Protein AF-A0A672NM74-F1 (afdb_monomer)

Mean predicted aligned error: 24.51 Å

InterPro domains:
  IPR019139 Leucine-rich repeat flightless-interacting protein 1/2 [PF09738] (68-362)
  IPR019139 Leucine-rich repeat flightless-interacting protein 1/2 [PTHR19212] (1-431)

Sequence (437 aa):
MRELERQQKEEDSERYTRISRRHAPVSDDEERMSVGSRSNIQLDLDAAGAYGGLPQASSYQSHKKSKKKKKHSSKTVDDRLERDYLEKGSSLASTISGATLTSLGGTSSRRGSGDTSISADTEASIREIKEIHELKDQIQDVEAKHMQNLKELKDSLLEMEEKYRKAMVSNAQLDNEKTNMMYEVDTLKDSLMELEEMLFETRRELEEKCKDLEREKHAHSILQFQFNELKETLKQSEELLTKHGIVLGPDLATNGETGEEVGKADQNSQTASAEIRDGSSILEIRLRKLVDERENLIEQVKRLKGQLEQKKQKNGIEDVSSPEGDVLENGADSNIMDIQRDANRQVNDLRFKLVKSEQEVTAHEQNVTRLEGQVTRYKAASENAEKVEDELKAEKRKLQRELRSALDKIEELESSNSHLSKRLEKMKSGRATATTP

Solvent-accessible surface area (backbone atoms only — not comparable to full-atom values): 27322 Å² total; per-residue (Å²): 108,73,68,56,56,49,53,52,54,51,53,53,52,52,53,53,53,56,53,54,69,73,64,66,78,79,82,88,83,83,85,87,74,87,82,89,80,90,82,91,80,90,79,90,79,88,80,87,79,84,86,87,82,87,82,91,81,90,78,93,76,91,76,88,76,87,79,76,88,78,82,79,82,77,78,82,89,62,90,80,73,78,82,81,80,84,82,82,88,85,84,82,76,82,80,77,85,76,77,85,84,76,88,75,92,75,90,80,82,92,77,92,75,91,73,92,62,66,64,56,55,54,52,50,51,55,49,51,54,50,50,52,51,53,52,50,51,53,48,52,54,49,50,52,50,51,53,48,53,54,48,54,52,50,54,51,48,53,53,50,52,51,50,50,53,52,50,52,54,50,49,56,49,49,54,51,50,51,54,52,51,50,54,52,52,53,54,49,50,54,52,49,51,54,50,51,51,53,50,52,50,53,51,54,53,49,55,51,51,51,54,51,50,54,52,50,52,51,53,50,52,53,52,52,52,53,50,52,51,53,51,50,54,50,50,53,51,53,54,50,36,44,75,70,70,52,69,90,58,98,77,79,78,88,84,80,87,78,88,77,91,86,87,90,82,90,82,90,82,93,85,62,91,75,65,51,65,61,52,46,53,55,49,49,53,54,50,49,52,52,49,52,50,48,53,52,50,52,50,50,51,53,51,51,50,50,51,49,51,51,51,51,50,65,69,55,69,83,76,75,89,80,86,87,85,80,92,76,86,83,83,72,56,70,68,60,55,50,53,52,50,52,51,51,49,53,52,49,53,51,49,52,51,46,55,51,50,53,54,52,47,55,55,49,52,53,49,50,56,53,48,54,54,50,52,54,50,52,51,53,50,50,58,51,50,53,53,53,51,53,51,50,54,52,49,51,57,48,52,54,50,51,51,50,54,51,50,55,51,46,54,54,50,51,52,51,49,53,54,50,51,54,51,51,51,52,52,54,55,56,50,69,74,66,71,78,139

pLDDT: mean 72.97, std 25.44, range [28.23, 98.5]

Radius of gyration: 64.86 Å; Cα contacts (8 Å, |Δi|>4): 4; chains: 1; bounding box: 156×54×207 Å

Foldseek 3Di:
DVVVVVVVVVVVVVVVVVVVVVPDDDDDDPPPDDDDDDDDDDDDDDDDDDDDDDDDDDDDDDDDDDDDDDDDPDDDPPPPPPPPPPDDDDPPPPPPPDDDDDDDDDDDDDDDDDDPPPVVVVVVVVVVVVVVVVVVVVVVVVVVVVVVVVVVVVVVVVVVVVVVVVVVVVVVVVVVVVVVVVVVVVVVVVVVVVVVVVVVVVVVVVVVVVVVVVVVVVVVVVVVVVVVVVVVVVVVVQVVCVVVVNDPDPDDDPDDDDDDDDDDDDDDDDDDPPVVVVVVVVVVVVVVVVVVVVVVVVVVVVVVVVVVVVVVVVVVPVDDDDDDDDDDDDDDPPVVVVVVVVVVVVVVVVVVVVVVVVVVVVVVVVVVVVVVVVVVVVVVVVVVVVVVVVVVVVVVVVVVVVVVVVVVVVVVVVVVVVVVVVVVVVVVVVVVVPDDD

Secondary structure (DSSP, 8-state):
-HHHHHHHHHHHHHHHHHHHHH-PPP----------------------------------------------------TTSSSSSSSSS--------------------------TTHHHHHHHHHHHHHHHHHHHHHHHHHHHHHHHHHHHHHHHHHHHHHHHHHHHHHHHHHHHHHHHHHHHHHHHHHHHHHHHHHHHHHHHHHHHHHHHHHHHHHHHHHHHHHHHHHHHHHHHHHHHHHHTT----S--PPP-----------------TTTHHHHHHHHHHHHHHHHHHHHHHHHHHHHHHHHHHHHHHHHHSSS-S-------S----HHHHHHHHHHHHHHHHHHHHHHHHHHHHHHHHHHHHHHHHHHHHHHHHHHHHHHHHHHHHHHHHHHHHHHHHHHHHHHHHHHHHHHHHHHHHHHHHHHHT----

Organism: Sinocyclocheilus grahami (NCBI:txid75366)

Structure (mmCIF, N/CA/C/O backbone):
data_AF-A0A672NM74-F1
#
_entry.id   AF-A0A672NM74-F1
#
loop_
_atom_site.group_PDB
_atom_site.id
_atom_site.type_symbol
_atom_site.label_atom_id
_atom_site.label_alt_id
_atom_site.label_comp_id
_atom_site.label_asym_id
_atom_site.label_entity_id
_atom_site.label_seq_id
_atom_site.pdbx_PDB_ins_code
_atom_site.Cartn_x
_atom_site.Cartn_y
_atom_site.Cartn_z
_atom_site.occupancy
_atom_site.B_iso_or_equiv
_atom_site.auth_seq_id
_atom_site.auth_comp_id
_atom_site.auth_asym_id
_atom_site.auth_atom_id
_atom_site.pdbx_PDB_model_num
ATOM 1 N N . MET A 1 1 ? -30.321 21.516 17.675 1.00 63.16 1 MET A N 1
ATOM 2 C CA . MET A 1 1 ? -30.513 20.055 17.534 1.00 63.16 1 MET A CA 1
ATOM 3 C C . MET A 1 1 ? -30.928 19.681 16.116 1.00 63.16 1 MET A C 1
ATOM 5 O O . MET A 1 1 ? -30.080 19.158 15.417 1.00 63.16 1 MET A O 1
ATOM 9 N N . ARG A 1 2 ? -32.132 20.028 15.628 1.00 70.06 2 ARG A N 1
ATOM 10 C CA . ARG A 1 2 ? -32.558 19.665 14.254 1.00 70.06 2 ARG A CA 1
ATOM 11 C C . ARG A 1 2 ? -31.685 20.243 13.125 1.00 70.06 2 ARG A C 1
ATOM 13 O O . ARG A 1 2 ? -31.439 19.549 12.151 1.00 70.06 2 ARG A O 1
ATOM 20 N N . GLU A 1 3 ? -31.174 21.467 13.270 1.00 67.75 3 GLU A N 1
ATOM 21 C CA . GLU A 1 3 ? -30.278 22.073 12.262 1.00 67.75 3 GLU A CA 1
ATOM 22 C C . GLU A 1 3 ? -28.893 21.401 12.226 1.00 67.75 3 GLU A C 1
ATOM 24 O O . GLU A 1 3 ? -28.315 21.224 11.160 1.00 67.75 3 GLU A O 1
ATOM 29 N N . LEU A 1 4 ? -28.395 20.956 13.385 1.00 73.81 4 LEU A N 1
ATOM 30 C CA . LEU A 1 4 ? -27.120 20.235 13.491 1.00 73.81 4 LEU A CA 1
ATOM 31 C C . LEU A 1 4 ? -27.236 18.824 12.902 1.00 73.81 4 LEU A C 1
ATOM 33 O O . LEU A 1 4 ? -26.337 18.367 12.211 1.00 73.81 4 LEU A O 1
ATOM 37 N N . GLU A 1 5 ? -28.378 18.164 13.096 1.00 79.44 5 GLU A N 1
ATOM 38 C CA . GLU A 1 5 ? -28.662 16.860 12.489 1.00 79.44 5 GLU A CA 1
ATOM 39 C C . GLU A 1 5 ? -28.834 16.955 10.960 1.00 79.44 5 GLU A C 1
ATOM 41 O O . GLU A 1 5 ? -28.476 16.029 10.230 1.00 79.44 5 GLU A O 1
ATOM 46 N N . ARG A 1 6 ? -29.334 18.097 10.459 1.00 83.88 6 ARG A N 1
ATOM 47 C CA . ARG A 1 6 ? -29.408 18.391 9.019 1.00 83.88 6 ARG A CA 1
ATOM 48 C C . ARG A 1 6 ? -28.014 18.582 8.417 1.00 83.88 6 ARG A C 1
ATOM 50 O O . ARG A 1 6 ? -27.736 17.990 7.382 1.00 83.88 6 ARG A O 1
ATOM 57 N N . GLN A 1 7 ? -27.145 19.346 9.084 1.00 74.44 7 GLN A N 1
ATOM 58 C CA . GLN A 1 7 ? -25.766 19.579 8.636 1.00 74.44 7 GLN A CA 1
ATOM 59 C C . GLN A 1 7 ? -24.923 18.297 8.653 1.00 74.44 7 GLN A C 1
ATOM 61 O O . GLN A 1 7 ? -24.206 18.036 7.692 1.00 74.44 7 GLN A O 1
ATOM 66 N N . GLN A 1 8 ? -25.089 17.443 9.669 1.00 76.56 8 GLN A N 1
ATOM 67 C CA . GLN A 1 8 ? -24.399 16.150 9.742 1.00 76.56 8 GLN A CA 1
ATOM 68 C C . GLN A 1 8 ? -24.798 15.219 8.580 1.00 76.56 8 GLN A C 1
ATOM 70 O O . GLN A 1 8 ? -23.947 14.603 7.946 1.00 76.56 8 GLN A O 1
ATOM 75 N N . LYS A 1 9 ? -26.096 15.164 8.242 1.00 79.56 9 LYS A N 1
ATOM 76 C CA . LYS A 1 9 ? -26.591 14.366 7.104 1.00 79.56 9 LYS A CA 1
ATOM 77 C C . LYS A 1 9 ? -26.124 14.900 5.749 1.00 79.56 9 LYS A C 1
ATOM 79 O O . LYS A 1 9 ? -25.939 14.114 4.822 1.00 79.56 9 LYS A O 1
ATOM 84 N N . GLU A 1 10 ? -25.953 16.214 5.625 1.00 75.81 10 GLU A N 1
ATOM 85 C CA . GLU A 1 10 ? -25.460 16.856 4.403 1.00 75.81 10 GLU A CA 1
ATOM 86 C C . GLU A 1 10 ? -23.961 16.553 4.194 1.00 75.81 10 GLU A C 1
ATOM 88 O O . GLU A 1 10 ? -23.574 16.129 3.104 1.00 75.81 10 GLU A O 1
ATOM 93 N N . GLU A 1 11 ? -23.142 16.603 5.254 1.00 73.69 11 GLU A N 1
ATOM 94 C CA . GLU A 1 11 ? -21.718 16.220 5.204 1.00 73.69 11 GLU A CA 1
ATOM 95 C C . GLU A 1 11 ? -21.493 14.726 4.905 1.00 73.69 11 GLU A C 1
ATOM 97 O O . GLU A 1 11 ? -20.611 14.372 4.111 1.00 73.69 11 GLU A O 1
ATOM 102 N N . ASP A 1 12 ? -22.302 13.837 5.487 1.00 75.81 12 ASP A N 1
ATOM 103 C CA . ASP A 1 12 ? -22.189 12.391 5.257 1.00 75.81 12 ASP A CA 1
ATOM 104 C C . ASP A 1 12 ? -22.611 12.004 3.826 1.00 75.81 12 ASP A C 1
ATOM 106 O O . ASP A 1 12 ? -21.963 11.176 3.172 1.00 75.81 12 ASP A O 1
ATOM 110 N N . SER A 1 13 ? -23.640 12.671 3.290 1.00 75.69 13 SER A N 1
ATOM 111 C CA . SER A 1 13 ? -24.072 12.553 1.889 1.00 75.69 13 SER A CA 1
ATOM 112 C C . SER A 1 13 ? -22.973 12.994 0.912 1.00 75.69 13 SER A C 1
ATOM 114 O O . SER A 1 13 ? -22.689 12.317 -0.086 1.00 75.69 13 SER A O 1
ATOM 116 N N . GLU A 1 14 ? -22.285 14.100 1.207 1.00 72.12 14 GLU A N 1
ATOM 117 C CA . GLU A 1 14 ? -21.180 14.583 0.379 1.00 72.12 14 GLU A CA 1
ATOM 118 C C . GLU A 1 14 ? -19.959 13.654 0.409 1.00 72.12 14 GLU A C 1
ATOM 120 O O . GLU A 1 14 ? -19.319 13.442 -0.631 1.00 72.12 14 GLU A O 1
ATOM 125 N N . ARG A 1 15 ? -19.644 13.055 1.566 1.00 70.00 15 ARG A N 1
ATOM 126 C CA . ARG A 1 15 ? -18.574 12.049 1.688 1.00 70.00 15 ARG A CA 1
ATOM 127 C C . ARG A 1 15 ? -18.870 10.807 0.855 1.00 70.00 15 ARG A C 1
ATOM 129 O O . ARG A 1 15 ? -17.992 10.361 0.115 1.00 70.00 15 ARG A O 1
ATOM 136 N N . TYR A 1 16 ? -20.099 10.298 0.908 1.00 58.25 16 TYR A N 1
ATOM 137 C CA . TYR A 1 16 ? -20.512 9.139 0.116 1.00 58.25 16 TYR A CA 1
ATOM 138 C C . TYR A 1 16 ? -20.460 9.431 -1.394 1.00 58.25 16 TYR A C 1
ATOM 140 O O . TYR A 1 16 ? -19.939 8.637 -2.181 1.00 58.25 16 TYR A O 1
ATOM 148 N N . THR A 1 17 ? -20.883 10.631 -1.803 1.00 63.66 17 THR A N 1
ATOM 149 C CA . THR A 1 17 ? -20.873 11.054 -3.213 1.00 63.66 17 THR A CA 1
ATOM 150 C C . THR A 1 17 ? -19.450 11.234 -3.765 1.00 63.66 17 THR A C 1
ATOM 152 O O . THR A 1 17 ? -19.185 10.901 -4.923 1.00 63.66 17 THR A O 1
ATOM 155 N N . ARG A 1 18 ? -18.495 11.721 -2.954 1.00 54.66 18 ARG A N 1
ATOM 156 C CA . ARG A 1 18 ? -17.076 11.822 -3.360 1.00 54.66 18 ARG A CA 1
ATOM 157 C C . ARG A 1 18 ? -16.396 10.461 -3.486 1.00 54.66 18 ARG A C 1
ATOM 159 O O . ARG A 1 18 ? -15.552 10.309 -4.365 1.00 54.66 18 ARG A O 1
ATOM 166 N N . ILE A 1 19 ? -16.755 9.491 -2.647 1.00 57.12 19 ILE A N 1
ATOM 167 C CA . ILE A 1 19 ? -16.245 8.114 -2.737 1.00 57.12 19 ILE A CA 1
ATOM 168 C C . ILE A 1 19 ? -16.811 7.431 -3.990 1.00 57.12 19 ILE A C 1
ATOM 170 O O . ILE A 1 19 ? -16.058 6.843 -4.760 1.00 57.12 19 ILE A O 1
ATOM 174 N N . SER A 1 20 ? -18.102 7.616 -4.275 1.00 43.31 20 SER A N 1
ATOM 175 C CA . SER A 1 20 ? -18.758 7.050 -5.459 1.00 43.31 20 SER A CA 1
ATOM 176 C C . SER A 1 20 ? -18.169 7.569 -6.787 1.00 43.31 20 SER A C 1
ATOM 178 O O . SER A 1 20 ? -17.985 6.795 -7.722 1.00 43.31 20 SER A O 1
ATOM 180 N N . ARG A 1 21 ? -17.732 8.841 -6.859 1.00 50.25 21 ARG A N 1
ATOM 181 C CA . ARG A 1 21 ? -17.011 9.370 -8.042 1.00 50.25 21 ARG A CA 1
ATOM 182 C C . ARG A 1 21 ? -15.592 8.824 -8.225 1.00 50.25 21 ARG A C 1
ATOM 184 O O . ARG A 1 21 ? -15.077 8.902 -9.334 1.00 50.25 21 ARG A O 1
ATOM 191 N N . ARG A 1 22 ? -14.950 8.290 -7.177 1.00 51.09 22 ARG A N 1
ATOM 192 C CA . ARG A 1 22 ? -13.621 7.655 -7.285 1.00 51.09 22 ARG A CA 1
ATOM 193 C C . ARG A 1 22 ? -13.681 6.201 -7.759 1.00 51.09 22 ARG A C 1
ATOM 195 O O . ARG A 1 22 ? -12.648 5.667 -8.139 1.00 51.09 22 ARG A O 1
ATOM 202 N N . HIS A 1 23 ? -14.863 5.585 -7.757 1.00 39.06 23 HIS A N 1
ATOM 203 C CA . HIS A 1 23 ? -15.057 4.173 -8.099 1.00 39.06 23 HIS A CA 1
ATOM 204 C C . HIS A 1 23 ? -15.908 3.952 -9.358 1.00 39.06 23 HIS A C 1
ATOM 206 O O . HIS A 1 23 ? -16.463 2.872 -9.534 1.00 39.06 23 HIS A O 1
ATOM 212 N N . ALA A 1 24 ? -16.001 4.937 -10.258 1.00 36.12 24 ALA A N 1
ATOM 213 C CA . ALA A 1 24 ? -16.542 4.684 -11.591 1.00 36.12 24 ALA A CA 1
ATOM 214 C C . ALA A 1 24 ? -15.570 3.757 -12.356 1.00 36.12 24 ALA A C 1
ATOM 216 O O . ALA A 1 24 ? -14.423 4.158 -12.571 1.00 36.12 24 ALA A O 1
ATOM 217 N N . PRO A 1 25 ? -15.969 2.530 -12.742 1.00 40.56 25 PRO A N 1
ATOM 218 C CA . PRO A 1 25 ? -15.099 1.654 -13.508 1.00 40.56 25 PRO A CA 1
ATOM 219 C C . PRO A 1 25 ? -14.929 2.238 -14.913 1.00 40.56 25 PRO A C 1
ATOM 221 O O . PRO A 1 25 ? -15.904 2.504 -15.618 1.00 40.56 25 PRO A O 1
ATOM 224 N N . VAL A 1 26 ? -13.676 2.465 -15.299 1.00 36.00 26 VAL A N 1
ATOM 225 C CA . VAL A 1 26 ? -13.289 2.749 -16.680 1.00 36.00 26 VAL A CA 1
ATOM 226 C C . VAL A 1 26 ? -13.618 1.498 -17.494 1.00 36.00 26 VAL A C 1
ATOM 228 O O . VAL A 1 26 ? -13.101 0.421 -17.216 1.00 36.00 26 VAL A O 1
ATOM 231 N N . SER A 1 27 ? -14.547 1.650 -18.436 1.00 37.31 27 SER A N 1
ATOM 232 C CA . SER A 1 27 ? -14.935 0.631 -19.409 1.00 37.31 27 SER A CA 1
ATOM 233 C C . SER A 1 27 ? -13.724 0.281 -20.275 1.00 37.31 27 SER A C 1
ATOM 235 O O . SER A 1 27 ? -13.213 1.139 -20.990 1.00 37.31 27 SER A O 1
ATOM 237 N N . ASP A 1 28 ? -13.266 -0.960 -20.164 1.00 43.53 28 ASP A N 1
ATOM 238 C CA . ASP A 1 28 ? -12.158 -1.544 -20.917 1.00 43.53 28 ASP A CA 1
ATOM 239 C C . ASP A 1 28 ? -12.690 -2.067 -22.259 1.00 43.53 28 ASP A C 1
ATOM 241 O O . ASP A 1 28 ? -13.311 -3.128 -22.303 1.00 43.53 28 ASP A O 1
ATOM 245 N N . ASP A 1 29 ? -12.545 -1.286 -23.335 1.00 45.00 29 ASP A N 1
ATOM 246 C CA . ASP A 1 29 ? -13.073 -1.653 -24.662 1.00 45.00 29 ASP A CA 1
ATOM 247 C C . ASP A 1 29 ? -12.070 -1.448 -25.820 1.00 45.00 29 ASP A C 1
ATOM 249 O O . ASP A 1 29 ? -12.458 -1.415 -26.986 1.00 45.00 29 ASP A O 1
ATOM 253 N N . GLU A 1 30 ? -10.760 -1.353 -25.548 1.00 43.41 30 GLU A N 1
ATOM 254 C CA . GLU A 1 30 ? -9.765 -0.958 -26.571 1.00 43.41 30 GLU A CA 1
ATOM 255 C C . GLU A 1 30 ? -8.517 -1.856 -26.719 1.00 43.41 30 GLU A C 1
ATOM 257 O O . GLU A 1 30 ? -7.502 -1.416 -27.254 1.00 43.41 30 GLU A O 1
ATOM 262 N N . GLU A 1 31 ? -8.595 -3.155 -26.394 1.00 40.94 31 GLU A N 1
ATOM 263 C CA . GLU A 1 31 ? -7.523 -4.129 -26.716 1.00 40.94 31 GLU A CA 1
ATOM 264 C C . GLU A 1 31 ? -7.945 -5.276 -27.655 1.00 40.94 31 GLU A C 1
ATOM 266 O O . GLU A 1 31 ? -7.490 -6.417 -27.563 1.00 40.94 31 GLU A O 1
ATOM 271 N N . ARG A 1 32 ? -8.770 -4.980 -28.665 1.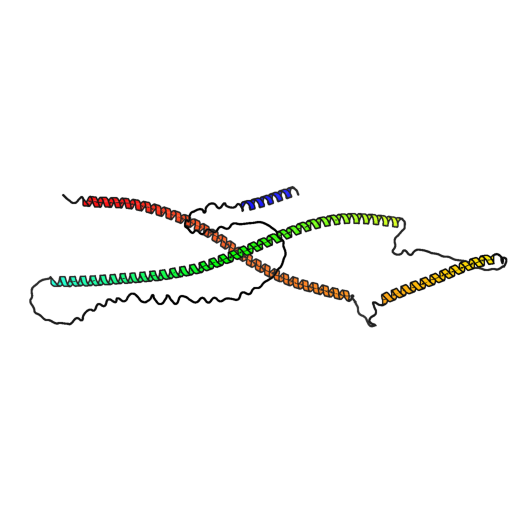00 46.94 32 ARG A N 1
ATOM 272 C CA . ARG A 1 32 ? -8.921 -5.868 -29.831 1.00 46.94 32 ARG A CA 1
ATOM 273 C C . ARG A 1 32 ? -8.066 -5.388 -30.996 1.00 46.94 32 ARG A C 1
ATOM 275 O O . ARG A 1 32 ? -8.586 -4.824 -31.948 1.00 46.94 32 ARG A O 1
ATOM 282 N N . MET A 1 33 ? -6.771 -5.705 -30.971 1.00 36.59 33 MET A N 1
ATOM 283 C CA . MET A 1 33 ? -5.948 -5.728 -32.186 1.00 36.59 33 MET A CA 1
ATOM 284 C C . MET A 1 33 ? -5.116 -7.014 -32.272 1.00 36.59 33 MET A C 1
ATOM 286 O O . MET A 1 33 ? -4.002 -7.115 -31.781 1.00 36.59 33 MET A O 1
ATOM 290 N N . SER A 1 34 ? -5.716 -7.996 -32.950 1.00 46.66 34 SER A N 1
ATOM 291 C CA . SER A 1 34 ? -5.091 -8.907 -33.916 1.00 46.66 34 SER A CA 1
ATOM 292 C C . SER A 1 34 ? -3.686 -9.454 -33.612 1.00 46.66 34 SER A C 1
ATOM 294 O O . SER A 1 34 ? -2.686 -8.933 -34.103 1.00 46.66 34 SER A O 1
ATOM 296 N N . VAL A 1 35 ? -3.639 -10.658 -33.034 1.00 38.84 35 VAL A N 1
ATOM 297 C CA . VAL A 1 35 ? -2.626 -11.664 -33.390 1.00 38.84 35 VAL A CA 1
ATOM 298 C C . VAL A 1 35 ? -3.315 -12.981 -33.738 1.00 38.84 35 VAL A C 1
ATOM 300 O O . VAL A 1 35 ? -3.686 -13.786 -32.889 1.00 38.84 35 VAL A O 1
ATOM 303 N N . GLY A 1 36 ? -3.528 -13.192 -35.034 1.00 32.56 36 GLY A N 1
ATOM 304 C CA . GLY A 1 36 ? -3.857 -14.507 -35.557 1.00 32.56 36 GLY A CA 1
ATOM 305 C C . GLY A 1 36 ? -2.615 -15.392 -35.560 1.00 32.56 36 GLY A C 1
ATOM 306 O O . GLY A 1 36 ? -1.608 -15.017 -36.152 1.00 32.56 36 GLY A O 1
ATOM 307 N N . SER A 1 37 ? -2.700 -16.576 -34.950 1.00 33.97 37 SER A N 1
ATOM 308 C CA . SER A 1 37 ? -2.323 -17.861 -35.566 1.00 33.97 37 SER A CA 1
ATOM 309 C C . SER A 1 37 ? -2.322 -19.004 -34.544 1.00 33.97 37 SER A C 1
ATOM 311 O O . SER A 1 37 ? -1.388 -19.168 -33.774 1.00 33.97 37 SER A O 1
ATOM 313 N N . ARG A 1 38 ? -3.360 -19.842 -34.657 1.00 36.25 38 ARG A N 1
ATOM 314 C CA . ARG A 1 38 ? -3.315 -21.316 -34.655 1.00 36.25 38 ARG A CA 1
ATOM 315 C C . ARG A 1 38 ? -2.650 -22.046 -33.473 1.00 36.25 38 ARG A C 1
ATOM 317 O O . ARG A 1 38 ? -1.468 -22.359 -33.532 1.00 36.25 38 ARG A O 1
ATOM 324 N N . SER A 1 39 ? -3.496 -22.610 -32.611 1.00 34.19 39 SER A N 1
ATOM 325 C CA . SER A 1 39 ? -3.519 -24.065 -32.377 1.00 34.19 39 SER A CA 1
ATOM 326 C C . SER A 1 39 ? -4.829 -24.501 -31.705 1.00 34.19 39 SER A C 1
ATOM 328 O O . SER A 1 39 ? -5.147 -24.127 -30.583 1.00 34.19 39 SER A O 1
ATOM 330 N N . ASN A 1 40 ? -5.601 -25.297 -32.447 1.00 35.00 40 ASN A N 1
ATOM 331 C CA . ASN A 1 40 ? -6.739 -26.079 -31.969 1.00 35.00 40 ASN A CA 1
ATOM 332 C C . ASN A 1 40 ? -6.271 -27.093 -30.922 1.00 35.00 40 ASN A C 1
ATOM 334 O O . ASN A 1 40 ? -5.475 -27.951 -31.297 1.00 35.00 40 ASN A O 1
ATOM 338 N N . ILE A 1 41 ? -6.864 -27.098 -29.723 1.00 38.94 41 ILE A N 1
ATOM 339 C CA . ILE A 1 41 ? -7.353 -28.329 -29.080 1.00 38.94 41 ILE A CA 1
ATOM 340 C C . ILE A 1 41 ? -8.646 -27.985 -28.329 1.00 38.94 41 ILE A C 1
ATOM 342 O O . ILE A 1 41 ? -8.636 -27.336 -27.289 1.00 38.94 41 ILE A O 1
ATOM 346 N N . GLN A 1 42 ? -9.750 -28.429 -28.919 1.00 29.20 42 GLN A N 1
ATOM 347 C CA . GLN A 1 42 ? -11.076 -28.558 -28.330 1.00 29.20 42 GLN A CA 1
ATOM 348 C C . GLN A 1 42 ? -11.029 -29.622 -27.223 1.00 29.20 42 GLN A C 1
ATOM 350 O O . GLN A 1 42 ? -10.692 -30.767 -27.520 1.00 29.20 42 GLN A O 1
ATOM 355 N N . LEU A 1 43 ? -11.416 -29.281 -25.994 1.00 35.06 43 LEU A N 1
ATOM 356 C CA . LEU A 1 43 ? -12.070 -30.220 -25.081 1.00 35.06 43 LEU A CA 1
ATOM 357 C C . LEU A 1 43 ? -13.161 -29.466 -24.320 1.00 35.06 43 LEU A C 1
ATOM 359 O O . LEU A 1 43 ? -12.886 -28.699 -23.401 1.00 35.06 43 LEU A O 1
ATOM 363 N N . ASP A 1 44 ? -14.391 -29.703 -24.764 1.00 30.45 44 ASP A N 1
ATOM 364 C CA . ASP A 1 44 ? -15.619 -29.425 -24.034 1.00 30.45 44 ASP A CA 1
ATOM 365 C C . ASP A 1 44 ? -15.700 -30.314 -22.791 1.00 30.45 44 ASP A C 1
ATOM 367 O O . ASP A 1 44 ? -15.409 -31.509 -22.872 1.00 30.45 44 ASP A O 1
ATOM 371 N N . LEU A 1 45 ? -16.172 -29.748 -21.680 1.00 33.84 45 LEU A N 1
ATOM 372 C CA . LEU A 1 45 ? -17.067 -30.422 -20.736 1.00 33.84 45 LEU A CA 1
ATOM 373 C C . LEU A 1 45 ? -17.673 -29.382 -19.783 1.00 33.84 45 LEU A C 1
ATOM 375 O O . LEU A 1 45 ? -17.135 -29.079 -18.721 1.00 33.84 45 LEU A O 1
ATOM 379 N N . ASP A 1 46 ? -18.826 -28.859 -20.194 1.00 30.48 46 ASP A N 1
ATOM 380 C CA . ASP A 1 46 ? -19.878 -28.414 -19.285 1.00 30.48 46 ASP A CA 1
ATOM 381 C C . ASP A 1 46 ? -20.443 -29.624 -18.524 1.00 30.48 46 ASP A C 1
ATOM 383 O O . ASP A 1 46 ? -20.647 -30.676 -19.133 1.00 30.48 46 ASP A O 1
ATOM 387 N N . ALA A 1 47 ? -20.767 -29.461 -17.234 1.00 31.97 47 ALA A N 1
ATOM 388 C CA . ALA A 1 47 ? -22.025 -29.940 -16.637 1.00 31.97 47 ALA A CA 1
ATOM 389 C C . ALA A 1 47 ? -22.081 -29.730 -15.108 1.00 31.97 47 ALA A C 1
ATOM 391 O O . ALA A 1 47 ? -21.296 -30.327 -14.382 1.00 31.97 47 ALA A O 1
ATOM 392 N N . ALA A 1 48 ? -23.116 -28.984 -14.681 1.00 32.72 48 ALA A N 1
ATOM 393 C CA . ALA A 1 48 ? -23.927 -29.121 -13.452 1.00 32.72 48 ALA A CA 1
ATOM 394 C C . ALA A 1 48 ? -23.214 -29.080 -12.075 1.00 32.72 48 ALA A C 1
ATOM 396 O O . ALA A 1 48 ? -22.233 -29.756 -11.834 1.00 32.72 48 ALA A O 1
ATOM 397 N N . GLY A 1 49 ? -23.675 -28.386 -11.035 1.00 29.39 49 GLY A N 1
ATOM 398 C CA . GLY A 1 49 ? -24.970 -27.786 -10.740 1.00 29.39 49 GLY A CA 1
ATOM 399 C C . GLY A 1 49 ? -25.194 -27.806 -9.218 1.00 29.39 49 GLY A C 1
ATOM 400 O O . GLY A 1 49 ? -25.174 -28.873 -8.628 1.00 29.39 49 GLY A O 1
ATOM 401 N N . ALA A 1 50 ? -25.437 -26.624 -8.642 1.00 34.03 50 ALA A N 1
ATOM 402 C CA . ALA A 1 50 ? -26.405 -26.320 -7.576 1.00 34.03 50 ALA A CA 1
ATOM 403 C C . ALA A 1 50 ? -26.375 -26.998 -6.172 1.00 34.03 50 ALA A C 1
ATOM 405 O O . ALA A 1 50 ? -26.222 -28.202 -6.024 1.00 34.03 50 ALA A O 1
ATOM 406 N N . TYR A 1 51 ? -26.744 -26.164 -5.177 1.00 32.22 51 TYR A N 1
ATOM 407 C CA . TYR A 1 51 ? -26.931 -26.381 -3.722 1.00 32.22 51 TYR A CA 1
ATOM 408 C C . TYR A 1 51 ? -25.624 -26.544 -2.922 1.00 32.22 51 TYR A C 1
ATOM 410 O O . TYR A 1 51 ? -24.785 -27.360 -3.256 1.00 32.22 51 TYR A O 1
ATOM 418 N N . GLY A 1 52 ? -25.327 -25.796 -1.857 1.00 29.58 52 GLY A N 1
ATOM 419 C CA . GLY A 1 52 ? -26.163 -25.081 -0.894 1.00 29.58 52 GLY A CA 1
ATOM 420 C C . GLY A 1 52 ? -25.824 -25.616 0.505 1.00 29.58 52 GLY A C 1
ATOM 421 O O . GLY A 1 52 ? -25.963 -26.812 0.728 1.00 29.58 52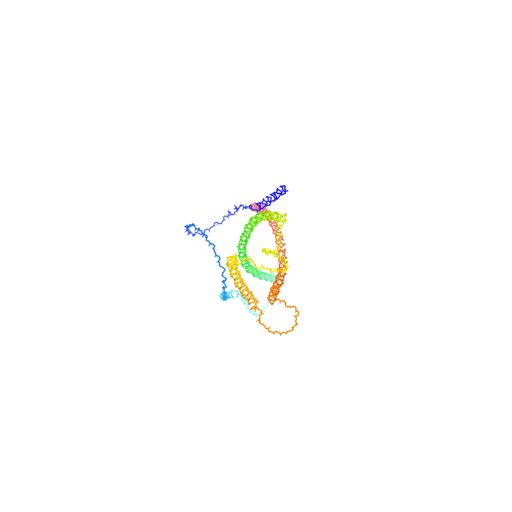 GLY A O 1
ATOM 422 N N . GLY A 1 53 ? -25.401 -24.749 1.433 1.00 30.33 53 GLY A N 1
ATOM 423 C CA . GLY A 1 53 ? -25.361 -25.063 2.870 1.00 30.33 53 GLY A CA 1
ATOM 424 C C . GLY A 1 53 ? -23.986 -25.002 3.541 1.00 30.33 53 GLY A C 1
ATOM 425 O O . GLY A 1 53 ? -23.222 -25.961 3.515 1.00 30.33 53 GLY A O 1
ATOM 426 N N . LEU A 1 54 ? -23.737 -23.883 4.227 1.00 30.72 54 LEU A N 1
ATOM 427 C CA . LEU A 1 54 ? -22.889 -23.803 5.424 1.00 30.72 54 LEU A CA 1
ATOM 428 C C . LEU A 1 54 ? -23.497 -24.680 6.551 1.00 30.72 54 LEU A C 1
ATOM 430 O O . LEU A 1 54 ? -24.720 -24.851 6.567 1.00 30.72 54 LEU A O 1
ATOM 434 N N . PRO A 1 55 ? -22.701 -25.193 7.515 1.00 45.19 55 PRO A N 1
ATOM 435 C CA . PRO A 1 55 ? -22.368 -24.357 8.669 1.00 45.19 55 PRO A CA 1
ATOM 436 C C . PRO A 1 55 ? -20.949 -24.498 9.253 1.00 45.19 55 PRO A C 1
ATOM 438 O O . PRO A 1 55 ? -20.263 -25.511 9.161 1.00 45.19 55 PRO A O 1
ATOM 441 N N . GLN A 1 56 ? -20.600 -23.396 9.907 1.00 30.95 56 GLN A N 1
ATOM 442 C CA . GLN A 1 56 ? -19.543 -23.076 10.863 1.00 30.95 56 GLN A CA 1
ATOM 443 C C . GLN A 1 56 ? -19.195 -24.182 11.884 1.00 30.95 56 GLN A C 1
ATOM 445 O O . GLN A 1 56 ? -20.090 -24.701 12.544 1.00 30.95 56 GLN A O 1
ATOM 450 N N . ALA A 1 57 ? -17.893 -24.443 12.092 1.00 30.53 57 ALA A N 1
ATOM 451 C CA . ALA A 1 57 ? -17.281 -24.641 13.419 1.00 30.53 57 ALA A CA 1
ATOM 452 C C . ALA A 1 57 ? -15.741 -24.787 13.356 1.00 30.53 57 ALA A C 1
ATOM 454 O O . ALA A 1 57 ? -15.199 -25.695 12.735 1.00 30.53 57 ALA A O 1
ATOM 455 N N . SER A 1 58 ? -15.083 -23.875 14.076 1.00 28.23 58 SER A N 1
ATOM 456 C CA . SER A 1 58 ? -13.775 -23.928 14.750 1.00 28.23 58 SER A CA 1
ATOM 457 C C . SER A 1 58 ? -13.004 -25.262 14.783 1.00 28.23 58 SER A C 1
ATOM 459 O O . SER A 1 58 ? -13.475 -26.244 15.353 1.00 28.23 58 SER A O 1
ATOM 461 N N . SER A 1 59 ? -11.736 -25.232 14.350 1.00 30.14 59 SER A N 1
ATOM 462 C CA . SER A 1 59 ? -10.633 -25.812 15.134 1.00 30.14 59 SER A CA 1
ATOM 463 C C . SER A 1 59 ? -9.269 -25.329 14.633 1.00 30.14 59 SER A C 1
ATOM 465 O O . SER A 1 59 ? -8.848 -25.609 13.511 1.00 30.14 59 SER A O 1
ATOM 467 N N . TYR A 1 60 ? -8.558 -24.627 15.513 1.00 29.81 60 TYR A N 1
ATOM 468 C CA . TYR A 1 60 ? -7.125 -24.389 15.426 1.00 29.81 60 TYR A CA 1
ATOM 469 C C . TYR A 1 60 ? -6.371 -25.722 15.478 1.00 29.81 60 TYR A C 1
ATOM 471 O O . TYR A 1 60 ? -6.392 -26.403 16.505 1.00 29.81 60 TYR A O 1
ATOM 479 N N . GLN A 1 61 ? -5.614 -26.062 14.430 1.00 30.23 61 GLN A N 1
ATOM 480 C CA . GLN A 1 61 ? -4.578 -27.086 14.558 1.00 30.23 61 GLN A CA 1
ATOM 481 C C . GLN A 1 61 ? -3.320 -26.769 13.746 1.00 30.23 61 GLN A C 1
ATOM 483 O O . GLN A 1 61 ? -3.207 -26.972 12.538 1.00 30.23 61 GLN A O 1
ATOM 488 N N . SER A 1 62 ? -2.335 -26.271 14.487 1.00 28.64 62 SER A N 1
ATOM 489 C CA . SER A 1 62 ? -0.963 -26.005 14.085 1.00 28.64 62 SER A CA 1
ATOM 490 C C . SER A 1 62 ? -0.246 -27.290 13.659 1.00 28.64 62 SER A C 1
ATOM 492 O O . SER A 1 62 ? 0.254 -28.043 14.495 1.00 28.64 62 SER A O 1
ATOM 494 N N . HIS A 1 63 ? -0.098 -27.512 12.354 1.00 29.91 63 HIS A N 1
ATOM 495 C CA . HIS A 1 63 ? 0.820 -28.521 11.826 1.00 29.91 63 HIS A CA 1
ATOM 496 C C . HIS A 1 63 ? 2.112 -27.878 11.315 1.00 29.91 63 HIS A C 1
ATOM 498 O O . HIS A 1 63 ? 2.262 -27.537 10.144 1.00 29.91 63 HIS A O 1
ATOM 504 N N . LYS A 1 64 ? 3.102 -27.795 12.213 1.00 34.03 64 LYS A N 1
ATOM 505 C CA . LYS A 1 64 ? 4.516 -27.626 11.856 1.00 34.03 64 LYS A CA 1
ATOM 506 C C . LYS A 1 64 ? 4.967 -28.837 11.029 1.00 34.03 64 LYS A C 1
ATOM 508 O O . LYS A 1 64 ? 5.293 -29.882 11.586 1.00 34.03 64 LYS A O 1
ATOM 513 N N . LYS A 1 65 ? 5.016 -28.706 9.701 1.00 30.55 65 LYS A N 1
ATOM 514 C CA . LYS A 1 65 ? 5.723 -29.654 8.827 1.00 30.55 65 LYS A CA 1
ATOM 515 C C . LYS A 1 65 ? 7.106 -29.099 8.505 1.00 30.55 65 LYS A C 1
ATOM 517 O O . LYS A 1 65 ? 7.259 -28.192 7.693 1.00 30.55 65 LYS A O 1
ATOM 522 N N . SER A 1 66 ? 8.123 -29.675 9.143 1.00 34.69 66 SER A N 1
ATOM 523 C CA . SER A 1 66 ? 9.520 -29.478 8.774 1.00 34.69 66 SER A CA 1
ATOM 524 C C . SER A 1 66 ? 9.757 -30.052 7.372 1.00 34.69 66 SER A C 1
ATOM 526 O O . SER A 1 66 ? 9.686 -31.259 7.142 1.00 34.69 66 SER A O 1
ATOM 528 N N . LYS A 1 67 ? 10.038 -29.186 6.394 1.00 33.31 67 LYS A N 1
ATOM 529 C CA . LYS A 1 67 ? 10.560 -29.618 5.093 1.00 33.31 67 LYS A CA 1
ATOM 530 C C . LYS A 1 67 ? 12.068 -29.409 5.057 1.00 33.31 67 LYS A C 1
ATOM 532 O O . LYS A 1 67 ? 12.602 -28.326 4.854 1.00 33.31 67 LYS A O 1
ATOM 537 N N . LYS A 1 68 ? 12.724 -30.536 5.315 1.00 32.94 68 LYS A N 1
ATOM 538 C CA . LYS A 1 68 ? 14.118 -30.896 5.069 1.00 32.94 68 LYS A CA 1
ATOM 539 C C . LYS A 1 68 ? 14.656 -30.255 3.779 1.00 32.94 68 LYS A C 1
ATOM 541 O O . LYS A 1 68 ? 14.127 -30.502 2.698 1.00 32.94 68 LYS A O 1
ATOM 546 N N . LYS A 1 69 ? 15.748 -29.488 3.911 1.00 34.03 69 LYS A N 1
ATOM 547 C CA . LYS A 1 69 ? 16.607 -29.014 2.813 1.00 34.03 69 LYS A CA 1
ATOM 548 C C . LYS A 1 69 ? 16.934 -30.180 1.874 1.00 34.03 69 LYS A C 1
ATOM 550 O O . LYS A 1 69 ? 17.685 -31.081 2.249 1.00 34.03 69 LYS A O 1
ATOM 555 N N . LYS A 1 70 ? 16.404 -30.148 0.652 1.00 30.05 70 LYS A N 1
ATOM 556 C CA . LYS A 1 70 ? 16.828 -31.030 -0.438 1.00 30.05 70 LYS A CA 1
ATOM 557 C C . LYS A 1 70 ? 17.837 -30.249 -1.278 1.00 30.05 70 LYS A C 1
ATOM 559 O O . LYS A 1 70 ? 17.467 -29.384 -2.061 1.00 30.05 70 LYS A O 1
ATOM 564 N N . LYS A 1 71 ? 19.127 -30.512 -1.041 1.00 32.31 71 LYS A N 1
ATOM 565 C CA . LYS A 1 71 ? 20.218 -30.064 -1.914 1.00 32.31 71 LYS A CA 1
ATOM 566 C C . LYS A 1 71 ? 20.018 -30.728 -3.276 1.00 32.31 71 LYS A C 1
ATOM 568 O O . LYS A 1 71 ? 20.234 -31.931 -3.397 1.00 32.31 71 LYS A O 1
ATOM 573 N N . HIS A 1 72 ? 19.613 -29.962 -4.281 1.00 30.59 72 HIS A N 1
ATOM 574 C CA . HIS A 1 72 ? 19.791 -30.373 -5.665 1.00 30.59 72 HIS A CA 1
ATOM 575 C C . HIS A 1 72 ? 21.216 -30.000 -6.079 1.00 30.59 72 HIS A C 1
ATOM 577 O O . HIS A 1 72 ? 21.543 -28.840 -6.299 1.00 30.59 72 HIS A O 1
ATOM 583 N N . SER A 1 73 ? 22.079 -31.015 -6.104 1.00 30.00 73 SER A N 1
ATOM 584 C CA . SER A 1 73 ? 23.303 -31.016 -6.897 1.00 30.00 73 SER A CA 1
ATOM 585 C C . SER A 1 73 ? 22.869 -31.059 -8.361 1.00 30.00 73 SER A C 1
ATOM 587 O O . SER A 1 73 ? 22.383 -32.088 -8.829 1.00 30.00 73 SER A O 1
ATOM 589 N N . SER A 1 74 ? 22.975 -29.929 -9.059 1.00 29.11 74 SER A N 1
ATOM 590 C CA . SER A 1 74 ? 22.937 -29.916 -10.518 1.00 29.11 74 SER A CA 1
ATOM 591 C C . SER A 1 74 ? 24.350 -30.206 -11.002 1.00 29.11 74 SER A C 1
ATOM 593 O O . SER A 1 74 ? 25.261 -29.408 -10.791 1.00 29.11 74 SER A O 1
ATOM 595 N N . LYS A 1 75 ? 24.532 -31.397 -11.572 1.00 33.66 75 LYS A N 1
ATOM 596 C CA . LYS A 1 75 ? 25.702 -31.754 -12.373 1.00 33.66 75 LYS A CA 1
ATOM 597 C C . LYS A 1 75 ? 25.783 -30.781 -13.545 1.00 33.66 75 LYS A C 1
ATOM 599 O O . LYS A 1 75 ? 24.809 -30.619 -14.273 1.00 33.66 75 LYS A O 1
ATOM 604 N N . THR A 1 76 ? 26.945 -30.168 -13.700 1.00 30.94 76 THR A N 1
ATOM 605 C CA . THR A 1 76 ? 27.365 -29.451 -14.897 1.00 30.94 76 THR A CA 1
ATOM 606 C C . THR A 1 76 ? 27.229 -30.375 -16.107 1.00 30.94 76 THR A C 1
ATOM 608 O O . THR A 1 76 ? 27.810 -31.459 -16.154 1.00 30.94 76 THR A O 1
ATOM 611 N N . VAL A 1 77 ? 26.422 -29.959 -17.078 1.00 40.53 77 VAL A N 1
ATOM 612 C CA . VAL A 1 77 ? 26.424 -30.507 -18.438 1.00 40.53 77 VAL A CA 1
ATOM 613 C C . VAL A 1 77 ? 26.980 -29.411 -19.342 1.00 40.53 77 VAL A C 1
ATOM 615 O O . VAL A 1 77 ? 26.312 -28.974 -20.261 1.00 40.53 77 VAL A O 1
ATOM 618 N N . ASP A 1 78 ? 28.186 -28.937 -19.027 1.00 34.12 78 ASP A N 1
ATOM 619 C CA . ASP A 1 78 ? 28.913 -27.949 -19.841 1.00 34.12 78 ASP A CA 1
ATOM 620 C C . ASP A 1 78 ? 30.339 -28.410 -20.204 1.00 34.12 78 ASP A C 1
ATOM 622 O O . ASP A 1 78 ? 30.961 -27.850 -21.096 1.00 34.12 78 ASP A O 1
ATOM 626 N N . ASP A 1 79 ? 30.826 -29.536 -19.663 1.00 35.00 79 ASP A N 1
ATOM 627 C CA . ASP A 1 79 ? 32.174 -30.064 -19.964 1.00 35.00 79 ASP A CA 1
ATOM 628 C C . ASP A 1 79 ? 32.282 -30.812 -21.312 1.00 35.00 79 ASP A C 1
ATOM 630 O O . ASP A 1 79 ? 33.273 -31.499 -21.581 1.00 35.00 79 ASP A O 1
ATOM 634 N N . ARG A 1 80 ? 31.259 -30.740 -22.175 1.00 35.84 80 ARG A N 1
ATOM 635 C CA . ARG A 1 80 ? 31.214 -31.509 -23.435 1.00 35.84 80 ARG A CA 1
ATOM 636 C C . ARG A 1 80 ? 31.142 -30.687 -24.718 1.00 35.84 80 ARG A C 1
ATOM 638 O O . ARG A 1 80 ? 31.097 -31.296 -25.780 1.00 35.84 80 ARG A O 1
ATOM 645 N N . LEU A 1 81 ? 31.180 -29.357 -24.641 1.00 44.06 81 LEU A N 1
ATOM 646 C CA . LEU A 1 81 ? 31.160 -28.487 -25.828 1.00 44.06 81 LEU A CA 1
ATOM 647 C C . LEU A 1 81 ? 32.394 -27.583 -25.971 1.00 44.06 81 LEU A C 1
ATOM 649 O O . LEU A 1 81 ? 32.516 -26.883 -26.969 1.00 44.06 81 LEU A O 1
ATOM 653 N N . GLU A 1 82 ? 33.349 -27.650 -25.040 1.00 35.97 82 GLU A N 1
ATOM 654 C CA . GLU A 1 82 ? 34.542 -26.788 -25.059 1.00 35.97 82 GLU A CA 1
ATOM 655 C C . GLU A 1 82 ? 35.773 -27.443 -25.722 1.00 35.97 82 GLU A C 1
ATOM 657 O O . GLU A 1 82 ? 36.810 -26.807 -25.884 1.00 35.97 82 GLU A O 1
ATOM 662 N N . ARG A 1 83 ? 35.682 -28.714 -26.149 1.00 40.75 83 ARG A N 1
ATOM 663 C CA . ARG A 1 83 ? 36.841 -29.465 -26.674 1.00 40.75 83 ARG A CA 1
ATOM 664 C C . ARG A 1 83 ? 36.964 -29.523 -28.205 1.00 40.75 83 ARG A C 1
ATOM 666 O O . ARG A 1 83 ? 38.028 -29.888 -28.685 1.00 40.75 83 ARG A O 1
ATOM 673 N N . ASP A 1 84 ? 35.955 -29.091 -28.964 1.00 33.97 84 ASP A N 1
ATOM 674 C CA . ASP A 1 84 ? 35.930 -29.287 -30.429 1.00 33.97 84 ASP A CA 1
ATOM 675 C C . ASP A 1 84 ? 36.023 -27.996 -31.271 1.00 33.97 84 ASP A C 1
ATOM 677 O O . ASP A 1 84 ? 35.872 -28.049 -32.489 1.00 33.97 84 ASP A O 1
ATOM 681 N N . TYR A 1 85 ? 36.323 -26.835 -30.674 1.00 37.66 85 TYR A N 1
ATOM 682 C CA . TYR A 1 85 ? 36.336 -25.547 -31.397 1.00 37.66 85 TYR A CA 1
ATOM 683 C C . TYR A 1 85 ? 37.671 -24.784 -31.402 1.00 37.66 85 TYR A C 1
ATOM 685 O O . TYR A 1 85 ? 37.690 -23.599 -31.727 1.00 37.66 85 TYR A O 1
ATOM 693 N N . LEU A 1 86 ? 38.800 -25.447 -31.119 1.00 42.25 86 LEU A N 1
ATOM 694 C CA . LEU A 1 86 ? 40.134 -24.823 -31.215 1.00 42.25 86 LEU A CA 1
ATOM 695 C C . LEU A 1 86 ? 41.076 -25.421 -32.271 1.00 42.25 86 LEU A C 1
ATOM 697 O O . LEU A 1 86 ? 42.241 -25.038 -32.335 1.00 42.25 86 LEU A O 1
ATOM 701 N N . GLU A 1 87 ? 40.597 -26.311 -33.140 1.00 39.16 87 GLU A N 1
ATOM 702 C CA . GLU A 1 87 ? 41.452 -26.960 -34.137 1.00 39.16 87 GLU A CA 1
ATOM 703 C C . GLU A 1 87 ? 40.809 -26.943 -35.527 1.00 39.16 87 GLU A C 1
ATOM 705 O O . GLU A 1 87 ? 40.314 -27.960 -36.007 1.00 39.16 87 GLU A O 1
ATOM 710 N N . LYS A 1 88 ? 40.783 -25.762 -36.168 1.00 47.91 88 LYS A N 1
ATOM 711 C CA . LYS A 1 88 ? 40.803 -25.590 -37.638 1.00 47.91 88 LYS A CA 1
ATOM 712 C C . LYS A 1 88 ? 40.838 -24.108 -38.044 1.00 47.91 88 LYS A C 1
ATOM 714 O O . LYS A 1 88 ? 39.876 -23.378 -37.846 1.00 47.91 88 LYS A O 1
ATOM 719 N N . GLY A 1 89 ? 41.935 -23.724 -38.706 1.00 31.78 89 GLY A N 1
ATOM 720 C CA . GLY A 1 89 ? 42.153 -22.433 -39.379 1.00 31.78 89 GLY A CA 1
ATOM 721 C C . GLY A 1 89 ? 42.907 -21.441 -38.485 1.00 31.78 89 GLY A C 1
ATOM 722 O O . GLY A 1 89 ? 42.391 -21.032 -37.463 1.00 31.78 89 GLY A O 1
ATOM 723 N N . SER A 1 90 ? 44.136 -21.005 -38.752 1.00 37.16 90 SER A N 1
ATOM 724 C CA . SER A 1 90 ? 44.812 -20.770 -40.022 1.00 37.16 90 SER A CA 1
ATOM 725 C C . SER A 1 90 ? 46.324 -20.936 -39.822 1.00 37.16 90 SER A C 1
ATOM 727 O O . SER A 1 90 ? 46.941 -20.248 -39.013 1.00 37.16 90 SER A O 1
ATOM 729 N N . SER A 1 91 ? 46.933 -21.868 -40.547 1.00 43.84 91 SER A N 1
ATOM 730 C CA . SER A 1 91 ? 48.387 -21.961 -40.706 1.00 43.84 91 SER A CA 1
ATOM 731 C C . SER A 1 91 ? 48.680 -22.225 -42.175 1.00 43.84 91 SER A C 1
ATOM 733 O O . SER A 1 91 ? 49.133 -23.297 -42.556 1.00 43.84 91 SER A O 1
ATOM 735 N N . LEU A 1 92 ? 48.380 -21.238 -43.017 1.00 37.53 92 LEU A N 1
ATOM 736 C CA . LEU A 1 92 ? 49.044 -21.095 -44.307 1.00 37.53 92 LEU A CA 1
ATOM 737 C C . LEU A 1 92 ? 50.073 -19.979 -44.158 1.00 37.53 92 LEU A C 1
ATOM 739 O O . LEU A 1 92 ? 49.881 -18.845 -44.584 1.00 37.53 92 LEU A O 1
ATOM 743 N N . ALA A 1 93 ? 51.174 -20.332 -43.496 1.00 32.97 93 ALA A N 1
ATOM 744 C CA . ALA A 1 93 ? 52.439 -19.657 -43.698 1.00 32.97 93 ALA A CA 1
ATOM 745 C C . ALA A 1 93 ? 52.816 -19.864 -45.170 1.00 32.97 93 ALA A C 1
ATOM 747 O O . ALA A 1 93 ? 53.124 -20.981 -45.593 1.00 32.97 93 ALA A O 1
ATOM 748 N N . SER A 1 94 ? 52.737 -18.796 -45.961 1.00 32.25 94 SER A N 1
ATOM 749 C CA . SER A 1 94 ? 53.264 -18.787 -47.319 1.00 32.25 94 SER A CA 1
ATOM 750 C C . SER A 1 94 ? 54.786 -18.905 -47.224 1.00 32.25 94 SER A C 1
ATOM 752 O O . SER A 1 94 ? 55.495 -17.951 -46.907 1.00 32.25 94 SER A O 1
ATOM 754 N N . THR A 1 95 ? 55.284 -20.125 -47.404 1.00 36.44 95 THR A N 1
ATOM 755 C CA . THR A 1 95 ? 56.705 -20.447 -47.508 1.00 36.44 95 THR A CA 1
ATOM 756 C C . THR A 1 95 ? 57.174 -20.043 -48.900 1.00 36.44 95 THR A C 1
ATOM 758 O O . THR A 1 95 ? 57.144 -20.827 -49.843 1.00 36.44 95 THR A O 1
ATOM 761 N N . ILE A 1 96 ? 57.616 -18.794 -49.046 1.00 42.41 96 ILE A N 1
ATOM 762 C CA . ILE A 1 96 ? 58.431 -18.413 -50.200 1.00 42.41 96 ILE A CA 1
ATOM 763 C C . ILE A 1 96 ? 59.834 -18.968 -49.945 1.00 42.41 96 ILE A C 1
ATOM 765 O O . ILE A 1 96 ? 60.663 -18.361 -49.270 1.00 42.41 96 ILE A O 1
ATOM 769 N N . SER A 1 97 ? 60.088 -20.163 -50.474 1.00 39.22 97 SER A N 1
ATOM 770 C CA . SER A 1 97 ? 61.438 -20.660 -50.717 1.00 39.22 97 SER A CA 1
ATOM 771 C C . SER A 1 97 ? 62.094 -19.782 -51.788 1.00 39.22 97 SER A C 1
ATOM 773 O O . SER A 1 97 ? 61.893 -19.981 -52.982 1.00 39.22 97 SER A O 1
ATOM 775 N N . GLY A 1 98 ? 62.854 -18.778 -51.352 1.00 40.97 98 GLY A N 1
ATOM 776 C CA . GLY A 1 98 ? 63.731 -17.972 -52.199 1.00 40.97 98 GLY A CA 1
ATOM 777 C C . GLY A 1 98 ? 65.115 -18.608 -52.273 1.00 40.97 98 GLY A C 1
ATOM 778 O O . GLY A 1 98 ? 65.802 -18.734 -51.263 1.00 40.97 98 GLY A O 1
ATOM 779 N N . ALA A 1 99 ? 65.483 -19.046 -53.472 1.00 41.81 99 ALA A N 1
ATOM 780 C CA . ALA A 1 99 ? 66.708 -19.757 -53.791 1.00 41.81 99 ALA A CA 1
ATOM 781 C C . ALA A 1 99 ? 67.997 -19.009 -53.398 1.00 41.81 99 ALA A C 1
ATOM 783 O O . ALA A 1 99 ? 68.120 -17.792 -53.517 1.00 41.81 99 ALA A O 1
ATOM 784 N N . THR A 1 100 ? 68.990 -19.800 -52.999 1.00 39.00 100 THR A N 1
ATOM 785 C CA . THR A 1 100 ? 70.417 -19.471 -52.942 1.00 39.00 100 THR A CA 1
ATOM 786 C C . THR A 1 100 ? 70.894 -18.748 -54.208 1.00 39.00 100 THR A C 1
ATOM 788 O O . THR A 1 100 ? 70.856 -19.317 -55.298 1.00 39.00 100 THR A O 1
ATOM 791 N N . LEU A 1 101 ? 71.410 -17.524 -54.061 1.00 38.75 101 LEU A N 1
ATOM 792 C CA . LEU A 1 101 ? 72.147 -16.821 -55.111 1.00 38.75 101 LEU A CA 1
ATOM 793 C C . LEU A 1 101 ? 73.599 -17.316 -55.138 1.00 38.75 101 LEU A C 1
ATOM 795 O O . LEU A 1 101 ? 74.437 -16.901 -54.338 1.00 38.75 101 LEU A O 1
ATOM 799 N N . THR A 1 102 ? 73.895 -18.220 -56.068 1.00 38.47 102 THR A N 1
ATOM 800 C CA . THR A 1 102 ? 75.262 -18.574 -56.461 1.00 38.47 102 THR A CA 1
ATOM 801 C C . THR A 1 102 ? 75.892 -17.428 -57.246 1.00 38.47 102 THR A C 1
ATOM 803 O O . THR A 1 102 ? 75.416 -17.042 -58.311 1.00 38.47 102 THR A O 1
ATOM 806 N N . SER A 1 103 ? 76.997 -16.917 -56.709 1.00 41.69 103 SER A N 1
ATOM 807 C CA . SER A 1 103 ? 77.943 -16.039 -57.389 1.00 41.69 103 SER A CA 1
ATOM 808 C C . SER A 1 103 ? 78.543 -16.745 -58.608 1.00 41.69 103 SER A C 1
ATOM 810 O O . SER A 1 103 ? 79.209 -17.772 -58.467 1.00 41.69 103 SER A O 1
ATOM 812 N N . LEU A 1 104 ? 78.332 -16.185 -59.799 1.00 44.22 104 LEU A N 1
ATOM 813 C CA . LEU A 1 104 ? 79.126 -16.480 -60.986 1.00 44.22 104 LEU A CA 1
ATOM 814 C C . LEU A 1 104 ? 79.689 -15.167 -61.518 1.00 44.22 104 LEU A C 1
ATOM 816 O O . LEU A 1 104 ? 79.003 -14.370 -62.155 1.00 44.22 104 LEU A O 1
ATOM 820 N N . GLY A 1 105 ? 80.969 -14.954 -61.216 1.00 46.69 105 GLY A N 1
ATOM 821 C CA . GLY A 1 105 ? 81.798 -13.988 -61.909 1.00 46.69 105 GLY A CA 1
ATOM 822 C C . GLY A 1 105 ? 81.999 -14.422 -63.359 1.00 46.69 105 GLY A C 1
ATOM 823 O O . GLY A 1 105 ? 82.441 -15.535 -63.631 1.00 46.69 105 GLY A O 1
ATOM 824 N N . GLY A 1 106 ? 81.690 -13.515 -64.278 1.00 40.84 106 GLY A N 1
ATOM 825 C CA . GLY A 1 106 ? 81.995 -13.627 -65.696 1.00 40.84 106 GLY A CA 1
ATOM 826 C C . GLY A 1 106 ? 82.428 -12.261 -66.203 1.00 40.84 106 GLY A C 1
ATOM 827 O O . GLY A 1 106 ? 81.610 -11.379 -66.440 1.00 40.84 106 GLY A O 1
ATOM 828 N N . THR A 1 107 ? 83.735 -12.069 -66.317 1.00 44.09 107 THR A N 1
ATOM 829 C CA . THR A 1 107 ? 84.339 -10.942 -67.020 1.00 44.09 107 THR A CA 1
ATOM 830 C C . THR A 1 107 ? 84.051 -11.080 -68.517 1.00 44.09 107 THR A C 1
ATOM 832 O O . THR A 1 107 ? 84.299 -12.134 -69.094 1.00 44.09 107 THR A O 1
ATOM 835 N N . SER A 1 108 ? 83.575 -10.026 -69.186 1.00 38.41 108 SER A N 1
ATOM 836 C CA . SER A 1 108 ? 83.783 -9.902 -70.635 1.00 38.41 108 SER A CA 1
ATOM 837 C C . SER A 1 108 ? 83.691 -8.455 -71.123 1.00 38.41 108 SER A C 1
ATOM 839 O O . SER A 1 108 ? 82.623 -7.886 -71.305 1.00 38.41 108 SER A O 1
ATOM 841 N N . SER A 1 109 ? 84.885 -7.891 -71.291 1.00 41.69 109 SER A N 1
ATOM 842 C CA . SER A 1 109 ? 85.361 -7.062 -72.402 1.00 41.69 109 SER A CA 1
ATOM 843 C C . SER A 1 109 ? 84.548 -5.869 -72.938 1.00 41.69 109 SER A C 1
ATOM 845 O O . SER A 1 109 ? 83.514 -5.986 -73.587 1.00 41.69 109 SER A O 1
ATOM 847 N N . ARG A 1 110 ? 85.212 -4.713 -72.800 1.00 51.38 110 ARG A N 1
ATOM 848 C CA . ARG A 1 110 ? 85.209 -3.505 -73.640 1.00 51.38 110 ARG A CA 1
ATOM 849 C C . ARG A 1 110 ? 84.591 -3.640 -75.043 1.00 51.38 110 ARG A C 1
ATOM 851 O O . ARG A 1 110 ? 85.167 -4.278 -75.924 1.00 51.38 110 ARG A O 1
ATOM 858 N N . ARG A 1 111 ? 83.618 -2.768 -75.321 1.00 47.78 111 ARG A N 1
ATOM 859 C CA . ARG A 1 111 ? 83.620 -1.916 -76.522 1.00 47.78 111 ARG A CA 1
ATOM 860 C C . ARG A 1 111 ? 82.773 -0.674 -76.256 1.00 47.78 111 ARG A C 1
ATOM 862 O O . ARG A 1 111 ? 81.632 -0.788 -75.831 1.00 47.78 111 ARG A O 1
ATOM 869 N N . GLY A 1 112 ? 83.371 0.502 -76.434 1.00 47.94 112 GLY A N 1
ATOM 870 C CA . GLY A 1 112 ? 82.669 1.772 -76.304 1.00 47.94 112 GLY A CA 1
ATOM 871 C C . GLY A 1 112 ? 81.683 1.983 -77.447 1.00 47.94 112 GLY A C 1
ATOM 872 O O . GLY A 1 112 ? 81.954 1.577 -78.575 1.00 47.94 112 GLY A O 1
ATOM 873 N N . SER A 1 113 ? 80.569 2.633 -77.137 1.00 43.88 113 SER A N 1
ATOM 874 C CA . SER A 1 113 ? 79.829 3.519 -78.034 1.00 43.88 113 SER A CA 1
ATOM 875 C C . SER A 1 113 ? 78.799 4.265 -77.187 1.00 43.88 113 SER A C 1
ATOM 877 O O . SER A 1 113 ? 78.343 3.723 -76.182 1.00 43.88 113 SER A O 1
ATOM 879 N N . GLY A 1 114 ? 78.524 5.521 -77.531 1.00 49.19 114 GLY A N 1
ATOM 880 C CA . GLY A 1 114 ? 77.676 6.423 -76.755 1.00 49.19 114 GLY A CA 1
ATOM 881 C C . GLY A 1 114 ? 76.280 5.869 -76.473 1.00 49.19 114 GLY A C 1
ATOM 882 O O . GLY A 1 114 ? 75.772 5.040 -77.219 1.00 49.19 114 GLY A O 1
ATOM 883 N N . ASP A 1 115 ? 75.696 6.301 -75.358 1.00 41.00 115 ASP A N 1
ATOM 884 C CA . ASP A 1 115 ? 74.457 7.086 -75.352 1.00 41.00 115 ASP A CA 1
ATOM 885 C C . ASP A 1 115 ? 73.848 7.108 -73.944 1.00 41.00 115 ASP A C 1
ATOM 887 O O . ASP A 1 115 ? 73.934 6.171 -73.153 1.00 41.00 115 ASP A O 1
ATOM 891 N N . THR A 1 116 ? 73.233 8.236 -73.629 1.00 54.47 116 THR A N 1
ATOM 892 C CA . THR A 1 116 ? 72.623 8.665 -72.366 1.00 54.47 116 THR A CA 1
ATOM 893 C C . THR A 1 116 ? 71.399 7.822 -71.927 1.00 54.47 116 THR A C 1
ATOM 895 O O . THR A 1 116 ? 70.538 8.323 -71.212 1.00 54.47 116 THR A O 1
ATOM 898 N N . SER A 1 117 ? 71.263 6.560 -72.362 1.00 52.72 117 SER A N 1
ATOM 899 C CA . SER A 1 117 ? 70.014 5.778 -72.269 1.00 52.72 117 SER A CA 1
ATOM 900 C C . SER A 1 117 ? 69.962 4.709 -71.163 1.00 52.72 117 SER A C 1
ATOM 902 O O . SER A 1 117 ? 68.874 4.381 -70.708 1.00 52.72 117 SER A O 1
ATOM 904 N N . ILE A 1 118 ? 71.094 4.198 -70.660 1.00 55.03 118 ILE A N 1
ATOM 905 C CA . ILE A 1 118 ? 71.107 3.076 -69.686 1.00 55.03 118 ILE A CA 1
ATOM 906 C C . ILE A 1 118 ? 70.945 3.561 -68.224 1.00 55.03 118 ILE A C 1
ATOM 908 O O . ILE A 1 118 ? 70.445 2.842 -67.357 1.00 55.03 118 ILE A O 1
ATOM 912 N N . SER A 1 119 ? 71.324 4.808 -67.922 1.00 56.66 119 SER A N 1
ATOM 913 C CA . SER A 1 119 ? 71.150 5.391 -66.580 1.00 56.66 119 SER A CA 1
ATOM 914 C C . SER A 1 119 ? 69.696 5.761 -66.280 1.00 56.66 119 SER A C 1
ATOM 916 O O . SER A 1 119 ? 69.275 5.676 -65.132 1.00 56.66 119 SER A O 1
ATOM 918 N N . ALA A 1 120 ? 68.919 6.132 -67.301 1.00 64.19 120 ALA A N 1
ATOM 919 C CA . ALA A 1 120 ? 67.512 6.493 -67.142 1.00 64.19 120 ALA A CA 1
ATOM 920 C C . ALA A 1 120 ? 66.641 5.279 -66.768 1.00 64.19 120 ALA A C 1
ATOM 922 O O . ALA A 1 120 ? 65.764 5.403 -65.916 1.00 64.19 120 ALA A O 1
ATOM 923 N N . ASP A 1 121 ? 66.929 4.103 -67.337 1.00 69.06 121 ASP A N 1
ATOM 924 C CA . ASP A 1 121 ? 66.213 2.850 -67.044 1.00 69.06 121 ASP A CA 1
ATOM 925 C C . ASP A 1 121 ? 66.519 2.307 -65.642 1.00 69.06 121 ASP A C 1
ATOM 927 O O . ASP A 1 121 ? 65.625 1.857 -64.924 1.00 69.06 121 ASP A O 1
ATOM 931 N N . THR A 1 122 ? 67.778 2.393 -65.202 1.00 75.56 122 THR A N 1
ATOM 932 C CA . THR A 1 122 ? 68.149 1.991 -63.835 1.00 75.56 122 THR A CA 1
ATOM 933 C C . THR A 1 122 ? 67.581 2.954 -62.791 1.00 75.56 122 THR A C 1
ATOM 935 O O . THR A 1 122 ? 67.115 2.518 -61.740 1.00 75.56 122 THR A O 1
ATOM 938 N N . GLU A 1 123 ? 67.530 4.253 -63.091 1.00 81.00 123 GLU A N 1
ATOM 939 C CA . GLU A 1 123 ? 66.889 5.247 -62.230 1.00 81.00 123 GLU A CA 1
ATOM 940 C C . GLU A 1 123 ? 65.360 5.070 -62.164 1.00 81.00 123 GLU A C 1
ATOM 942 O O . GLU A 1 123 ? 64.782 5.194 -61.083 1.00 81.00 123 GLU A O 1
ATOM 947 N N . ALA A 1 124 ? 64.702 4.723 -63.277 1.00 82.62 124 ALA A N 1
ATOM 948 C CA . ALA A 1 124 ? 63.274 4.401 -63.309 1.00 82.62 124 ALA A CA 1
ATOM 949 C C . ALA A 1 124 ? 62.944 3.144 -62.485 1.00 82.62 124 ALA A C 1
ATOM 951 O O . ALA A 1 124 ? 62.046 3.187 -61.645 1.00 82.62 124 ALA A O 1
ATOM 952 N N . SER A 1 125 ? 63.725 2.069 -62.633 1.00 86.62 125 SER A N 1
ATOM 953 C CA . SER A 1 125 ? 63.551 0.832 -61.859 1.00 86.62 125 SER A CA 1
ATOM 954 C C . SER A 1 125 ? 63.741 1.050 -60.350 1.00 86.62 125 SER A C 1
ATOM 956 O O . SER A 1 125 ? 62.977 0.532 -59.539 1.00 86.62 125 SER A O 1
ATOM 958 N N . ILE A 1 126 ? 64.703 1.886 -59.940 1.00 87.00 126 ILE A N 1
ATOM 959 C CA . ILE A 1 126 ? 64.895 2.240 -58.523 1.00 87.00 126 ILE A CA 1
ATOM 960 C C . ILE A 1 126 ? 63.689 3.013 -57.964 1.00 87.00 126 ILE A C 1
ATOM 962 O O . ILE A 1 126 ? 63.348 2.837 -56.792 1.00 87.00 126 ILE A O 1
ATOM 966 N N . ARG A 1 127 ? 63.039 3.871 -58.764 1.00 88.94 127 ARG A N 1
ATOM 967 C CA . ARG A 1 127 ? 61.815 4.578 -58.342 1.00 88.94 127 ARG A CA 1
ATOM 968 C C . ARG A 1 127 ? 60.640 3.616 -58.182 1.00 88.94 127 ARG A C 1
ATOM 970 O O . ARG A 1 127 ? 59.976 3.675 -57.155 1.00 88.94 127 ARG A O 1
ATOM 977 N N . GLU A 1 128 ? 60.452 2.699 -59.125 1.00 89.62 128 GLU A N 1
ATOM 978 C CA . GLU A 1 128 ? 59.404 1.672 -59.058 1.00 89.62 128 GLU A CA 1
ATOM 979 C C . GLU A 1 128 ? 59.596 0.743 -57.847 1.00 89.62 128 GLU A C 1
ATOM 981 O O . GLU A 1 128 ? 58.660 0.481 -57.100 1.00 89.62 128 GLU A O 1
ATOM 986 N N . ILE A 1 129 ? 60.832 0.324 -57.556 1.00 91.75 129 ILE A N 1
ATOM 987 C CA . ILE A 1 129 ? 61.141 -0.472 -56.358 1.00 91.75 129 ILE A CA 1
ATOM 988 C C . ILE A 1 129 ? 60.807 0.298 -55.072 1.00 91.75 129 ILE A C 1
ATOM 990 O O . ILE A 1 129 ? 60.334 -0.303 -54.107 1.00 91.75 129 ILE A O 1
ATOM 994 N N . LYS A 1 130 ? 61.045 1.614 -55.019 1.00 92.56 130 LYS A N 1
ATOM 995 C CA . LYS A 1 130 ? 60.661 2.440 -53.860 1.00 92.56 130 LYS A CA 1
ATOM 996 C C . LYS A 1 130 ? 59.144 2.551 -53.720 1.00 92.56 130 LYS A C 1
ATOM 998 O O . LYS A 1 130 ? 58.644 2.431 -52.610 1.00 92.56 130 LYS A O 1
ATOM 1003 N N . GLU A 1 131 ? 58.431 2.725 -54.827 1.00 94.56 131 GLU A N 1
ATOM 1004 C CA . GLU A 1 131 ? 56.966 2.758 -54.851 1.00 94.56 131 GLU A CA 1
ATOM 1005 C C . GLU A 1 131 ? 56.357 1.422 -54.400 1.00 94.56 131 GLU A C 1
ATOM 1007 O O . GLU A 1 131 ? 55.432 1.409 -53.596 1.00 94.56 131 GLU A O 1
ATOM 1012 N N . ILE A 1 132 ? 56.927 0.288 -54.819 1.00 93.94 132 ILE A N 1
ATOM 1013 C CA . ILE A 1 132 ? 56.501 -1.046 -54.367 1.00 93.94 132 ILE A CA 1
ATOM 1014 C C . ILE A 1 132 ? 56.696 -1.217 -52.853 1.00 93.94 132 ILE A C 1
ATOM 1016 O O . ILE A 1 132 ? 55.833 -1.795 -52.192 1.00 93.94 132 ILE A O 1
ATOM 1020 N N . HIS A 1 133 ? 57.808 -0.731 -52.289 1.00 94.56 133 HIS A N 1
ATOM 1021 C CA . HIS A 1 133 ? 58.023 -0.776 -50.839 1.00 94.56 133 HIS A CA 1
ATOM 1022 C C . HIS A 1 133 ? 57.030 0.117 -50.086 1.00 94.56 133 HIS A C 1
ATOM 1024 O O . HIS A 1 133 ? 56.445 -0.334 -49.110 1.00 94.56 133 HIS A O 1
ATOM 1030 N N . GLU A 1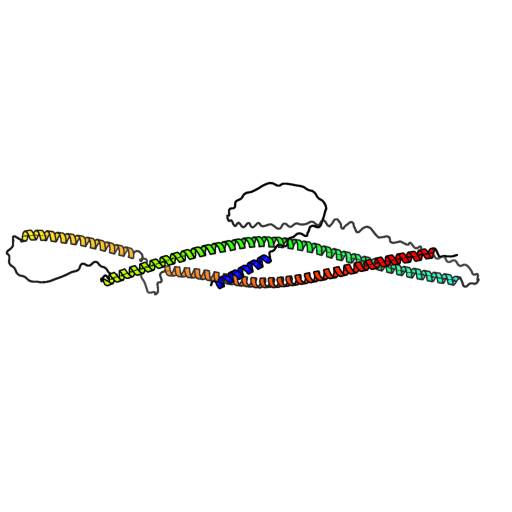 134 ? 56.774 1.327 -50.581 1.00 95.38 134 GLU A N 1
ATOM 1031 C CA . GLU A 1 134 ? 55.788 2.243 -49.998 1.00 95.38 134 GLU A CA 1
ATOM 1032 C C . GLU A 1 134 ? 54.369 1.644 -50.025 1.00 95.38 134 GLU A C 1
ATOM 1034 O O . GLU A 1 134 ? 53.664 1.643 -49.018 1.00 95.38 134 GLU A O 1
ATOM 1039 N N . LEU A 1 135 ? 53.956 1.053 -51.152 1.00 96.19 135 LEU A N 1
ATOM 1040 C CA . LEU A 1 135 ? 52.666 0.364 -51.260 1.00 96.19 135 LEU A CA 1
ATOM 1041 C C . LEU A 1 135 ? 52.579 -0.845 -50.323 1.00 96.19 135 LEU A C 1
ATOM 1043 O O . LEU A 1 135 ? 51.525 -1.106 -49.743 1.00 96.19 135 LEU A O 1
ATOM 1047 N N . LYS A 1 136 ? 53.678 -1.585 -50.155 1.00 95.88 136 LYS A N 1
ATOM 1048 C CA . LYS A 1 136 ? 53.747 -2.708 -49.217 1.00 95.88 136 LYS A CA 1
ATOM 1049 C C . LYS A 1 136 ? 53.556 -2.242 -47.772 1.00 95.88 136 LYS A C 1
ATOM 1051 O O . LYS A 1 136 ? 52.797 -2.882 -47.046 1.00 95.88 136 LYS A O 1
ATOM 1056 N N . ASP A 1 137 ? 54.193 -1.146 -47.375 1.00 96.25 137 ASP A N 1
ATOM 1057 C CA . ASP A 1 137 ? 54.060 -0.585 -46.027 1.00 96.25 137 ASP A CA 1
ATOM 1058 C C . ASP A 1 137 ? 52.623 -0.084 -45.784 1.00 96.25 137 ASP A C 1
ATOM 1060 O O . ASP A 1 137 ? 52.017 -0.397 -44.759 1.00 96.25 137 ASP A O 1
ATOM 1064 N N . GLN A 1 138 ? 52.005 0.567 -46.776 1.00 97.19 138 GLN A N 1
ATOM 1065 C CA . GLN A 1 138 ? 50.596 0.981 -46.705 1.00 97.19 138 GLN A CA 1
ATOM 1066 C C . GLN A 1 138 ? 49.629 -0.204 -46.564 1.00 97.19 138 GLN A C 1
ATOM 1068 O O . GLN A 1 138 ? 48.657 -0.121 -45.810 1.00 97.19 138 GLN A O 1
ATOM 1073 N N . ILE A 1 139 ? 49.882 -1.317 -47.261 1.00 96.19 139 ILE A N 1
ATOM 1074 C CA . ILE A 1 139 ? 49.086 -2.545 -47.116 1.00 96.19 139 ILE A CA 1
ATOM 1075 C C . ILE A 1 139 ? 49.229 -3.105 -45.697 1.00 96.19 139 ILE A C 1
ATOM 1077 O O . ILE A 1 139 ? 48.216 -3.425 -45.076 1.00 96.19 139 ILE A O 1
ATOM 1081 N N . GLN A 1 140 ? 50.449 -3.164 -45.156 1.00 96.25 140 GLN A N 1
ATOM 1082 C CA . GLN A 1 140 ? 50.685 -3.638 -43.788 1.00 96.25 140 GLN A CA 1
ATOM 1083 C C . GLN A 1 140 ? 49.980 -2.766 -42.743 1.00 96.25 140 GLN A C 1
ATOM 1085 O O . GLN A 1 140 ? 49.369 -3.296 -41.815 1.00 96.25 140 GLN A O 1
ATOM 1090 N N . ASP A 1 141 ? 49.987 -1.444 -42.918 1.00 96.62 141 ASP A N 1
ATOM 1091 C CA . ASP A 1 141 ? 49.264 -0.517 -42.045 1.00 96.62 141 ASP A CA 1
ATOM 1092 C C . ASP A 1 141 ? 47.744 -0.727 -42.099 1.00 96.62 141 ASP A C 1
ATOM 1094 O O . ASP A 1 141 ? 47.058 -0.657 -41.072 1.00 96.62 141 ASP A O 1
ATOM 1098 N N . VAL A 1 142 ? 47.191 -0.985 -43.288 1.00 97.38 142 VAL A N 1
ATOM 1099 C CA . VAL A 1 142 ? 45.763 -1.292 -43.462 1.00 97.38 142 VAL A CA 1
ATOM 1100 C C . VAL A 1 142 ? 45.411 -2.634 -42.821 1.00 97.38 142 VAL A C 1
ATOM 1102 O O . VAL A 1 142 ? 44.402 -2.722 -42.118 1.00 97.38 142 VAL A O 1
ATOM 1105 N N . GLU A 1 143 ? 46.238 -3.662 -43.005 1.00 95.19 143 GLU A N 1
ATOM 1106 C CA . GLU A 1 143 ? 46.059 -4.974 -42.377 1.00 95.19 143 GLU A CA 1
ATOM 1107 C C . GLU A 1 143 ? 46.131 -4.881 -40.848 1.00 95.19 143 GLU A C 1
ATOM 1109 O O . GLU A 1 143 ? 45.269 -5.429 -40.156 1.00 95.19 143 GLU A O 1
ATOM 1114 N N . ALA A 1 144 ? 47.093 -4.127 -40.310 1.00 96.38 144 ALA A N 1
ATOM 1115 C CA . ALA A 1 144 ? 47.228 -3.892 -38.876 1.00 96.38 144 ALA A CA 1
ATOM 1116 C C . ALA A 1 144 ? 45.991 -3.184 -38.300 1.00 96.38 144 ALA A C 1
ATOM 1118 O O . ALA A 1 144 ? 45.435 -3.636 -37.296 1.00 96.38 144 ALA A O 1
ATOM 1119 N N . LYS A 1 145 ? 45.500 -2.133 -38.971 1.00 96.88 145 LYS A N 1
ATOM 1120 C CA . LYS A 1 145 ? 44.261 -1.432 -38.586 1.00 96.88 145 LYS A CA 1
ATOM 1121 C C . LYS A 1 145 ? 43.038 -2.340 -38.669 1.00 96.88 145 LYS A C 1
ATOM 1123 O O . LYS A 1 145 ? 42.199 -2.318 -37.773 1.00 96.88 145 LYS A O 1
ATOM 1128 N N . HIS A 1 146 ? 42.927 -3.159 -39.714 1.00 96.44 146 HIS A N 1
ATOM 1129 C CA . HIS A 1 146 ? 41.818 -4.100 -39.848 1.00 96.44 146 HIS A CA 1
ATOM 1130 C C . HIS A 1 146 ? 41.830 -5.148 -38.729 1.00 96.44 146 HIS A C 1
ATOM 1132 O O . HIS A 1 146 ? 40.794 -5.399 -38.115 1.00 96.44 146 HIS A O 1
ATOM 1138 N N . MET A 1 147 ? 42.998 -5.716 -38.413 1.00 96.38 147 MET A N 1
ATOM 1139 C CA . MET A 1 147 ? 43.139 -6.666 -37.309 1.00 96.38 147 MET A CA 1
ATOM 1140 C C . MET A 1 147 ? 42.836 -6.029 -35.950 1.00 96.38 147 MET A C 1
ATOM 1142 O O . MET A 1 147 ? 42.191 -6.666 -35.116 1.00 96.38 147 MET A O 1
ATOM 1146 N N . GLN A 1 148 ? 43.250 -4.778 -35.733 1.00 96.88 148 GLN A N 1
ATOM 1147 C CA . GLN A 1 148 ? 42.914 -4.033 -34.522 1.00 96.88 148 GLN A CA 1
ATOM 1148 C C . GLN A 1 148 ? 41.400 -3.813 -34.401 1.00 96.88 148 GLN A C 1
ATOM 1150 O O . GLN A 1 148 ? 40.817 -4.193 -33.387 1.00 96.88 148 GLN A O 1
ATOM 1155 N N . ASN A 1 149 ? 40.747 -3.301 -35.448 1.00 96.44 149 ASN A N 1
ATOM 1156 C CA . ASN A 1 149 ? 39.296 -3.089 -35.458 1.00 96.44 149 ASN A CA 1
ATOM 1157 C C . ASN A 1 149 ? 38.529 -4.401 -35.233 1.00 96.44 149 ASN A C 1
ATOM 1159 O O . ASN A 1 149 ? 37.530 -4.433 -34.518 1.00 96.44 149 ASN A O 1
ATOM 1163 N N . LEU A 1 150 ? 39.001 -5.505 -35.819 1.00 96.69 150 LEU A N 1
ATOM 1164 C CA . LEU A 1 150 ? 38.404 -6.823 -35.617 1.00 96.69 150 LEU A CA 1
ATOM 1165 C C . LEU A 1 150 ? 38.519 -7.284 -34.158 1.00 96.69 150 LEU A C 1
ATOM 1167 O O . LEU A 1 150 ? 37.596 -7.916 -33.644 1.00 96.69 150 LEU A O 1
ATOM 1171 N N . LYS A 1 151 ? 39.638 -6.987 -33.492 1.00 97.44 151 LYS A N 1
ATOM 1172 C CA . LYS A 1 151 ? 39.825 -7.285 -32.070 1.00 97.44 151 LYS A CA 1
ATOM 1173 C C . LYS A 1 151 ? 38.879 -6.452 -31.203 1.00 97.44 151 LYS A C 1
ATOM 1175 O O . LYS A 1 151 ? 38.170 -7.023 -30.385 1.00 97.44 151 LYS A O 1
ATOM 1180 N N . GLU A 1 152 ? 38.797 -5.147 -31.446 1.00 96.94 152 GLU A N 1
ATOM 1181 C CA . GLU A 1 152 ? 37.900 -4.241 -30.714 1.00 96.94 152 GLU A CA 1
ATOM 1182 C C . GLU A 1 152 ? 36.422 -4.638 -30.869 1.00 96.94 152 GLU A C 1
ATOM 1184 O O . GLU A 1 152 ? 35.677 -4.654 -29.890 1.00 96.94 152 GLU A O 1
ATOM 1189 N N . LEU A 1 153 ? 35.999 -5.045 -32.073 1.00 97.00 153 LEU A N 1
ATOM 1190 C CA . LEU A 1 153 ? 34.645 -5.556 -32.313 1.00 97.00 153 LEU A CA 1
ATOM 1191 C C . LEU A 1 153 ? 34.359 -6.852 -31.544 1.00 97.00 153 LEU A C 1
ATOM 1193 O O . LEU A 1 153 ? 33.257 -7.019 -31.025 1.00 97.00 153 LEU A O 1
ATOM 1197 N N . LYS A 1 154 ? 35.333 -7.767 -31.455 1.00 97.25 154 LYS A N 1
ATOM 1198 C CA . LYS A 1 154 ? 35.193 -9.006 -30.673 1.00 97.25 154 LYS A CA 1
ATOM 1199 C C . LYS A 1 154 ? 35.101 -8.721 -29.177 1.00 97.25 154 LYS A C 1
ATOM 1201 O O . LYS A 1 154 ? 34.238 -9.287 -28.514 1.00 97.25 154 LYS A O 1
ATOM 1206 N N . ASP A 1 155 ? 35.943 -7.829 -28.666 1.00 97.69 155 ASP A N 1
ATOM 1207 C CA . ASP A 1 155 ? 35.931 -7.444 -27.254 1.00 97.69 155 ASP A CA 1
ATOM 1208 C C . ASP A 1 155 ? 34.606 -6.744 -26.895 1.00 97.69 155 ASP A C 1
ATOM 1210 O O . ASP A 1 155 ? 33.979 -7.072 -25.887 1.00 97.69 155 ASP A O 1
ATOM 1214 N N . SER A 1 156 ? 34.112 -5.859 -27.770 1.00 96.56 156 SER A N 1
ATOM 1215 C CA . SER A 1 156 ? 32.808 -5.204 -27.611 1.00 96.56 156 SER A CA 1
ATOM 1216 C C . SER A 1 156 ? 31.641 -6.196 -27.648 1.00 96.56 156 SER A C 1
ATOM 1218 O O . SER A 1 156 ? 30.713 -6.087 -26.843 1.00 96.56 156 SER A O 1
ATOM 1220 N N . LEU A 1 157 ? 31.692 -7.192 -28.540 1.00 96.56 157 LEU A N 1
ATOM 1221 C CA . LEU A 1 157 ? 30.691 -8.256 -28.597 1.00 96.56 157 LEU A CA 1
ATOM 1222 C C . LEU A 1 157 ? 30.652 -9.047 -27.283 1.00 96.56 157 LEU A C 1
ATOM 1224 O O . LEU A 1 157 ? 29.576 -9.205 -26.708 1.00 96.56 157 LEU A O 1
ATOM 1228 N N . LEU A 1 158 ? 31.812 -9.476 -26.777 1.00 97.19 158 LEU A N 1
ATOM 1229 C CA . LEU A 1 158 ? 31.911 -10.207 -25.509 1.00 97.19 158 LEU A CA 1
ATOM 1230 C C . LEU A 1 158 ? 31.382 -9.383 -24.327 1.00 97.19 158 LEU A C 1
ATOM 1232 O O . LEU A 1 158 ? 30.655 -9.905 -23.477 1.00 97.19 158 LEU A O 1
ATOM 1236 N N . GLU A 1 159 ? 31.694 -8.086 -24.281 1.00 97.50 159 GLU A N 1
ATOM 1237 C CA . GLU A 1 159 ? 31.189 -7.188 -23.239 1.00 97.50 159 GLU A CA 1
ATOM 1238 C C . GLU A 1 159 ? 29.654 -7.076 -23.283 1.00 97.50 159 GLU A C 1
ATOM 1240 O O . GLU A 1 159 ? 28.982 -7.120 -22.245 1.00 97.50 159 GLU A O 1
ATOM 1245 N N . MET A 1 160 ? 29.078 -6.964 -24.482 1.00 95.25 160 MET A N 1
ATOM 1246 C CA . MET A 1 160 ? 27.628 -6.904 -24.669 1.00 95.25 160 MET A CA 1
ATOM 1247 C C . MET A 1 160 ? 26.940 -8.227 -24.315 1.00 95.25 160 MET A C 1
ATOM 1249 O O . MET A 1 160 ? 25.892 -8.211 -23.664 1.00 95.25 160 MET A O 1
ATOM 1253 N N . GLU A 1 161 ? 27.537 -9.368 -24.660 1.00 95.44 161 GLU A N 1
ATOM 1254 C CA . GLU A 1 161 ? 27.048 -10.692 -24.258 1.00 95.44 161 GLU A CA 1
ATOM 1255 C C . GLU A 1 161 ? 27.055 -10.864 -22.733 1.00 95.44 161 GLU A C 1
ATOM 1257 O O . GLU A 1 161 ? 26.108 -11.406 -22.152 1.00 95.44 161 GLU A O 1
ATOM 1262 N N . GLU A 1 162 ? 28.085 -10.362 -22.045 1.00 97.38 162 GLU A N 1
ATOM 1263 C CA . GLU A 1 162 ? 28.131 -10.397 -20.585 1.00 97.38 162 GLU A CA 1
ATOM 1264 C C . GLU A 1 162 ? 27.067 -9.503 -19.941 1.00 97.38 162 GLU A C 1
ATOM 1266 O O . GLU A 1 162 ? 26.404 -9.928 -18.986 1.00 97.38 162 GLU A O 1
ATOM 1271 N N . LYS A 1 163 ? 26.854 -8.296 -20.475 1.00 95.94 163 LYS A N 1
ATOM 1272 C CA . LYS A 1 163 ? 25.774 -7.404 -20.026 1.00 95.94 163 LYS A CA 1
ATOM 1273 C C . LYS A 1 163 ? 24.404 -8.050 -20.218 1.00 95.94 163 LYS A C 1
ATOM 1275 O O . LYS A 1 163 ? 23.594 -8.024 -19.292 1.00 95.94 163 LYS A O 1
ATOM 1280 N N . TYR A 1 164 ? 24.166 -8.685 -21.366 1.00 96.44 164 TYR A N 1
ATOM 1281 C CA . TYR A 1 164 ? 22.918 -9.398 -21.636 1.00 96.44 164 TYR A CA 1
ATOM 1282 C C . TYR A 1 164 ? 22.680 -10.531 -20.630 1.00 96.44 164 TYR A C 1
ATOM 1284 O O . TYR A 1 164 ? 21.602 -10.630 -20.045 1.00 96.44 164 TYR A O 1
ATOM 1292 N N . ARG A 1 165 ? 23.707 -11.340 -20.346 1.00 97.94 165 ARG A N 1
ATOM 1293 C CA . ARG A 1 165 ? 23.612 -12.428 -19.362 1.00 97.94 165 ARG A CA 1
ATOM 1294 C C . ARG A 1 165 ? 23.270 -11.909 -17.964 1.00 97.94 165 ARG A C 1
ATOM 1296 O O . ARG A 1 165 ? 22.402 -12.471 -17.300 1.00 97.94 165 ARG A O 1
ATOM 1303 N N . LYS A 1 166 ? 23.913 -10.819 -17.525 1.00 97.81 166 LYS A N 1
ATOM 1304 C CA . LYS A 1 166 ? 23.610 -10.167 -16.237 1.00 97.81 166 LYS A CA 1
ATOM 1305 C C . LYS A 1 166 ? 22.172 -9.649 -16.196 1.00 97.81 166 LYS A C 1
ATOM 1307 O O . LYS A 1 166 ? 21.479 -9.883 -15.208 1.00 97.81 166 LYS A O 1
ATOM 1312 N N . ALA A 1 167 ? 21.710 -9.011 -17.271 1.00 95.44 167 ALA A N 1
ATOM 1313 C CA . ALA A 1 167 ? 20.336 -8.534 -17.382 1.00 95.44 167 ALA A CA 1
ATOM 1314 C C . ALA A 1 167 ? 19.322 -9.686 -17.318 1.00 95.44 167 ALA A C 1
ATOM 1316 O O . ALA A 1 167 ? 18.322 -9.573 -16.621 1.00 95.44 167 ALA A O 1
ATOM 1317 N N . MET A 1 168 ? 19.600 -10.819 -17.965 1.00 97.75 168 MET A N 1
ATOM 1318 C CA . MET A 1 168 ? 18.724 -11.993 -17.932 1.00 97.75 168 MET A CA 1
ATOM 1319 C C . MET A 1 168 ? 18.603 -12.590 -16.522 1.00 97.75 168 MET A C 1
ATOM 1321 O O . MET A 1 168 ? 17.500 -12.911 -16.082 1.00 97.75 168 MET A O 1
ATOM 1325 N N . VAL A 1 169 ? 19.718 -12.692 -15.789 1.00 97.50 169 VAL A N 1
ATOM 1326 C CA . VAL A 1 169 ? 19.710 -13.156 -14.390 1.00 97.50 169 VAL A CA 1
ATOM 1327 C C . VAL A 1 169 ? 18.943 -12.182 -13.497 1.00 97.50 169 VAL A C 1
ATOM 1329 O O . VAL A 1 169 ? 18.125 -12.615 -12.690 1.00 97.50 169 VAL A O 1
ATOM 1332 N N . SER A 1 170 ? 19.167 -10.877 -13.665 1.00 94.69 170 SER A N 1
ATOM 1333 C CA . SER A 1 170 ? 18.433 -9.848 -12.924 1.00 94.69 170 SER A CA 1
ATOM 1334 C C . SER A 1 170 ? 16.935 -9.883 -13.236 1.00 94.69 170 SER A C 1
ATOM 1336 O O . SER A 1 170 ? 16.129 -9.792 -12.317 1.00 94.69 170 SER A O 1
ATOM 1338 N N . ASN A 1 171 ? 16.548 -10.095 -14.495 1.00 89.94 171 ASN A N 1
ATOM 1339 C CA . ASN A 1 171 ? 15.145 -10.194 -14.890 1.00 89.94 171 ASN A CA 1
ATOM 1340 C C . ASN A 1 171 ? 14.463 -11.410 -14.240 1.00 89.94 171 ASN A C 1
ATOM 1342 O O . ASN A 1 171 ? 13.393 -11.291 -13.656 1.00 89.94 171 ASN A O 1
ATOM 1346 N N . ALA A 1 172 ? 15.136 -12.565 -14.222 1.00 96.44 172 ALA A N 1
ATOM 1347 C CA . ALA A 1 172 ? 14.632 -13.747 -13.525 1.00 96.44 172 ALA A CA 1
ATOM 1348 C C . ALA A 1 172 ? 14.514 -13.539 -12.001 1.00 96.44 172 ALA A C 1
ATOM 1350 O O . ALA A 1 172 ? 13.616 -14.092 -11.365 1.00 96.44 172 ALA A O 1
ATOM 1351 N N . GLN A 1 173 ? 15.410 -12.759 -11.387 1.00 96.62 173 GLN A N 1
ATOM 1352 C CA . GLN A 1 173 ? 15.292 -12.388 -9.972 1.00 96.62 173 GLN A CA 1
ATOM 1353 C C . GLN A 1 173 ? 14.059 -11.512 -9.731 1.00 96.62 173 GLN A C 1
ATOM 1355 O O . GLN A 1 173 ? 13.267 -11.824 -8.844 1.00 96.62 173 GLN A O 1
ATOM 1360 N N . LEU A 1 174 ? 13.855 -10.491 -10.566 1.00 94.94 174 LEU A N 1
ATOM 1361 C CA . LEU A 1 174 ? 12.698 -9.600 -10.482 1.00 94.94 174 LEU A CA 1
ATOM 1362 C C . LEU A 1 174 ? 11.374 -10.344 -10.684 1.00 94.94 174 LEU A C 1
ATOM 1364 O O . LEU A 1 174 ? 10.421 -10.082 -9.957 1.00 94.94 174 LEU A O 1
ATOM 1368 N N . ASP A 1 175 ? 11.308 -11.313 -11.597 1.00 95.44 175 ASP A N 1
ATOM 1369 C CA . ASP A 1 175 ? 10.105 -12.134 -11.791 1.00 95.44 175 ASP A CA 1
ATOM 1370 C C . ASP A 1 175 ? 9.773 -12.990 -10.558 1.00 95.44 175 ASP A C 1
ATOM 1372 O O . ASP A 1 175 ? 8.602 -13.135 -10.186 1.00 95.44 175 ASP A O 1
ATOM 1376 N N . ASN A 1 176 ? 10.793 -13.523 -9.877 1.00 97.12 176 ASN A N 1
ATOM 1377 C CA . ASN A 1 176 ? 10.599 -14.251 -8.623 1.00 97.12 176 ASN A CA 1
ATOM 1378 C C . ASN A 1 176 ? 10.128 -13.319 -7.500 1.00 97.12 176 ASN A C 1
ATOM 1380 O O . ASN A 1 176 ? 9.202 -13.662 -6.767 1.00 97.12 176 ASN A O 1
ATOM 1384 N N . GLU A 1 177 ? 10.731 -12.136 -7.371 1.00 97.00 177 GLU A N 1
ATOM 1385 C CA . GLU A 1 177 ? 10.314 -11.127 -6.393 1.00 97.00 177 GLU A CA 1
ATOM 1386 C C . GLU A 1 177 ? 8.880 -10.660 -6.652 1.00 97.00 177 GLU A C 1
ATOM 1388 O O . GLU A 1 177 ? 8.068 -10.655 -5.731 1.00 97.00 177 GLU A O 1
ATOM 1393 N N . LYS A 1 178 ? 8.528 -10.374 -7.909 1.00 96.06 178 LYS A N 1
ATOM 1394 C CA . LYS A 1 178 ? 7.165 -10.032 -8.329 1.00 96.06 178 LYS A CA 1
ATOM 1395 C C . LYS A 1 178 ? 6.172 -11.122 -7.938 1.00 96.06 178 LYS A C 1
ATOM 1397 O O . LYS A 1 178 ? 5.124 -10.822 -7.375 1.00 96.06 178 LYS A O 1
ATOM 1402 N N . THR A 1 179 ? 6.506 -12.380 -8.217 1.00 96.12 179 THR A N 1
ATOM 1403 C CA . THR A 1 179 ? 5.654 -13.525 -7.881 1.00 96.12 179 THR A CA 1
ATOM 1404 C C . THR A 1 179 ? 5.481 -13.667 -6.366 1.00 96.12 179 THR A C 1
ATOM 1406 O O . THR A 1 179 ? 4.368 -13.881 -5.896 1.00 96.12 179 THR A O 1
ATOM 1409 N N . ASN A 1 180 ? 6.549 -13.493 -5.583 1.00 97.81 180 ASN A N 1
ATOM 1410 C CA . ASN A 1 180 ? 6.476 -13.531 -4.120 1.00 97.81 180 ASN A CA 1
ATOM 1411 C C . ASN A 1 180 ? 5.599 -12.404 -3.560 1.00 97.81 180 ASN A C 1
ATOM 1413 O O . ASN A 1 180 ? 4.729 -12.663 -2.733 1.00 97.81 180 ASN A O 1
ATOM 1417 N N . MET A 1 181 ? 5.800 -11.176 -4.043 1.00 94.69 181 MET A N 1
ATOM 1418 C CA . MET A 1 181 ? 5.016 -10.010 -3.629 1.00 94.69 181 MET A CA 1
ATOM 1419 C C . MET A 1 181 ? 3.539 -10.170 -3.995 1.00 94.69 181 MET A C 1
ATOM 1421 O O . MET A 1 181 ? 2.671 -9.795 -3.216 1.00 94.69 181 MET A O 1
ATOM 1425 N N . MET A 1 182 ? 3.240 -10.773 -5.147 1.00 96.94 182 MET A N 1
ATOM 1426 C CA . MET A 1 182 ? 1.869 -11.093 -5.550 1.00 96.94 182 MET A CA 1
ATOM 1427 C C . MET A 1 182 ? 1.186 -12.021 -4.533 1.00 96.94 182 MET A C 1
ATOM 1429 O O . MET A 1 182 ? 0.098 -11.702 -4.063 1.00 96.94 182 MET A O 1
ATOM 1433 N N . TYR A 1 183 ? 1.850 -13.106 -4.116 1.00 98.06 183 TYR A N 1
ATOM 1434 C CA . TYR A 1 183 ? 1.310 -14.004 -3.086 1.00 98.06 183 TYR A CA 1
ATOM 1435 C C . TYR A 1 183 ? 1.144 -13.328 -1.718 1.00 98.06 183 TYR A C 1
ATOM 1437 O O . TYR A 1 183 ? 0.185 -13.614 -0.998 1.00 98.06 183 TYR A O 1
ATOM 1445 N N . GLU A 1 184 ? 2.069 -12.443 -1.340 1.00 95.88 184 GLU A N 1
ATOM 1446 C CA . GLU A 1 184 ? 1.976 -11.690 -0.087 1.00 95.88 184 GLU A CA 1
ATOM 1447 C C . GLU A 1 184 ? 0.774 -10.739 -0.100 1.00 95.88 184 GLU A C 1
ATOM 1449 O O . GLU A 1 184 ? 0.001 -10.715 0.856 1.00 95.88 184 GLU A O 1
ATOM 1454 N N . VAL A 1 185 ? 0.559 -10.025 -1.208 1.00 95.69 185 VAL A N 1
ATOM 1455 C CA . VAL A 1 185 ? -0.611 -9.157 -1.396 1.00 95.69 185 VAL A CA 1
ATOM 1456 C C . VAL A 1 185 ? -1.911 -9.948 -1.283 1.00 95.69 185 VAL A C 1
ATOM 1458 O O . VAL A 1 185 ? -2.826 -9.489 -0.603 1.00 95.69 185 VAL A O 1
ATOM 1461 N N . ASP A 1 186 ? -2.005 -11.119 -1.909 1.00 96.19 186 ASP A N 1
ATOM 1462 C CA . ASP A 1 186 ? -3.222 -11.934 -1.848 1.00 96.19 186 ASP A CA 1
ATOM 1463 C C . ASP A 1 186 ? -3.487 -12.447 -0.423 1.00 96.19 186 ASP A C 1
ATOM 1465 O O . ASP A 1 186 ? -4.592 -12.298 0.091 1.00 96.19 186 ASP A O 1
ATOM 1469 N N . THR A 1 187 ? -2.447 -12.902 0.282 1.00 97.00 187 THR A N 1
ATOM 1470 C CA . THR A 1 187 ? -2.562 -13.324 1.692 1.00 97.00 187 THR A CA 1
ATOM 1471 C C . THR A 1 187 ? -3.011 -12.174 2.603 1.00 97.00 187 THR A C 1
ATOM 1473 O O . THR A 1 187 ? -3.810 -12.358 3.526 1.00 97.00 187 THR A O 1
ATOM 1476 N N . LEU A 1 188 ? -2.493 -10.966 2.363 1.00 95.31 188 LEU A N 1
ATOM 1477 C CA . LEU A 1 188 ? -2.868 -9.776 3.125 1.00 95.31 188 LEU A CA 1
ATOM 1478 C C . LEU A 1 188 ? -4.299 -9.326 2.823 1.00 95.31 188 LEU A C 1
ATOM 1480 O O . LEU A 1 188 ? -4.978 -8.867 3.739 1.00 95.31 188 LEU A O 1
ATOM 1484 N N . LYS A 1 189 ? -4.775 -9.472 1.581 1.00 95.44 189 LYS A N 1
ATOM 1485 C CA . LYS A 1 189 ? -6.177 -9.203 1.227 1.00 95.44 189 LYS A CA 1
ATOM 1486 C C . LYS A 1 189 ? -7.128 -10.151 1.949 1.00 95.44 189 LYS A C 1
ATOM 1488 O O . LYS A 1 189 ? -8.117 -9.675 2.499 1.00 95.44 189 LYS A O 1
ATOM 1493 N N . ASP A 1 190 ? -6.807 -11.442 1.999 1.00 96.00 190 ASP A N 1
ATOM 1494 C CA . ASP A 1 190 ? -7.608 -12.424 2.739 1.00 96.00 190 ASP A CA 1
ATOM 1495 C C . ASP A 1 190 ? -7.656 -12.061 4.234 1.00 96.00 190 ASP A C 1
ATOM 1497 O O . ASP A 1 190 ? -8.728 -11.965 4.827 1.00 96.00 190 ASP A O 1
ATOM 1501 N N . SER A 1 191 ? -6.501 -11.723 4.820 1.00 96.00 191 SER A N 1
ATOM 1502 C CA . SER A 1 191 ? -6.410 -11.299 6.228 1.00 96.00 191 SER A CA 1
ATOM 1503 C C . SER A 1 191 ? -7.188 -10.005 6.516 1.00 96.00 191 SER A C 1
ATOM 1505 O O . SER A 1 191 ? -7.765 -9.846 7.591 1.00 96.00 191 SER A O 1
ATOM 1507 N N . LEU A 1 192 ? -7.195 -9.054 5.574 1.00 93.31 192 LEU A N 1
ATOM 1508 C CA . LEU A 1 192 ? -7.967 -7.815 5.680 1.00 93.31 192 LEU A CA 1
ATOM 1509 C C . LEU A 1 192 ? -9.470 -8.113 5.677 1.00 93.31 192 LEU A C 1
ATOM 1511 O O . LEU A 1 192 ? -10.186 -7.578 6.518 1.00 93.31 192 LEU A O 1
ATOM 1515 N N . MET A 1 193 ? -9.926 -8.988 4.779 1.00 92.62 193 MET A N 1
ATOM 1516 C CA . MET A 1 193 ? -11.329 -9.392 4.690 1.00 92.62 193 MET A CA 1
ATOM 1517 C C . MET A 1 193 ? -11.804 -10.044 5.996 1.00 92.62 193 MET A C 1
ATOM 1519 O O . MET A 1 193 ? -12.836 -9.654 6.537 1.00 92.62 193 MET A O 1
ATOM 1523 N N . GLU A 1 194 ? -11.005 -10.947 6.574 1.00 94.38 194 GLU A N 1
ATOM 1524 C CA . GLU A 1 194 ? -11.295 -11.556 7.881 1.00 94.38 194 GLU A CA 1
ATOM 1525 C C . GLU A 1 194 ? -11.383 -10.509 9.010 1.00 94.38 194 GLU A C 1
ATOM 1527 O O . GLU A 1 194 ? -12.264 -10.573 9.872 1.00 94.38 194 GLU A O 1
ATOM 1532 N N . LEU A 1 195 ? -10.486 -9.516 9.017 1.00 91.31 195 LEU A N 1
ATOM 1533 C CA . LEU A 1 195 ? -10.510 -8.424 9.998 1.00 91.31 195 LEU A CA 1
ATOM 1534 C C . LEU A 1 195 ? -11.734 -7.517 9.834 1.00 91.31 195 LEU A C 1
ATOM 1536 O O . LEU A 1 195 ? -12.304 -7.080 10.836 1.00 91.31 195 LEU A O 1
ATOM 1540 N N . GLU A 1 196 ? -12.146 -7.236 8.600 1.00 92.62 196 GLU A N 1
ATOM 1541 C CA . GLU A 1 196 ? -13.353 -6.464 8.301 1.00 92.62 196 GLU A CA 1
ATOM 1542 C C . GLU A 1 196 ? -14.617 -7.189 8.776 1.00 92.62 196 GLU A C 1
ATOM 1544 O O . GLU A 1 196 ? -15.478 -6.560 9.398 1.00 92.62 196 GLU A O 1
ATOM 1549 N N . GLU A 1 197 ? -14.702 -8.506 8.574 1.00 94.19 197 GLU A N 1
ATOM 1550 C CA . GLU A 1 197 ? -15.801 -9.333 9.083 1.00 94.19 197 GLU A CA 1
ATOM 1551 C C . GLU A 1 197 ? -15.855 -9.328 10.616 1.00 94.19 197 GLU A C 1
ATOM 1553 O O . GLU A 1 197 ? -16.912 -9.069 11.198 1.00 94.19 197 GLU A O 1
ATOM 1558 N N . MET A 1 198 ? -14.718 -9.521 11.294 1.00 91.50 198 MET A N 1
ATOM 1559 C CA . MET A 1 198 ? -14.656 -9.450 12.761 1.00 91.50 198 MET A CA 1
ATOM 1560 C C . MET A 1 198 ? -15.035 -8.060 13.293 1.00 91.50 198 MET A C 1
ATOM 1562 O O . MET A 1 198 ? -15.712 -7.931 14.317 1.00 91.50 198 MET A O 1
ATOM 1566 N N . LEU A 1 199 ? -14.624 -6.995 12.604 1.00 89.50 199 LEU A N 1
ATOM 1567 C CA . LEU A 1 199 ? -14.993 -5.629 12.965 1.00 89.50 199 LEU A CA 1
ATOM 1568 C C . LEU A 1 199 ? -16.498 -5.396 12.787 1.00 89.50 199 LEU A C 1
ATOM 1570 O O . LEU A 1 199 ? -17.127 -4.767 13.640 1.00 89.50 199 LEU A O 1
ATOM 1574 N N . PHE A 1 200 ? -17.088 -5.895 11.703 1.00 91.88 200 PHE A N 1
ATOM 1575 C CA . PHE A 1 200 ? -18.528 -5.806 11.488 1.00 91.88 200 PHE A CA 1
ATOM 1576 C C . PHE A 1 200 ? -19.304 -6.549 12.583 1.00 91.88 200 PHE A C 1
ATOM 1578 O O . PHE A 1 200 ? -20.240 -5.990 13.158 1.00 91.88 200 PHE A O 1
ATOM 1585 N N . GLU A 1 201 ? -18.868 -7.758 12.932 1.00 93.56 201 GLU A N 1
ATOM 1586 C CA . GLU A 1 201 ? -19.510 -8.574 13.961 1.00 93.56 201 GLU A CA 1
ATOM 1587 C C . GLU A 1 201 ? -19.433 -7.913 15.345 1.00 93.56 201 GLU A C 1
ATOM 1589 O O . GLU A 1 201 ? -20.448 -7.746 16.017 1.00 93.56 201 GLU A O 1
ATOM 1594 N N . THR A 1 202 ? -18.258 -7.412 15.737 1.00 88.25 202 THR A N 1
ATOM 1595 C CA . THR A 1 202 ? -18.092 -6.703 17.020 1.00 88.25 202 THR A CA 1
ATOM 1596 C C . THR A 1 202 ? -18.918 -5.417 17.100 1.00 88.25 202 THR A C 1
ATOM 1598 O O . THR A 1 202 ? -19.447 -5.084 18.163 1.00 88.25 202 THR A O 1
ATOM 1601 N N . ARG A 1 203 ? -19.089 -4.688 15.987 1.00 89.19 203 ARG A N 1
ATOM 1602 C CA . ARG A 1 203 ? -19.996 -3.529 15.936 1.00 89.19 203 ARG A CA 1
ATOM 1603 C C . ARG A 1 203 ? -21.455 -3.939 16.121 1.00 89.19 203 ARG A C 1
ATOM 1605 O O . ARG A 1 203 ? -22.167 -3.284 16.880 1.00 89.19 203 ARG A O 1
ATOM 1612 N N . ARG A 1 204 ? -21.886 -5.022 15.470 1.00 95.44 204 ARG A N 1
ATOM 1613 C CA . ARG A 1 204 ? -23.238 -5.580 15.619 1.00 95.44 204 ARG A CA 1
ATOM 1614 C C . ARG A 1 204 ? -23.517 -5.980 17.069 1.00 95.44 204 ARG A C 1
ATOM 1616 O O . ARG A 1 204 ? -24.543 -5.589 17.624 1.00 95.44 204 ARG A O 1
ATOM 1623 N N . GLU A 1 205 ? -22.582 -6.686 17.702 1.00 94.81 205 GLU A N 1
ATOM 1624 C CA . GLU A 1 205 ? -22.670 -7.074 19.115 1.00 94.81 205 GLU A CA 1
ATOM 1625 C C . GLU A 1 205 ? -22.746 -5.855 20.045 1.00 94.81 205 GLU A C 1
ATOM 1627 O O . GLU A 1 205 ? -23.549 -5.835 20.982 1.00 94.81 205 GLU A O 1
ATOM 1632 N N . LEU A 1 206 ? -21.955 -4.809 19.779 1.00 92.75 206 LEU A N 1
ATOM 1633 C CA . LEU A 1 206 ? -22.004 -3.564 20.546 1.00 92.75 206 LEU A CA 1
ATOM 1634 C C . LEU A 1 206 ? -23.385 -2.903 20.454 1.00 92.75 206 LEU A C 1
ATOM 1636 O O . LEU A 1 206 ? -23.933 -2.491 21.477 1.00 92.75 206 LEU A O 1
ATOM 1640 N N . GLU A 1 207 ? -23.972 -2.825 19.258 1.00 94.44 207 GLU A N 1
ATOM 1641 C CA . GLU A 1 207 ? -25.318 -2.274 19.073 1.00 94.44 207 GLU A CA 1
ATOM 1642 C C . GLU A 1 207 ? -26.386 -3.072 19.833 1.00 94.44 207 GLU A C 1
ATOM 1644 O O . GLU A 1 207 ? -27.289 -2.482 20.435 1.00 94.44 207 GLU A O 1
ATOM 1649 N N . GLU A 1 208 ? -26.297 -4.404 19.833 1.00 95.50 208 GLU A N 1
ATOM 1650 C CA . GLU A 1 208 ? -27.188 -5.264 20.617 1.00 95.50 208 GLU A CA 1
ATOM 1651 C C . GLU A 1 208 ? -27.029 -5.013 22.121 1.00 95.50 208 GLU A C 1
ATOM 1653 O O . GLU A 1 208 ? -28.023 -4.777 22.813 1.00 95.50 208 GLU A O 1
ATOM 1658 N N . LYS A 1 209 ? -25.790 -4.935 22.622 1.00 96.50 209 LYS A N 1
ATOM 1659 C CA . LYS A 1 209 ? -25.517 -4.616 24.031 1.00 96.50 209 LYS A CA 1
ATOM 1660 C C . LYS A 1 209 ? -25.988 -3.223 24.430 1.00 96.50 209 LYS A C 1
ATOM 1662 O O . LYS A 1 209 ? -26.497 -3.055 25.537 1.00 96.50 209 LYS A O 1
ATOM 1667 N N . CYS A 1 210 ? -25.885 -2.233 23.547 1.00 94.50 210 CYS A N 1
ATOM 1668 C CA . CYS A 1 210 ? -26.458 -0.911 23.784 1.00 94.50 210 CYS A CA 1
ATOM 1669 C C . CYS A 1 210 ? -27.986 -0.974 23.916 1.00 94.50 210 CYS A C 1
ATOM 1671 O O . CYS A 1 210 ? -28.542 -0.354 24.821 1.00 94.50 210 CYS A O 1
ATOM 1673 N N . LYS A 1 211 ? -28.674 -1.752 23.068 1.00 97.88 211 LYS A N 1
ATOM 1674 C CA . LYS A 1 211 ? -30.130 -1.952 23.182 1.00 97.88 211 LYS A CA 1
ATOM 1675 C C . LYS A 1 211 ? -30.498 -2.636 24.500 1.00 97.88 211 LYS A C 1
ATOM 1677 O O . LYS A 1 211 ? -31.464 -2.228 25.140 1.00 97.88 211 LYS A O 1
ATOM 1682 N N . ASP A 1 212 ? -29.746 -3.652 24.917 1.00 97.31 212 ASP A N 1
ATOM 1683 C CA . ASP A 1 212 ? -29.960 -4.344 26.195 1.00 97.31 212 ASP A CA 1
ATOM 1684 C C . ASP A 1 212 ? -29.770 -3.402 27.386 1.00 97.31 212 ASP A C 1
ATOM 1686 O O . ASP A 1 212 ? -30.622 -3.352 28.272 1.00 97.31 212 ASP A O 1
ATOM 1690 N N . LEU A 1 213 ? -28.715 -2.584 27.362 1.00 96.31 213 LEU A N 1
ATOM 1691 C CA . LEU A 1 213 ? -28.455 -1.578 28.388 1.00 96.31 213 LEU A CA 1
ATOM 1692 C C . LEU A 1 213 ? -29.607 -0.574 28.518 1.00 96.31 213 LEU A C 1
ATOM 1694 O O . LEU A 1 213 ? -30.001 -0.241 29.633 1.00 96.31 213 LEU A O 1
ATOM 1698 N N . GLU A 1 214 ? -30.157 -0.085 27.406 1.00 97.94 214 GLU A N 1
ATOM 1699 C CA . GLU A 1 214 ? -31.286 0.853 27.447 1.00 97.94 214 GLU A CA 1
ATOM 1700 C C . GLU A 1 214 ? -32.564 0.204 27.999 1.00 97.94 214 GLU A C 1
ATOM 1702 O O . GLU A 1 214 ? -33.289 0.835 28.773 1.00 97.94 214 GLU A O 1
ATOM 1707 N N . ARG A 1 215 ? -32.819 -1.076 27.690 1.00 97.31 215 ARG A N 1
ATOM 1708 C CA . ARG A 1 215 ? -33.928 -1.822 28.313 1.00 97.31 215 ARG A CA 1
ATOM 1709 C C . ARG A 1 215 ? -33.732 -1.961 29.820 1.00 97.31 215 ARG A C 1
ATOM 1711 O O . ARG A 1 215 ? -34.676 -1.728 30.573 1.00 97.31 215 ARG A O 1
ATOM 1718 N N . GLU A 1 216 ? -32.517 -2.278 30.258 1.00 97.81 216 GLU A N 1
ATOM 1719 C CA . GLU A 1 216 ? -32.202 -2.433 31.679 1.00 97.81 216 GLU A CA 1
ATOM 1720 C C . GLU A 1 216 ? -32.314 -1.103 32.435 1.00 97.81 216 GLU A C 1
ATOM 1722 O O . GLU A 1 216 ? -32.913 -1.043 33.507 1.00 97.81 216 GLU A O 1
ATOM 1727 N N . LYS A 1 217 ? -31.834 0.005 31.850 1.00 97.94 217 LYS A N 1
ATOM 1728 C CA . LYS A 1 217 ? -32.036 1.355 32.405 1.00 97.94 217 LYS A CA 1
ATOM 1729 C C . LYS A 1 217 ? -33.515 1.682 32.576 1.00 97.94 217 LYS A C 1
ATOM 1731 O O . LYS A 1 217 ? -33.905 2.245 33.599 1.00 97.94 217 LYS A O 1
ATOM 1736 N N . HIS A 1 218 ? -34.339 1.339 31.586 1.00 98.38 218 HIS A N 1
ATOM 1737 C CA . HIS A 1 218 ? -35.777 1.561 31.668 1.00 98.38 218 HIS A CA 1
ATOM 1738 C C . HIS A 1 218 ? -36.412 0.738 32.800 1.00 98.38 218 HIS A C 1
ATOM 1740 O O . HIS A 1 218 ? -37.144 1.296 33.618 1.00 98.38 218 HIS A O 1
ATOM 1746 N N . ALA A 1 219 ? -36.076 -0.551 32.907 1.00 98.38 219 ALA A N 1
ATOM 1747 C CA . ALA A 1 219 ? -36.544 -1.417 33.990 1.00 98.38 219 ALA A CA 1
ATOM 1748 C C . ALA A 1 219 ? -36.105 -0.906 35.374 1.00 98.38 219 ALA A C 1
ATOM 1750 O O . ALA A 1 219 ? -36.922 -0.816 36.293 1.00 98.38 219 ALA A O 1
ATOM 1751 N N . HIS A 1 220 ? -34.842 -0.489 35.506 1.00 97.62 220 HIS A N 1
ATOM 1752 C CA . HIS A 1 220 ? -34.311 0.106 36.729 1.00 97.62 220 HIS A CA 1
ATOM 1753 C C . HIS A 1 220 ? -35.079 1.369 37.131 1.00 97.62 220 HIS A C 1
ATOM 1755 O O . HIS A 1 220 ? -35.439 1.523 38.296 1.00 97.62 220 HIS A O 1
ATOM 1761 N N . SER A 1 221 ? -35.382 2.249 36.172 1.00 98.38 221 SER A N 1
ATOM 1762 C CA . SER A 1 221 ? -36.156 3.467 36.426 1.00 98.38 221 SER A CA 1
ATOM 1763 C C . SER A 1 221 ? -37.561 3.162 36.957 1.00 98.38 221 SER A C 1
ATOM 1765 O O . SER A 1 221 ? -38.003 3.810 37.908 1.00 98.38 221 SER A O 1
ATOM 1767 N N . ILE A 1 222 ? -38.239 2.149 36.403 1.00 98.50 222 ILE A N 1
ATOM 1768 C CA . ILE A 1 222 ? -39.553 1.700 36.892 1.00 98.50 222 ILE A CA 1
ATOM 1769 C C . ILE A 1 222 ? -39.442 1.181 38.328 1.00 98.50 222 ILE A C 1
ATOM 1771 O O . ILE A 1 222 ? -40.223 1.579 39.193 1.00 98.50 222 ILE A O 1
ATOM 1775 N N . LEU A 1 223 ? -38.462 0.318 38.603 1.00 98.38 223 LEU A N 1
ATOM 1776 C CA . LEU A 1 223 ? -38.292 -0.268 39.931 1.00 98.38 223 LEU A CA 1
ATOM 1777 C C . LEU A 1 223 ? -37.927 0.793 40.978 1.00 98.38 223 LEU A C 1
ATOM 1779 O O . LEU A 1 223 ? -38.411 0.749 42.106 1.00 98.38 223 LEU A O 1
ATOM 1783 N N . GLN A 1 224 ? -37.117 1.781 40.599 1.00 98.31 224 GLN A N 1
ATOM 1784 C CA . GLN A 1 224 ? -36.767 2.908 41.458 1.00 98.31 224 GLN A CA 1
ATOM 1785 C C . GLN A 1 224 ? -37.994 3.758 41.810 1.00 98.31 224 GLN A C 1
ATOM 1787 O O . GLN A 1 224 ? -38.140 4.170 42.961 1.00 98.31 224 GLN A O 1
ATOM 1792 N N . PHE A 1 225 ? -38.896 3.987 40.849 1.00 98.25 225 PHE A N 1
ATOM 1793 C CA . PHE A 1 225 ? -40.167 4.663 41.108 1.00 98.25 225 PHE A CA 1
ATOM 1794 C C . PHE A 1 225 ? -41.024 3.877 42.113 1.00 98.25 225 PHE A C 1
ATOM 1796 O O . PHE A 1 225 ? -41.425 4.434 43.133 1.00 98.25 225 PHE A O 1
ATOM 1803 N N . GLN A 1 226 ? -41.219 2.573 41.882 1.00 98.00 226 GLN A N 1
ATOM 1804 C CA . GLN A 1 226 ? -41.989 1.699 42.781 1.00 98.00 226 GLN A CA 1
ATOM 1805 C C . GLN A 1 226 ? -41.389 1.636 44.192 1.00 98.00 226 GLN A C 1
ATOM 1807 O O . GLN A 1 226 ? -42.109 1.673 45.187 1.00 98.00 226 GLN A O 1
ATOM 1812 N N . PHE A 1 227 ? -40.061 1.566 44.295 1.00 97.56 227 PHE A N 1
ATOM 1813 C CA . PHE A 1 227 ? -39.364 1.571 45.577 1.00 97.56 227 PHE A CA 1
ATOM 1814 C C . PHE A 1 227 ? -39.597 2.873 46.348 1.00 97.56 227 PHE A C 1
ATOM 1816 O O . PHE A 1 227 ? -39.836 2.834 47.553 1.00 97.56 227 PHE A O 1
ATOM 1823 N N . ASN A 1 228 ? -39.546 4.023 45.671 1.00 98.06 228 ASN A N 1
ATOM 1824 C CA . ASN A 1 228 ? -39.793 5.315 46.307 1.00 98.06 228 ASN A CA 1
ATOM 1825 C C . ASN A 1 228 ? -41.236 5.428 46.818 1.00 98.06 228 ASN A C 1
ATOM 1827 O O . ASN A 1 228 ? -41.440 5.877 47.943 1.00 98.06 228 ASN A O 1
ATOM 1831 N N . GLU A 1 229 ? -42.215 4.958 46.044 1.00 97.88 229 GLU A N 1
ATOM 1832 C CA . GLU A 1 229 ? -43.622 4.914 46.461 1.00 97.88 229 GLU A CA 1
ATOM 1833 C C . GLU A 1 229 ? -43.817 4.014 47.695 1.00 97.88 229 GLU A C 1
ATOM 1835 O O . GLU A 1 229 ? -44.395 4.430 48.703 1.00 97.88 229 GLU A O 1
ATOM 1840 N N . LEU A 1 230 ? -43.250 2.804 47.680 1.00 97.38 230 LEU A N 1
ATOM 1841 C CA . LEU A 1 230 ? -43.281 1.894 48.831 1.00 97.38 230 LEU A CA 1
ATOM 1842 C C . LEU A 1 230 ? -42.585 2.491 50.061 1.00 97.38 230 LEU A C 1
ATOM 1844 O O . LEU A 1 230 ? -43.075 2.365 51.180 1.00 97.38 230 LEU A O 1
ATOM 1848 N N . LYS A 1 231 ? -41.466 3.186 49.868 1.00 98.19 231 LYS A N 1
ATOM 1849 C CA . LYS A 1 231 ? -40.748 3.864 50.948 1.00 98.19 231 LYS A CA 1
ATOM 1850 C C . LYS A 1 231 ? -41.581 4.986 51.573 1.00 98.19 231 LYS A C 1
ATOM 1852 O O . LYS A 1 231 ? -41.571 5.136 52.793 1.00 98.19 231 LYS A O 1
ATOM 1857 N N . GLU A 1 232 ? -42.299 5.767 50.769 1.00 97.56 232 GLU A N 1
ATOM 1858 C CA . GLU A 1 232 ? -43.190 6.816 51.276 1.00 97.56 232 GLU A CA 1
ATOM 1859 C C . GLU A 1 232 ? -44.397 6.241 52.019 1.00 97.56 232 GLU A C 1
ATOM 1861 O O . GLU A 1 232 ? -44.708 6.711 53.114 1.00 97.56 232 GLU A O 1
ATOM 1866 N N . THR A 1 233 ? -45.044 5.203 51.481 1.00 96.81 233 THR A N 1
ATOM 1867 C CA . THR A 1 233 ? -46.173 4.539 52.162 1.00 96.81 233 THR A CA 1
ATOM 1868 C C . THR A 1 233 ? -45.750 3.912 53.492 1.00 96.81 233 THR A C 1
ATOM 1870 O O . THR A 1 233 ? -46.448 4.075 54.496 1.00 96.81 233 THR A O 1
ATOM 1873 N N . LEU A 1 234 ? -44.572 3.279 53.544 1.00 95.88 234 LEU A N 1
ATOM 1874 C CA . LEU A 1 234 ? -43.991 2.770 54.785 1.00 95.88 234 LEU A CA 1
ATOM 1875 C C . LEU A 1 234 ? -43.778 3.905 55.792 1.00 95.88 234 LEU A C 1
ATOM 1877 O O . LEU A 1 234 ? -44.262 3.816 56.920 1.00 95.88 234 LEU A O 1
ATOM 1881 N N . LYS A 1 235 ? -43.148 5.006 55.371 1.00 96.31 235 LYS A N 1
ATOM 1882 C CA . LYS A 1 235 ? -42.912 6.173 56.231 1.00 96.31 235 LYS A CA 1
ATOM 1883 C C . LYS A 1 235 ? -44.216 6.744 56.797 1.00 96.31 235 LYS A C 1
ATOM 1885 O O . LYS A 1 235 ? -44.293 7.039 57.985 1.00 96.31 235 LYS A O 1
ATOM 1890 N N . GLN A 1 236 ? -45.259 6.868 55.976 1.00 96.19 236 GLN A N 1
ATOM 1891 C CA . GLN A 1 236 ? -46.577 7.325 56.433 1.00 96.19 236 GLN A CA 1
ATOM 1892 C C . GLN A 1 236 ? -47.179 6.380 57.485 1.00 96.19 236 GLN A C 1
ATOM 1894 O O . GLN A 1 236 ? -47.780 6.847 58.453 1.00 96.19 236 GLN A O 1
ATOM 1899 N N . SER A 1 237 ? -47.000 5.064 57.326 1.00 92.38 237 SER A N 1
ATOM 1900 C CA . SER A 1 237 ? -47.468 4.077 58.306 1.00 92.38 237 SER A CA 1
ATOM 1901 C C . SER A 1 237 ? -46.709 4.164 59.638 1.00 92.38 237 SER A C 1
ATOM 1903 O O . SER A 1 237 ? -47.337 4.149 60.698 1.00 92.38 237 SER A O 1
ATOM 1905 N N . GLU A 1 238 ? -45.387 4.359 59.600 1.00 91.00 238 GLU A N 1
ATOM 1906 C CA . GLU A 1 238 ? -44.544 4.575 60.785 1.00 91.00 238 GLU A CA 1
ATOM 1907 C C . GLU A 1 238 ? -44.910 5.885 61.506 1.00 91.00 238 GLU A C 1
ATOM 1909 O O . GLU A 1 238 ? -45.042 5.924 62.734 1.00 91.00 238 GLU A O 1
ATOM 1914 N N . GLU A 1 239 ? -45.151 6.965 60.757 1.00 91.44 239 GLU A N 1
ATOM 1915 C CA . GLU A 1 239 ? -45.631 8.243 61.298 1.00 91.44 239 GLU A CA 1
ATOM 1916 C C . GLU A 1 239 ? -47.020 8.118 61.950 1.00 91.44 239 GLU A C 1
ATOM 1918 O O . GLU A 1 239 ? -47.314 8.789 62.941 1.00 91.44 239 GLU A O 1
ATOM 1923 N N . LEU A 1 240 ? -47.902 7.270 61.415 1.00 92.69 240 LEU A N 1
ATOM 1924 C CA . LEU A 1 240 ? -49.228 7.040 61.989 1.00 92.69 240 LEU A CA 1
ATOM 1925 C C . LEU A 1 240 ? -49.150 6.226 63.290 1.00 92.69 240 LEU A C 1
ATOM 1927 O O . LEU A 1 240 ? -49.782 6.597 64.280 1.00 92.69 240 LEU A O 1
ATOM 1931 N N . LEU A 1 241 ? -48.325 5.174 63.310 1.00 88.75 241 LEU A N 1
ATOM 1932 C CA . LEU A 1 241 ? -48.040 4.365 64.502 1.00 88.75 241 LEU A CA 1
ATOM 1933 C C . LEU A 1 241 ? -47.473 5.224 65.640 1.00 88.75 241 LEU A C 1
ATOM 1935 O O . LEU A 1 241 ? -47.988 5.192 66.760 1.00 88.75 241 LEU A O 1
ATOM 1939 N N . THR A 1 242 ? -46.481 6.064 65.335 1.00 85.81 242 THR A N 1
ATOM 1940 C CA . THR A 1 242 ? -45.883 6.987 66.313 1.00 85.81 242 THR A CA 1
ATOM 1941 C C . THR A 1 242 ? -46.884 8.026 66.826 1.00 85.81 242 THR A C 1
ATOM 1943 O O . THR A 1 242 ? -46.946 8.252 68.034 1.00 85.81 242 THR A O 1
ATOM 1946 N N . LYS A 1 243 ? -47.740 8.603 65.964 1.00 88.31 243 LYS A N 1
ATOM 1947 C CA . LYS A 1 243 ? -48.843 9.496 66.391 1.00 88.31 243 LYS A CA 1
ATOM 1948 C C . LYS A 1 243 ? -49.832 8.814 67.335 1.00 88.31 243 LYS A C 1
ATOM 1950 O O . LYS A 1 243 ? -50.441 9.490 68.157 1.00 88.31 243 LYS A O 1
ATOM 1955 N N . HIS A 1 244 ? -50.028 7.504 67.200 1.00 87.06 244 HIS A N 1
ATOM 1956 C CA . HIS A 1 244 ? -50.917 6.714 68.058 1.00 87.06 244 HIS A CA 1
ATOM 1957 C C . HIS A 1 244 ? -50.211 6.188 69.321 1.00 87.06 244 HIS A C 1
ATOM 1959 O O . HIS A 1 244 ? -50.781 5.383 70.053 1.00 87.06 244 HIS A O 1
ATOM 1965 N N . GLY A 1 245 ? -48.986 6.649 69.599 1.00 74.69 245 GLY A N 1
ATOM 1966 C CA . GLY A 1 245 ? -48.220 6.270 70.786 1.00 74.69 245 GLY A CA 1
ATOM 1967 C C . GLY A 1 245 ? -47.598 4.874 70.710 1.00 74.69 245 GLY A C 1
ATOM 1968 O O . GLY A 1 245 ? -47.015 4.418 71.689 1.00 74.69 245 GLY A O 1
ATOM 1969 N N . ILE A 1 246 ? -47.681 4.203 69.556 1.00 73.50 246 ILE A N 1
ATOM 1970 C CA . ILE A 1 246 ? -47.041 2.911 69.310 1.00 73.50 246 ILE A CA 1
ATOM 1971 C C . ILE A 1 246 ? -45.639 3.203 68.779 1.00 73.50 246 ILE A C 1
ATOM 1973 O O . ILE A 1 246 ? -45.397 3.292 67.576 1.00 73.50 246 ILE A O 1
ATOM 1977 N N . VAL A 1 247 ? -44.708 3.417 69.705 1.00 65.62 247 VAL A N 1
ATOM 1978 C CA . VAL A 1 247 ? -43.284 3.521 69.387 1.00 65.62 247 VAL A CA 1
ATOM 1979 C C . VAL A 1 247 ? -42.728 2.103 69.317 1.00 65.62 247 VAL A C 1
ATOM 1981 O O . VAL A 1 247 ? -42.644 1.417 70.333 1.00 65.62 247 VAL A O 1
ATOM 1984 N N . LEU A 1 248 ? -42.359 1.651 68.116 1.00 62.88 248 LEU A N 1
ATOM 1985 C CA . LEU A 1 248 ? -41.630 0.396 67.924 1.00 62.88 248 LEU A CA 1
ATOM 1986 C C . LEU A 1 248 ? -40.184 0.590 68.411 1.00 62.88 248 LEU A C 1
ATOM 1988 O O . LEU A 1 248 ? -39.281 0.893 67.635 1.00 62.88 248 LEU A O 1
ATOM 1992 N N . GLY A 1 249 ? -39.985 0.494 69.727 1.00 56.03 249 GLY A N 1
ATOM 1993 C CA . GLY A 1 249 ? -38.661 0.381 70.337 1.00 56.03 249 GLY A CA 1
ATOM 1994 C C . GLY A 1 249 ? -38.091 -1.038 70.171 1.00 56.03 249 GLY A C 1
ATOM 1995 O O . GLY A 1 249 ? -38.862 -1.974 69.959 1.00 56.03 249 GLY A O 1
ATOM 1996 N N . PRO A 1 250 ? -36.762 -1.236 70.294 1.00 62.62 250 PRO A N 1
ATOM 1997 C CA . PRO A 1 250 ? -36.138 -2.559 70.164 1.00 62.62 250 PRO A CA 1
ATOM 1998 C C . PRO A 1 250 ? -36.599 -3.588 71.213 1.00 62.62 250 PRO A C 1
ATOM 2000 O O . PRO A 1 250 ? -36.421 -4.782 70.995 1.00 62.62 250 PRO A O 1
ATOM 2003 N N . ASP A 1 251 ? -37.192 -3.138 72.323 1.00 50.12 251 ASP A N 1
ATOM 2004 C CA . ASP A 1 251 ? -37.690 -3.979 73.413 1.00 50.12 251 ASP A CA 1
ATOM 2005 C C . ASP A 1 251 ? -39.224 -3.937 73.483 1.00 50.12 251 ASP A C 1
ATOM 2007 O O . ASP A 1 251 ? -39.823 -2.991 73.994 1.00 50.12 251 ASP A O 1
ATOM 2011 N N . LEU A 1 252 ? -39.867 -5.004 73.009 1.00 51.78 252 LEU A N 1
ATOM 2012 C CA . LEU A 1 252 ? -41.249 -5.348 73.345 1.00 51.78 252 LEU A CA 1
ATOM 2013 C C . LEU A 1 252 ? -41.231 -6.679 74.104 1.00 51.78 252 LEU A C 1
ATOM 2015 O O . LEU A 1 252 ? -41.393 -7.750 73.522 1.00 51.78 252 LEU A O 1
ATOM 2019 N N . ALA A 1 253 ? -41.028 -6.608 75.421 1.00 50.22 253 ALA A N 1
ATOM 2020 C CA . ALA A 1 253 ? -41.439 -7.670 76.331 1.00 50.22 253 ALA A CA 1
ATOM 2021 C C . ALA A 1 253 ? -42.938 -7.494 76.631 1.00 50.22 253 ALA A C 1
ATOM 2023 O O . ALA A 1 253 ? -43.390 -6.415 77.006 1.00 50.22 253 ALA A O 1
ATOM 2024 N N . THR A 1 254 ? -43.726 -8.547 76.419 1.00 43.84 254 THR A N 1
ATOM 2025 C CA . THR A 1 254 ? -45.171 -8.573 76.678 1.00 43.84 254 THR A CA 1
ATOM 2026 C C . THR A 1 254 ? -45.448 -8.435 78.179 1.00 43.84 254 THR A C 1
ATOM 2028 O O . THR A 1 254 ? -45.022 -9.284 78.961 1.00 43.84 254 THR A O 1
ATOM 2031 N N . ASN A 1 255 ? -46.143 -7.361 78.562 1.00 46.81 255 ASN A N 1
ATOM 2032 C CA . ASN A 1 255 ? -46.409 -6.953 79.944 1.00 46.81 255 ASN A CA 1
ATOM 2033 C C . ASN A 1 255 ? -47.357 -7.876 80.722 1.00 46.81 255 ASN A C 1
ATOM 2035 O O . ASN A 1 255 ? -48.304 -8.439 80.172 1.00 46.81 255 ASN A O 1
ATOM 2039 N N . GLY A 1 256 ? -47.137 -7.901 82.040 1.00 43.44 256 GLY A N 1
ATOM 2040 C CA . GLY A 1 256 ? -48.035 -8.463 83.047 1.00 43.44 256 GLY A CA 1
ATOM 2041 C C . GLY A 1 256 ? -47.586 -8.194 84.492 1.00 43.44 256 GLY A C 1
ATOM 2042 O O . GLY A 1 256 ? -47.439 -9.137 85.260 1.00 43.44 256 GLY A O 1
ATOM 2043 N N . GLU A 1 257 ? -47.330 -6.920 84.819 1.00 40.69 257 GLU A N 1
ATOM 2044 C CA . GLU A 1 257 ? -47.426 -6.272 86.153 1.00 40.69 257 GLU A CA 1
ATOM 2045 C C . GLU A 1 257 ? -48.721 -6.682 86.905 1.00 40.69 257 GLU A C 1
ATOM 2047 O O . GLU A 1 257 ? -49.684 -7.091 86.262 1.00 40.69 257 GLU A O 1
ATOM 2052 N N . THR A 1 258 ? -48.928 -6.618 88.227 1.00 41.97 258 THR A N 1
ATOM 2053 C CA . THR A 1 258 ? -48.379 -5.872 89.390 1.00 41.97 258 THR A CA 1
ATOM 2054 C C . THR A 1 258 ? -49.116 -6.444 90.624 1.00 41.97 258 THR A C 1
ATOM 2056 O O . THR A 1 258 ? -50.221 -6.962 90.468 1.00 41.97 258 THR A O 1
ATOM 2059 N N . GLY A 1 259 ? -48.527 -6.539 91.825 1.00 43.38 259 GLY A N 1
ATOM 2060 C CA . GLY A 1 259 ? -48.533 -5.467 92.848 1.00 43.38 259 GLY A CA 1
ATOM 2061 C C . GLY A 1 259 ? -49.937 -5.306 93.465 1.00 43.38 259 GLY A C 1
ATOM 2062 O O . GLY A 1 259 ? -50.909 -5.246 92.730 1.00 43.38 259 GLY A O 1
ATOM 2063 N N . GLU A 1 260 ? -50.204 -5.251 94.767 1.00 38.00 260 GLU A N 1
ATOM 2064 C CA . GLU A 1 260 ? -49.466 -4.749 95.934 1.00 38.00 260 GLU A CA 1
ATOM 2065 C C . GLU A 1 260 ? -50.414 -4.978 97.153 1.00 38.00 260 GLU A C 1
ATOM 2067 O O . GLU A 1 260 ? -51.630 -4.989 96.975 1.00 38.00 260 GLU A O 1
ATOM 2072 N N . GLU A 1 261 ? -49.933 -5.460 98.312 1.00 37.22 261 GLU A N 1
ATOM 2073 C CA . GLU A 1 261 ? -49.740 -4.686 99.572 1.00 37.22 261 GLU A CA 1
ATOM 2074 C C . GLU A 1 261 ? -51.054 -4.172 100.235 1.00 37.22 261 GLU A C 1
ATOM 2076 O O . GLU A 1 261 ? -51.934 -3.672 99.559 1.00 37.22 261 GLU A O 1
ATOM 2081 N N . VAL A 1 262 ? -51.369 -4.244 101.541 1.00 35.84 262 VAL A N 1
ATOM 2082 C CA . VAL A 1 262 ? -50.650 -4.185 102.833 1.00 35.84 262 VAL A CA 1
ATOM 2083 C C . VAL A 1 262 ? -51.677 -4.493 103.957 1.00 35.84 262 VAL A C 1
ATOM 2085 O O . VAL A 1 262 ? -52.862 -4.218 103.785 1.00 35.84 262 VAL A O 1
ATOM 2088 N N . GLY A 1 263 ? -51.234 -4.936 105.149 1.00 32.28 263 GLY A N 1
ATOM 2089 C CA . GLY A 1 263 ? -51.879 -4.504 106.412 1.00 32.28 263 GLY A CA 1
ATOM 2090 C C . GLY A 1 263 ? -52.141 -5.557 107.502 1.00 32.28 263 GLY A C 1
ATOM 2091 O O . GLY A 1 263 ? -53.053 -6.364 107.399 1.00 32.28 263 GLY A O 1
ATOM 2092 N N . LYS A 1 264 ? -51.363 -5.485 108.592 1.00 40.25 264 LYS A N 1
ATOM 2093 C CA . LYS A 1 264 ? -51.439 -6.260 109.853 1.00 40.25 264 LYS A CA 1
ATOM 2094 C C . LYS A 1 264 ? -52.670 -5.938 110.728 1.00 40.25 264 LYS A C 1
ATOM 2096 O O . LYS A 1 264 ? -52.998 -4.765 110.860 1.00 40.25 264 LYS A O 1
ATOM 2101 N N . ALA A 1 265 ? -53.164 -6.935 111.480 1.00 36.31 265 ALA A N 1
ATOM 2102 C CA . ALA A 1 265 ? -53.122 -7.048 112.963 1.00 36.31 265 ALA A CA 1
ATOM 2103 C C . ALA A 1 265 ? -54.336 -7.812 113.558 1.00 36.31 265 ALA A C 1
ATOM 2105 O O . ALA A 1 265 ? -55.473 -7.615 113.146 1.00 36.31 265 ALA A O 1
ATOM 2106 N N . ASP A 1 266 ? -54.040 -8.677 114.536 1.00 41.28 266 ASP A N 1
ATOM 2107 C CA . ASP A 1 266 ? -54.904 -9.629 115.262 1.00 41.28 266 ASP A CA 1
ATOM 2108 C C . ASP A 1 266 ? -56.147 -9.044 115.968 1.00 41.28 266 ASP A C 1
ATOM 2110 O O . ASP A 1 266 ? -56.079 -7.962 116.543 1.00 41.28 266 ASP A O 1
A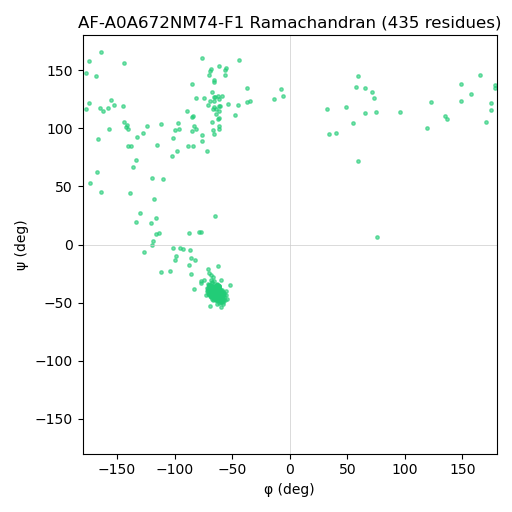TOM 2114 N N . GLN A 1 267 ? -57.224 -9.841 116.089 1.00 40.47 267 GLN A N 1
ATOM 2115 C CA . GLN A 1 267 ? -57.569 -10.594 117.320 1.00 40.47 267 GLN A CA 1
ATOM 2116 C C . GLN A 1 267 ? -58.931 -11.323 117.206 1.00 40.47 267 GLN A C 1
ATOM 2118 O O . GLN A 1 267 ? -59.990 -10.715 117.114 1.00 40.47 267 GLN A O 1
ATOM 2123 N N . ASN A 1 268 ? -58.854 -12.657 117.253 1.00 39.41 268 ASN A N 1
ATOM 2124 C CA . ASN A 1 268 ? -59.691 -13.622 117.984 1.00 39.41 268 ASN A CA 1
ATOM 2125 C C . ASN A 1 268 ? -61.196 -13.328 118.231 1.00 39.41 268 ASN A C 1
ATOM 2127 O O . ASN A 1 268 ? -61.536 -12.504 119.076 1.00 39.41 268 ASN A O 1
ATOM 2131 N N . SER A 1 269 ? -62.092 -14.159 117.677 1.00 38.50 269 SER A N 1
ATOM 2132 C CA . SER A 1 269 ? -62.977 -15.060 118.456 1.00 38.50 269 SER A CA 1
ATOM 2133 C C . SER A 1 269 ? -63.926 -15.857 117.554 1.00 38.50 269 SER A C 1
ATOM 2135 O O . SER A 1 269 ? -64.537 -15.346 116.622 1.00 38.50 269 SER A O 1
ATOM 2137 N N . GLN A 1 270 ? -64.011 -17.148 117.854 1.00 46.38 270 GLN A N 1
ATOM 2138 C CA . GLN A 1 270 ? -64.718 -18.200 117.132 1.00 46.38 270 GLN A CA 1
ATOM 2139 C C . GLN A 1 270 ? -66.235 -17.968 117.070 1.00 46.38 270 GLN A C 1
ATOM 2141 O O . GLN A 1 270 ? -66.878 -17.830 118.107 1.00 46.38 270 GLN A O 1
ATOM 2146 N N . THR A 1 271 ? -66.824 -18.003 115.870 1.00 43.59 271 THR A N 1
ATOM 2147 C CA . THR A 1 271 ? -68.261 -18.294 115.652 1.00 43.59 271 THR A CA 1
ATOM 2148 C C . THR A 1 271 ? -68.548 -18.565 114.165 1.00 43.59 271 THR A C 1
ATOM 2150 O O . THR A 1 271 ? -69.273 -17.815 113.534 1.00 43.59 271 THR A O 1
ATOM 2153 N N . ALA A 1 272 ? -67.971 -19.613 113.554 1.00 40.62 272 ALA A N 1
ATOM 2154 C CA . ALA A 1 272 ? -68.360 -20.004 112.180 1.00 40.62 272 ALA A CA 1
ATOM 2155 C C . ALA A 1 272 ? -67.910 -21.422 111.753 1.00 40.62 272 ALA A C 1
ATOM 2157 O O . ALA A 1 272 ? -67.395 -21.617 110.659 1.00 40.62 272 ALA A O 1
ATOM 2158 N N . SER A 1 273 ? -68.065 -22.459 112.579 1.00 43.00 273 SER A N 1
ATOM 2159 C CA . SER A 1 273 ? -67.549 -23.806 112.239 1.00 43.00 273 SER A CA 1
ATOM 2160 C C . SER A 1 273 ? -68.379 -24.609 111.215 1.00 43.00 273 SER A C 1
ATOM 2162 O O . SER A 1 273 ? -68.101 -25.789 111.023 1.00 43.00 273 SER A O 1
ATOM 2164 N N . ALA A 1 274 ? -69.360 -24.006 110.530 1.00 48.31 274 ALA A N 1
ATOM 2165 C CA . ALA A 1 274 ? -70.163 -24.680 109.496 1.00 48.31 274 ALA A CA 1
ATOM 2166 C C . ALA A 1 274 ? -69.913 -24.168 108.060 1.00 48.31 274 ALA A C 1
ATOM 2168 O O . ALA A 1 274 ? -70.070 -24.942 107.122 1.00 48.31 274 ALA A O 1
ATOM 2169 N N . GLU A 1 275 ? -69.433 -22.933 107.869 1.00 49.66 275 GLU A N 1
ATOM 2170 C CA . GLU A 1 275 ? -69.078 -22.389 106.539 1.00 49.66 275 GLU A CA 1
ATOM 2171 C C . GLU A 1 275 ? -67.629 -22.718 106.124 1.00 49.66 275 GLU A C 1
ATOM 2173 O O . GLU A 1 275 ? -67.277 -22.703 104.945 1.00 49.66 275 GLU A O 1
ATOM 2178 N N . ILE A 1 276 ? -66.780 -23.098 107.085 1.00 50.72 276 ILE A N 1
ATOM 2179 C CA . ILE A 1 276 ? -65.347 -23.361 106.863 1.00 50.72 276 ILE A CA 1
ATOM 2180 C C . ILE A 1 276 ? -65.106 -24.644 106.049 1.00 50.72 276 ILE A C 1
ATOM 2182 O O . ILE A 1 276 ? -64.083 -24.760 105.382 1.00 50.72 276 ILE A O 1
ATOM 2186 N N . ARG A 1 277 ? -66.031 -25.611 106.045 1.00 50.66 277 ARG A N 1
ATOM 2187 C CA . ARG A 1 277 ? -65.792 -26.920 105.408 1.00 50.66 277 ARG A CA 1
ATOM 2188 C C . ARG A 1 277 ? -65.908 -26.883 103.877 1.00 50.66 277 ARG A C 1
ATOM 2190 O O . ARG A 1 277 ? -65.155 -27.583 103.208 1.00 50.66 277 ARG A O 1
ATOM 2197 N N . ASP A 1 278 ? -66.782 -26.035 103.338 1.00 51.75 278 ASP A N 1
ATOM 2198 C CA . ASP A 1 278 ? -66.973 -25.865 101.888 1.00 51.75 278 ASP A CA 1
ATOM 2199 C C . ASP A 1 278 ? -65.929 -24.897 101.296 1.00 51.75 278 ASP A C 1
ATOM 2201 O O . ASP A 1 278 ? -65.297 -25.167 100.272 1.00 51.75 278 ASP A O 1
ATOM 2205 N N . GLY A 1 279 ? -65.607 -23.832 102.044 1.00 55.62 279 GLY A N 1
ATOM 2206 C CA . GLY A 1 279 ? -64.462 -22.965 101.757 1.00 55.62 279 GLY A CA 1
ATOM 2207 C C . GLY A 1 279 ? -63.119 -23.705 101.811 1.00 55.62 279 GLY A C 1
ATOM 2208 O O . GLY A 1 279 ? -62.248 -23.439 100.987 1.00 55.62 279 GLY A O 1
ATOM 2209 N N . SER A 1 280 ? -62.960 -24.681 102.716 1.00 53.72 280 SER A N 1
ATOM 2210 C CA . SER A 1 280 ? -61.763 -25.533 102.800 1.00 53.72 280 SER A CA 1
ATOM 2211 C C . SER A 1 280 ? -61.571 -26.389 101.549 1.00 53.72 280 SER A C 1
ATOM 2213 O O . SER A 1 280 ? -60.440 -26.543 101.099 1.00 53.72 280 SER A O 1
ATOM 2215 N N . SER A 1 281 ? -62.649 -26.906 100.951 1.00 65.56 281 SER A N 1
ATOM 2216 C CA . SER A 1 281 ? -62.562 -27.697 99.716 1.00 65.56 281 SER A CA 1
ATOM 2217 C C . SER A 1 281 ? -62.216 -26.824 98.500 1.00 65.56 281 SER A C 1
ATOM 2219 O O . SER A 1 281 ? -61.367 -27.185 97.685 1.00 65.56 281 SER A O 1
ATOM 2221 N N . ILE A 1 282 ? -62.785 -25.617 98.412 1.00 73.31 282 ILE A N 1
ATOM 2222 C CA . ILE A 1 282 ? -62.439 -24.625 97.378 1.00 73.31 282 ILE A CA 1
ATOM 2223 C C . ILE A 1 282 ? -60.993 -24.131 97.513 1.00 73.31 282 ILE A C 1
ATOM 2225 O O . ILE A 1 282 ? -60.291 -23.981 96.507 1.00 73.31 282 ILE A O 1
ATOM 2229 N N . LEU A 1 283 ? -60.527 -23.910 98.743 1.00 75.75 283 LEU A N 1
ATOM 2230 C CA . LEU A 1 283 ? -59.141 -23.551 99.022 1.00 75.75 283 LEU A CA 1
ATOM 2231 C C . LEU A 1 283 ? -58.187 -24.697 98.680 1.00 75.75 283 LEU A C 1
ATOM 2233 O O . LEU A 1 283 ? -57.159 -24.431 98.068 1.00 75.75 283 LEU A O 1
ATOM 2237 N N . GLU A 1 284 ? -58.532 -25.954 98.971 1.00 76.31 284 GLU A N 1
ATOM 2238 C CA . GLU A 1 284 ? -57.743 -27.127 98.562 1.00 76.31 284 GLU A CA 1
ATOM 2239 C C . GLU A 1 284 ? -57.620 -27.250 97.038 1.00 76.31 284 GLU A C 1
ATOM 2241 O O . GLU A 1 284 ? -56.529 -27.508 96.528 1.00 76.31 284 GLU A O 1
ATOM 2246 N N . ILE A 1 285 ? -58.705 -27.014 96.292 1.00 81.31 285 ILE A N 1
ATOM 2247 C CA . ILE A 1 285 ? -58.684 -27.021 94.821 1.00 81.31 285 ILE A CA 1
ATOM 2248 C C . ILE A 1 285 ? -57.796 -25.890 94.289 1.00 81.31 285 ILE A C 1
ATOM 2250 O O . ILE A 1 285 ? -57.012 -26.100 93.361 1.00 81.31 285 ILE A O 1
ATOM 2254 N N . ARG A 1 286 ? -57.884 -24.691 94.879 1.00 86.00 286 ARG A N 1
ATOM 2255 C CA . ARG A 1 286 ? -57.038 -23.551 94.497 1.00 86.00 286 ARG A CA 1
ATOM 2256 C C . ARG A 1 286 ? -55.569 -23.804 94.836 1.00 86.00 286 ARG A C 1
ATOM 2258 O O . ARG A 1 286 ? -54.702 -23.470 94.036 1.00 86.00 286 ARG A O 1
ATOM 2265 N N . LEU A 1 287 ? -55.293 -24.442 95.972 1.00 84.62 287 LEU A N 1
ATOM 2266 C CA . LEU A 1 287 ? -53.945 -24.818 96.385 1.00 84.62 287 LEU A CA 1
ATOM 2267 C C . LEU A 1 287 ? -53.352 -25.873 95.446 1.00 84.62 287 LEU A C 1
ATOM 2269 O O . LEU A 1 287 ? -52.200 -25.744 95.049 1.00 84.62 287 LEU A O 1
ATOM 2273 N N . ARG A 1 288 ? -54.141 -26.873 95.033 1.00 87.12 288 ARG A N 1
ATOM 2274 C CA . ARG A 1 288 ? -53.703 -27.884 94.062 1.00 87.12 288 ARG A CA 1
ATOM 2275 C C . ARG A 1 288 ? -53.369 -27.262 92.710 1.00 87.12 288 ARG A C 1
ATOM 2277 O O . ARG A 1 288 ? -52.286 -27.510 92.206 1.00 87.12 288 ARG A O 1
ATOM 2284 N N . LYS A 1 289 ? -54.216 -26.361 92.201 1.00 89.00 289 LYS A N 1
ATOM 2285 C CA . LYS A 1 289 ? -53.926 -25.618 90.962 1.00 89.00 289 LYS A CA 1
ATOM 2286 C C . LYS A 1 289 ? -52.641 -24.794 91.053 1.00 89.00 289 LYS A C 1
ATOM 2288 O O . LYS A 1 289 ? -51.853 -24.805 90.119 1.00 89.00 289 LYS A O 1
ATOM 2293 N N . LEU A 1 290 ? -52.399 -24.128 92.184 1.00 87.62 290 LEU A N 1
ATOM 2294 C CA . LEU A 1 290 ? -51.159 -23.374 92.399 1.00 87.62 290 LEU A CA 1
ATOM 2295 C C . LEU A 1 290 ? -49.926 -24.283 92.499 1.00 87.62 290 LEU A C 1
ATOM 2297 O O . LEU A 1 290 ? -48.838 -23.895 92.076 1.00 87.62 290 LEU A O 1
ATOM 2301 N N . VAL A 1 291 ? -50.076 -25.489 93.049 1.00 89.94 291 VAL A N 1
ATOM 2302 C CA . VAL A 1 291 ? -49.004 -26.494 93.073 1.00 89.94 291 VAL A CA 1
ATOM 2303 C C . VAL A 1 291 ? -48.729 -27.023 91.665 1.00 89.94 291 VAL A C 1
ATOM 2305 O O . VAL A 1 291 ? -47.565 -27.064 91.276 1.00 89.94 291 VAL A O 1
ATOM 2308 N N . ASP A 1 292 ? -49.763 -27.323 90.880 1.00 89.12 292 ASP A N 1
ATOM 2309 C CA . ASP A 1 292 ? -49.630 -27.778 89.490 1.00 89.12 292 ASP A CA 1
ATOM 2310 C C . ASP A 1 292 ? -48.978 -26.692 88.607 1.00 89.12 292 ASP A C 1
ATOM 2312 O O . ASP A 1 292 ? -48.067 -26.967 87.823 1.00 89.12 292 ASP A O 1
ATOM 2316 N N . GLU A 1 293 ? -49.377 -25.425 88.775 1.00 90.69 293 GLU A N 1
ATOM 2317 C CA . GLU A 1 293 ? -48.749 -24.276 88.107 1.00 90.69 293 GLU A CA 1
ATOM 2318 C C . GLU A 1 293 ? -47.285 -24.103 88.531 1.00 90.69 293 GLU A C 1
ATOM 2320 O O . GLU A 1 293 ? -46.416 -23.872 87.687 1.00 90.69 293 GLU A O 1
ATOM 2325 N N . ARG A 1 294 ? -46.976 -24.277 89.822 1.00 90.00 294 ARG A N 1
ATOM 2326 C CA . ARG A 1 294 ? -45.598 -24.250 90.331 1.00 90.00 294 ARG A CA 1
ATOM 2327 C C . ARG A 1 294 ? -44.753 -25.372 89.730 1.00 90.00 294 ARG A C 1
ATOM 2329 O O . ARG A 1 294 ? -43.606 -25.121 89.366 1.00 90.00 294 ARG A O 1
ATOM 2336 N N . GLU A 1 295 ? -45.274 -26.591 89.640 1.00 92.00 295 GLU A N 1
ATOM 2337 C CA . GLU A 1 295 ? -44.560 -27.723 89.040 1.00 92.00 295 GLU A CA 1
ATOM 2338 C C . GLU A 1 295 ? -44.298 -27.489 87.547 1.00 92.00 295 GLU A C 1
ATOM 2340 O O . GLU A 1 295 ? -43.166 -27.666 87.091 1.00 92.00 295 GLU A O 1
ATOM 2345 N N . ASN A 1 296 ? -45.278 -26.955 86.815 1.00 93.12 296 ASN A N 1
ATOM 2346 C CA . ASN A 1 296 ? -45.127 -26.591 85.405 1.00 93.12 296 ASN A CA 1
ATOM 2347 C C . ASN A 1 296 ? -44.079 -25.478 85.195 1.00 93.12 296 ASN A C 1
ATOM 2349 O O . ASN A 1 296 ? -43.211 -25.573 84.322 1.00 93.12 296 ASN A O 1
ATOM 2353 N N . LEU A 1 297 ? -44.078 -24.448 86.048 1.00 93.19 297 LEU A N 1
ATOM 2354 C CA . LEU A 1 297 ? -43.057 -23.395 86.016 1.00 93.19 297 LEU A CA 1
ATOM 2355 C C . LEU A 1 297 ? -41.658 -23.940 86.339 1.00 93.19 297 LEU A C 1
ATOM 2357 O O . LEU A 1 297 ? -40.680 -23.554 85.696 1.00 93.19 297 LEU A O 1
ATOM 2361 N N . ILE A 1 298 ? -41.541 -24.879 87.281 1.00 92.56 298 ILE A N 1
ATOM 2362 C CA . ILE A 1 298 ? -40.271 -25.556 87.583 1.00 92.56 298 ILE A CA 1
ATOM 2363 C C . ILE A 1 298 ? -39.775 -26.352 86.368 1.00 92.56 298 ILE A C 1
ATOM 2365 O O . ILE A 1 298 ? -38.577 -26.324 86.066 1.00 92.56 298 ILE A O 1
ATOM 2369 N N . GLU A 1 299 ? -40.662 -27.035 85.644 1.00 92.25 299 GLU A N 1
ATOM 2370 C CA . GLU A 1 299 ? -40.305 -27.735 84.408 1.00 92.25 299 GLU A CA 1
ATOM 2371 C C . GLU A 1 299 ? -39.866 -26.779 83.293 1.00 92.25 299 GLU A C 1
ATOM 2373 O O . GLU A 1 299 ? -38.865 -27.049 82.622 1.00 92.25 299 GLU A O 1
ATOM 2378 N N . GLN A 1 300 ? -40.537 -25.635 83.121 1.00 91.44 300 GLN A N 1
ATOM 2379 C CA . GLN A 1 300 ? -40.102 -24.598 82.180 1.00 91.44 300 GLN A CA 1
ATOM 2380 C C . GLN A 1 300 ? -38.724 -24.042 82.536 1.00 91.44 300 GLN A C 1
ATOM 2382 O O . GLN A 1 300 ? -37.868 -23.943 81.658 1.00 91.44 300 GLN A O 1
ATOM 2387 N N . VAL A 1 301 ? -38.466 -23.743 83.812 1.00 91.06 301 VAL A N 1
ATOM 2388 C CA . VAL A 1 301 ? -37.150 -23.270 84.267 1.00 91.06 301 VAL A CA 1
ATOM 2389 C C . VAL A 1 301 ? -36.075 -24.326 84.020 1.00 91.06 301 VAL A C 1
ATOM 2391 O O . VAL A 1 301 ? -34.985 -23.984 83.560 1.00 91.06 301 VAL A O 1
ATOM 2394 N N . LYS A 1 302 ? -36.360 -25.613 84.262 1.00 93.25 302 LYS A N 1
ATOM 2395 C CA . LYS A 1 302 ? -35.432 -26.705 83.920 1.00 93.25 302 LYS A CA 1
ATOM 2396 C C . LYS A 1 302 ? -35.161 -26.768 82.415 1.00 93.25 302 LYS A C 1
ATOM 2398 O O . LYS A 1 302 ? -34.005 -26.907 82.021 1.00 93.25 302 LYS A O 1
ATOM 2403 N N . ARG A 1 303 ? -36.192 -26.623 81.578 1.00 91.94 303 ARG A N 1
ATOM 2404 C CA . ARG A 1 303 ? -36.071 -26.644 80.111 1.00 91.94 303 ARG A CA 1
ATOM 2405 C C . ARG A 1 303 ? -35.265 -25.453 79.587 1.00 91.94 303 ARG A C 1
ATOM 2407 O O . ARG A 1 303 ? -34.350 -25.653 78.794 1.00 91.94 303 ARG A O 1
ATOM 2414 N N . LEU A 1 304 ? -35.546 -24.244 80.071 1.00 88.94 304 LEU A N 1
ATOM 2415 C CA . LEU A 1 304 ? -34.822 -23.022 79.707 1.00 88.94 304 LEU A CA 1
ATOM 2416 C C . LEU A 1 304 ? -33.371 -23.047 80.198 1.00 88.94 304 LEU A C 1
ATOM 2418 O O . LEU A 1 304 ? -32.476 -22.679 79.444 1.00 88.94 304 LEU A O 1
ATOM 2422 N N . LYS A 1 305 ? -33.105 -23.555 81.410 1.00 88.56 305 LYS A N 1
ATOM 2423 C CA . LYS A 1 305 ? -31.730 -23.796 81.879 1.00 88.56 305 LYS A CA 1
ATOM 2424 C C . LYS A 1 305 ? -31.001 -24.808 80.999 1.00 88.56 305 LYS A C 1
ATOM 2426 O O . LYS A 1 305 ? -29.850 -24.573 80.660 1.00 88.56 305 LYS A O 1
ATOM 2431 N N . GLY A 1 306 ? -31.667 -25.886 80.583 1.00 86.88 306 GLY A N 1
ATOM 2432 C CA . GLY A 1 306 ? -31.102 -26.854 79.641 1.00 86.88 306 GLY A CA 1
ATOM 2433 C C . GLY A 1 306 ? -30.767 -26.232 78.282 1.00 86.88 306 GLY A C 1
ATOM 2434 O O . GLY A 1 306 ? -29.693 -26.482 77.747 1.00 86.88 306 GLY A O 1
ATOM 2435 N N . GLN A 1 307 ? -31.640 -25.372 77.750 1.00 84.62 307 GLN A N 1
ATOM 2436 C CA . GLN A 1 307 ? -31.393 -24.643 76.501 1.00 84.62 307 GLN A CA 1
ATOM 2437 C C . GLN A 1 307 ? -30.260 -23.620 76.634 1.00 84.62 307 GLN A C 1
ATOM 2439 O O . GLN A 1 307 ? -29.449 -23.493 75.719 1.00 84.62 307 GLN A O 1
ATOM 2444 N N . LEU A 1 308 ? -30.174 -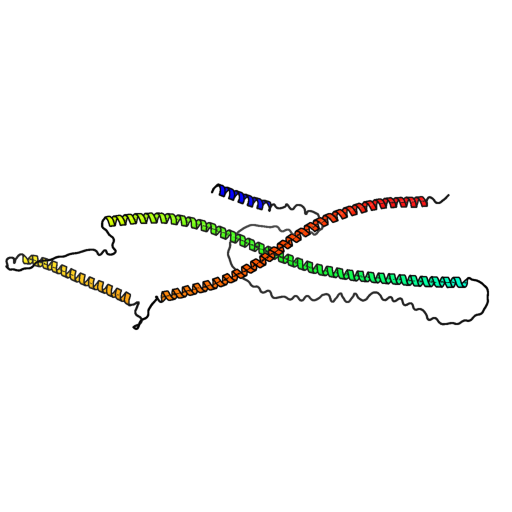22.916 77.766 1.00 76.31 308 LEU A N 1
ATOM 2445 C CA . LEU A 1 308 ? -29.081 -21.989 78.051 1.00 76.31 308 LEU A CA 1
ATOM 2446 C C . LEU A 1 308 ? -27.749 -22.739 78.138 1.00 76.31 308 LEU A C 1
ATOM 2448 O O . LEU A 1 308 ? -26.779 -22.314 77.520 1.00 76.31 308 LEU A O 1
ATOM 2452 N N . GLU A 1 309 ? -27.719 -23.879 78.826 1.00 80.50 309 GLU A N 1
ATOM 2453 C CA . GLU A 1 309 ? -26.508 -24.687 78.967 1.00 80.50 309 GLU A CA 1
ATOM 2454 C C . GLU A 1 309 ? -26.101 -25.337 77.643 1.00 80.50 309 GLU A C 1
ATOM 2456 O O . GLU A 1 309 ? -24.922 -25.373 77.304 1.00 80.50 309 GLU A O 1
ATOM 2461 N N . GLN A 1 310 ? -27.074 -25.739 76.822 1.00 75.94 310 GLN A N 1
ATOM 2462 C CA . GLN A 1 310 ? -26.833 -26.221 75.466 1.00 75.94 310 GLN A CA 1
ATOM 2463 C C . GLN A 1 310 ? -26.326 -25.104 74.539 1.00 75.94 310 GLN A C 1
ATOM 2465 O O . GLN A 1 310 ? -25.449 -25.357 73.718 1.00 75.94 310 GLN A O 1
ATOM 2470 N N . LYS A 1 311 ? -26.814 -23.861 74.684 1.00 73.25 311 LYS A N 1
ATOM 2471 C CA . LYS A 1 311 ? -26.324 -22.682 73.943 1.00 73.25 311 LYS A CA 1
ATOM 2472 C C . LYS A 1 311 ? -24.929 -22.255 74.415 1.00 73.25 311 LYS A C 1
ATOM 2474 O O . LYS A 1 311 ? -24.107 -21.852 73.602 1.00 73.25 311 LYS A O 1
ATOM 2479 N N . LYS A 1 312 ? -24.635 -22.418 75.707 1.00 71.25 312 LYS A N 1
ATOM 2480 C CA . LYS A 1 312 ? -23.320 -22.166 76.306 1.00 71.25 312 LYS A CA 1
ATOM 2481 C C . LYS A 1 312 ? -22.291 -23.226 75.897 1.00 71.25 312 LYS A C 1
ATOM 2483 O O . LYS A 1 312 ? -21.157 -22.871 75.610 1.00 71.25 312 LYS A O 1
ATOM 2488 N N . GLN A 1 313 ? -22.696 -24.493 75.774 1.00 62.53 313 GLN A N 1
ATOM 2489 C CA . GLN A 1 313 ? -21.859 -25.556 75.204 1.00 62.53 313 GLN A CA 1
ATOM 2490 C C . GLN A 1 313 ? -21.676 -25.398 73.688 1.00 62.53 313 GLN A C 1
ATOM 2492 O O . GLN A 1 313 ? -20.569 -25.589 73.201 1.00 62.53 313 GLN A O 1
ATOM 2497 N N . LYS A 1 314 ? -22.705 -24.970 72.939 1.00 59.47 314 LYS A N 1
ATOM 2498 C CA . LYS A 1 314 ? -22.569 -24.668 71.500 1.00 59.47 314 LYS A CA 1
ATOM 2499 C C . LYS A 1 314 ? -21.616 -23.504 71.220 1.00 59.47 314 LYS A C 1
ATOM 2501 O O . LYS A 1 314 ? -20.898 -23.563 70.235 1.00 59.47 314 LYS A O 1
ATOM 2506 N N . ASN A 1 315 ? -21.573 -22.500 72.096 1.00 53.00 315 ASN A N 1
ATOM 2507 C CA . ASN A 1 315 ? -20.630 -21.382 71.988 1.00 53.00 315 ASN A CA 1
ATOM 2508 C C . ASN A 1 315 ? -19.257 -21.668 72.630 1.00 53.00 315 ASN A C 1
ATOM 2510 O O . ASN A 1 315 ? -18.339 -20.883 72.443 1.00 53.00 315 ASN A O 1
ATOM 2514 N N . GLY A 1 316 ? -19.112 -22.751 73.403 1.00 47.69 316 GLY A N 1
ATOM 2515 C CA . GLY A 1 316 ? -17.877 -23.098 74.118 1.00 47.69 316 GLY A CA 1
ATOM 2516 C C . GLY A 1 316 ? -17.026 -24.189 73.461 1.00 47.69 316 GLY A C 1
ATOM 2517 O O . GLY A 1 316 ? -15.968 -24.510 73.989 1.00 47.69 316 GLY A O 1
ATOM 2518 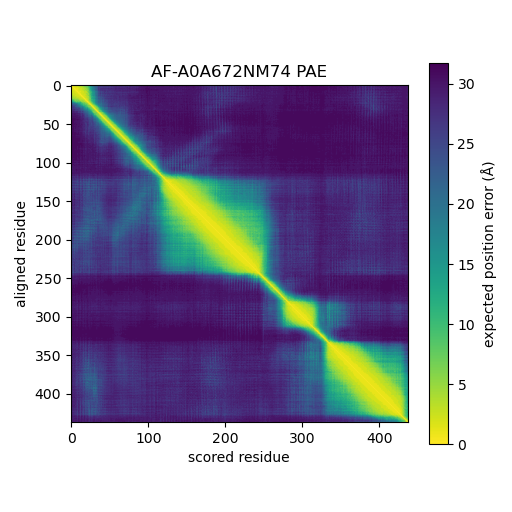N N . ILE A 1 317 ? -17.477 -24.787 72.351 1.00 48.41 317 ILE A N 1
ATOM 2519 C CA . ILE A 1 317 ? -16.768 -25.892 71.673 1.00 48.41 317 ILE A CA 1
ATOM 2520 C C . ILE A 1 317 ? -15.966 -25.417 70.447 1.00 48.41 317 ILE A C 1
ATOM 2522 O O . ILE A 1 317 ? -15.088 -26.143 69.991 1.00 48.41 317 ILE A O 1
ATOM 2526 N N . GLU A 1 318 ? -16.180 -24.196 69.949 1.00 46.25 318 GLU A N 1
ATOM 2527 C CA . GLU A 1 318 ? -15.390 -23.662 68.823 1.00 46.25 318 GLU A CA 1
ATOM 2528 C C . GLU A 1 318 ? -14.154 -22.844 69.239 1.00 46.25 318 GLU A C 1
ATOM 2530 O O . GLU A 1 318 ? -13.370 -22.490 68.366 1.00 46.25 318 GLU A O 1
ATOM 2535 N N . ASP A 1 319 ? -13.916 -22.601 70.537 1.00 47.22 319 ASP A N 1
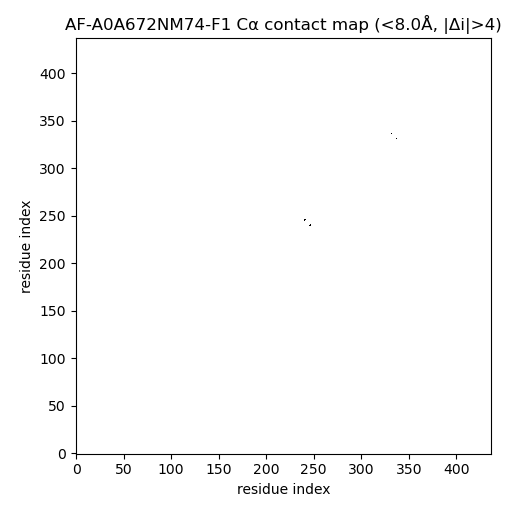ATOM 2536 C CA . ASP A 1 319 ? -12.808 -21.731 70.980 1.00 47.22 319 ASP A CA 1
ATOM 2537 C C . ASP A 1 319 ? -12.038 -22.249 72.210 1.00 47.22 319 ASP A C 1
ATOM 2539 O O . ASP A 1 319 ? -11.756 -21.517 73.156 1.00 47.22 319 ASP A O 1
ATOM 2543 N N . VAL A 1 320 ? -11.707 -23.546 72.240 1.00 45.38 320 VAL A N 1
ATOM 2544 C CA . VAL A 1 320 ? -10.759 -24.081 73.235 1.00 45.38 320 VAL A CA 1
ATOM 2545 C C . VAL A 1 320 ? -9.800 -25.080 72.592 1.00 45.38 320 VAL A C 1
ATOM 2547 O O . VAL A 1 320 ? -9.958 -26.296 72.684 1.00 45.38 320 VAL A O 1
ATOM 2550 N N . SER A 1 321 ? -8.729 -24.545 72.011 1.00 43.56 321 SER A N 1
ATOM 2551 C CA . SER A 1 321 ? -7.442 -25.236 71.949 1.00 43.56 321 SER A CA 1
ATOM 2552 C C . SER A 1 321 ? -6.295 -24.247 72.170 1.00 43.56 321 SER A C 1
ATOM 2554 O O . SER A 1 321 ? -5.737 -23.733 71.208 1.00 43.56 321 SER A O 1
ATOM 2556 N N . SER A 1 322 ? -5.967 -23.971 73.437 1.00 31.31 322 SER A N 1
ATOM 2557 C CA . SER A 1 322 ? -4.594 -23.889 73.987 1.00 31.31 322 SER A CA 1
ATOM 2558 C C . SER A 1 322 ? -4.578 -23.024 75.259 1.00 31.31 322 SER A C 1
ATOM 2560 O O . SER A 1 322 ? -5.106 -21.914 75.232 1.00 31.31 322 SER A O 1
ATOM 2562 N N . PRO A 1 323 ? -3.993 -23.488 76.379 1.00 55.00 323 PRO A N 1
ATOM 2563 C CA . PRO A 1 323 ? -3.974 -22.724 77.615 1.00 55.00 323 PRO A CA 1
ATOM 2564 C C . PRO A 1 323 ? -2.801 -21.728 77.644 1.00 55.00 323 PRO A C 1
ATOM 2566 O O . PRO A 1 323 ? -1.675 -22.086 77.317 1.00 55.00 323 PRO A O 1
ATOM 2569 N N . GLU A 1 324 ? -3.109 -20.519 78.125 1.00 44.41 324 GLU A N 1
ATOM 2570 C CA . GLU A 1 324 ? -2.320 -19.792 79.133 1.00 44.41 324 GLU A CA 1
ATOM 2571 C C . GLU A 1 324 ? -0.990 -19.134 78.696 1.00 44.41 324 GLU A C 1
ATOM 2573 O O . GLU A 1 324 ? 0.004 -19.800 78.426 1.00 44.41 324 GLU A O 1
ATOM 2578 N N . GLY A 1 325 ? -0.954 -17.792 78.746 1.00 38.31 325 GLY A N 1
ATOM 2579 C CA . GLY A 1 325 ? 0.287 -17.023 78.922 1.00 38.31 325 GLY A CA 1
ATOM 2580 C C . GLY A 1 325 ? 0.482 -15.810 78.005 1.00 38.31 325 GLY A C 1
ATOM 2581 O O . GLY A 1 325 ? 0.784 -15.964 76.832 1.00 38.31 325 GLY A O 1
ATOM 2582 N N . ASP A 1 326 ? 0.406 -14.626 78.619 1.00 36.41 326 ASP A N 1
ATOM 2583 C CA . ASP A 1 326 ? 1.067 -13.358 78.269 1.00 36.41 326 ASP A CA 1
ATOM 2584 C C . ASP A 1 326 ? 0.738 -12.594 76.967 1.00 36.41 326 ASP A C 1
ATOM 2586 O O . ASP A 1 326 ? 1.094 -12.960 75.854 1.00 36.41 326 ASP A O 1
ATOM 2590 N N . VAL A 1 327 ? 0.142 -11.413 77.192 1.00 51.75 327 VAL A N 1
ATOM 2591 C CA . VAL A 1 327 ? 0.515 -10.103 76.623 1.00 51.75 327 VAL A CA 1
ATOM 2592 C C . VAL A 1 327 ? 1.072 -10.133 75.196 1.00 51.75 327 VAL A C 1
ATOM 2594 O O . VAL A 1 327 ? 2.281 -10.208 75.061 1.00 51.75 327 VAL A O 1
ATOM 2597 N N . LEU A 1 328 ? 0.244 -9.914 74.163 1.00 41.91 328 LEU A N 1
ATOM 2598 C CA . LEU A 1 328 ? 0.607 -9.093 72.992 1.00 41.91 328 LEU A CA 1
ATOM 2599 C C . LEU A 1 328 ? -0.642 -8.562 72.253 1.00 41.91 328 LEU A C 1
ATOM 2601 O O . LEU A 1 328 ? -1.487 -9.296 71.751 1.00 41.91 328 LEU A O 1
ATOM 2605 N N . GLU A 1 329 ? -0.716 -7.235 72.251 1.00 54.06 329 GLU A N 1
ATOM 2606 C CA . GLU A 1 329 ? -1.207 -6.309 71.228 1.00 54.06 329 GLU A CA 1
ATOM 2607 C C . GLU A 1 329 ? -1.569 -6.897 69.838 1.00 54.06 329 GLU A C 1
ATOM 2609 O O . GLU A 1 329 ? -0.782 -7.602 69.216 1.00 54.06 329 GLU A O 1
ATOM 2614 N N . ASN A 1 330 ? -2.738 -6.495 69.312 1.00 51.47 330 ASN A N 1
ATOM 2615 C CA . ASN A 1 330 ? -3.179 -6.621 67.909 1.00 51.47 330 ASN A CA 1
ATOM 2616 C C . ASN A 1 330 ? -3.267 -8.041 67.305 1.00 51.47 330 ASN A C 1
ATOM 2618 O O . ASN A 1 330 ? -2.547 -8.389 66.370 1.00 51.47 330 ASN A O 1
ATOM 2622 N N . GLY A 1 331 ? -4.257 -8.827 67.734 1.00 42.31 331 GLY A N 1
ATOM 2623 C CA . GLY A 1 331 ? -4.684 -10.033 67.018 1.00 42.31 331 GLY A CA 1
ATOM 2624 C C . GLY A 1 331 ? -5.681 -9.708 65.905 1.00 42.31 331 GLY A C 1
ATOM 2625 O O . GLY A 1 331 ? -6.887 -9.781 66.120 1.00 42.31 331 GLY A O 1
ATOM 2626 N N . ALA A 1 332 ? -5.198 -9.334 64.719 1.00 57.31 332 ALA A N 1
ATOM 2627 C CA . ALA A 1 332 ? -6.023 -9.421 6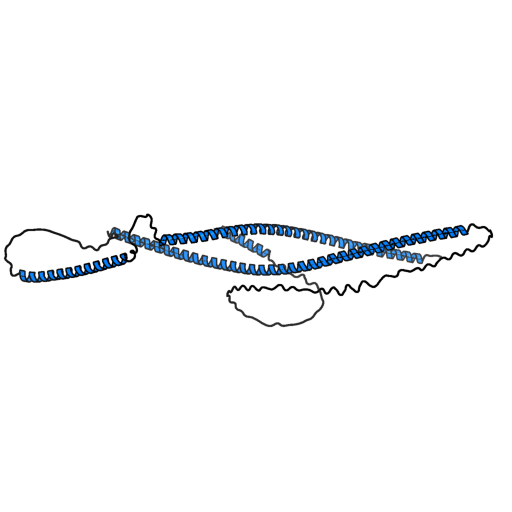3.517 1.00 57.31 332 ALA A CA 1
ATOM 2628 C C . ALA A 1 332 ? -6.328 -10.901 63.246 1.00 57.31 332 ALA A C 1
ATOM 2630 O O . ALA A 1 332 ? -5.415 -11.721 63.197 1.00 57.31 332 ALA A O 1
ATOM 2631 N N . ASP A 1 333 ? -7.609 -11.220 63.090 1.00 60.62 333 ASP A N 1
ATOM 2632 C CA . ASP A 1 333 ? -8.139 -12.521 62.687 1.00 60.62 333 ASP A CA 1
ATOM 2633 C C . ASP A 1 333 ? -7.236 -13.195 61.624 1.00 60.62 333 ASP A C 1
ATOM 2635 O O . ASP A 1 333 ? -6.940 -12.601 60.581 1.00 60.62 333 ASP A O 1
ATOM 2639 N N . SER A 1 334 ? -6.742 -14.413 61.894 1.00 71.62 334 SER A N 1
ATOM 2640 C CA . SER A 1 334 ? -5.774 -15.132 61.039 1.00 71.62 334 SER A CA 1
ATOM 2641 C C . SER A 1 334 ? -6.241 -15.211 59.582 1.00 71.62 334 SER A C 1
ATOM 2643 O O . SER A 1 334 ? -5.439 -15.079 58.657 1.00 71.62 334 SER A O 1
ATOM 2645 N N . ASN A 1 335 ? -7.554 -15.342 59.382 1.00 76.75 335 ASN A N 1
ATOM 2646 C CA . ASN A 1 335 ? -8.188 -15.403 58.071 1.00 76.75 335 ASN A CA 1
ATOM 2647 C C . ASN A 1 335 ? -8.102 -14.058 57.317 1.00 76.75 335 ASN A C 1
ATOM 2649 O O . ASN A 1 335 ? -7.884 -14.022 56.107 1.00 76.75 335 ASN A O 1
ATOM 2653 N N . ILE A 1 336 ? -8.199 -12.930 58.033 1.00 78.00 336 ILE A N 1
ATOM 2654 C CA . ILE A 1 336 ? -8.052 -11.581 57.459 1.00 78.00 336 ILE A CA 1
ATOM 2655 C C . ILE A 1 336 ? -6.603 -11.349 57.021 1.00 78.00 336 ILE A C 1
ATOM 2657 O O . ILE A 1 336 ? -6.369 -10.791 55.948 1.00 78.00 336 ILE A O 1
ATOM 2661 N N . MET A 1 337 ? -5.621 -11.814 57.800 1.00 81.12 337 MET A N 1
ATOM 2662 C CA . MET A 1 337 ? -4.209 -11.704 57.419 1.00 81.12 337 MET A CA 1
ATOM 2663 C C . MET A 1 337 ? -3.869 -12.515 56.161 1.00 81.12 337 MET A C 1
ATOM 2665 O O . MET A 1 337 ? -3.101 -12.035 55.326 1.00 81.12 337 MET A O 1
ATOM 2669 N N . ASP A 1 338 ? -4.439 -13.709 55.997 1.00 83.19 338 ASP A N 1
ATOM 2670 C CA . ASP A 1 338 ? -4.215 -14.540 54.808 1.00 83.19 338 ASP A CA 1
ATOM 2671 C C . ASP A 1 338 ? -4.869 -13.945 53.554 1.00 83.19 338 ASP A C 1
ATOM 2673 O O . ASP A 1 338 ? -4.204 -13.809 52.525 1.00 83.19 338 ASP A O 1
ATOM 2677 N N . ILE A 1 339 ? -6.104 -13.440 53.661 1.00 87.62 339 ILE A N 1
ATOM 2678 C CA . ILE A 1 339 ? -6.766 -12.701 52.572 1.00 87.62 339 ILE A CA 1
ATOM 2679 C C . ILE A 1 339 ? -5.958 -11.449 52.190 1.00 87.62 339 ILE A C 1
ATOM 2681 O O . ILE A 1 339 ? -5.787 -11.155 51.005 1.00 87.62 339 ILE A O 1
ATOM 2685 N N . GLN A 1 340 ? -5.405 -10.727 53.170 1.00 88.25 340 GLN A N 1
ATOM 2686 C CA . GLN A 1 340 ? -4.554 -9.559 52.925 1.00 88.25 340 GLN A CA 1
ATOM 2687 C C . GLN A 1 340 ? -3.250 -9.944 52.204 1.00 88.25 340 GLN A C 1
ATOM 2689 O O . GLN A 1 340 ? -2.798 -9.221 51.311 1.00 88.25 340 GLN A O 1
ATOM 2694 N N . ARG A 1 341 ? -2.625 -11.074 52.566 1.00 91.69 341 ARG A N 1
ATOM 2695 C CA . ARG A 1 341 ? -1.419 -11.588 51.889 1.00 91.69 341 ARG A CA 1
ATOM 2696 C C . ARG A 1 341 ? -1.716 -11.994 50.450 1.00 91.69 341 ARG A C 1
ATOM 2698 O O . ARG A 1 341 ? -0.949 -11.619 49.563 1.00 91.69 341 ARG A O 1
ATOM 2705 N N . ASP A 1 342 ? -2.824 -12.685 50.206 1.00 90.75 342 ASP A N 1
ATOM 2706 C CA . ASP A 1 342 ? -3.227 -13.110 48.863 1.00 90.75 342 ASP A CA 1
ATOM 2707 C C . ASP A 1 342 ? -3.620 -11.927 47.975 1.00 90.75 342 ASP A C 1
ATOM 2709 O O . ASP A 1 342 ? -3.184 -11.850 46.824 1.00 90.75 342 ASP A O 1
ATOM 2713 N N . ALA A 1 343 ? -4.348 -10.949 48.518 1.00 91.25 343 ALA A N 1
ATOM 2714 C CA . ALA A 1 343 ? -4.635 -9.697 47.826 1.00 91.25 343 ALA A CA 1
ATOM 2715 C C . ALA A 1 343 ? -3.337 -8.960 47.455 1.00 91.25 343 ALA A C 1
ATOM 2717 O O . ALA A 1 343 ? -3.163 -8.538 46.312 1.00 91.25 343 ALA A O 1
ATOM 2718 N N . ASN A 1 344 ? -2.376 -8.874 48.379 1.00 92.62 344 ASN A N 1
ATOM 2719 C CA . ASN A 1 344 ? -1.072 -8.268 48.107 1.00 92.62 344 ASN A CA 1
ATOM 2720 C C . ASN A 1 344 ? -0.264 -9.046 47.056 1.00 92.62 344 ASN A C 1
ATOM 2722 O O . ASN A 1 344 ? 0.408 -8.434 46.223 1.00 92.62 344 ASN A O 1
ATOM 2726 N N . ARG A 1 345 ? -0.343 -10.381 47.049 1.00 96.19 345 ARG A N 1
ATOM 2727 C CA . ARG A 1 345 ? 0.301 -11.224 46.034 1.00 96.19 345 ARG A CA 1
ATOM 2728 C C . ARG A 1 345 ? -0.286 -10.969 44.647 1.00 96.19 345 ARG A C 1
ATOM 2730 O O . ARG A 1 345 ? 0.469 -10.712 43.714 1.00 96.19 345 ARG A O 1
ATOM 2737 N N . GLN A 1 346 ? -1.612 -10.942 44.530 1.00 95.06 346 GLN A N 1
ATOM 2738 C CA . GLN A 1 346 ? -2.300 -10.632 43.273 1.00 95.06 346 GLN A CA 1
ATOM 2739 C C . GLN A 1 346 ? -1.985 -9.216 42.778 1.00 95.06 346 GLN A C 1
ATOM 2741 O O . GLN A 1 346 ? -1.710 -9.023 41.595 1.00 95.06 346 GLN A O 1
ATOM 2746 N N . VAL A 1 347 ? -1.960 -8.227 43.678 1.00 95.00 347 VAL A N 1
ATOM 2747 C CA . VAL A 1 347 ? -1.570 -6.848 43.349 1.00 95.00 347 VAL A CA 1
ATOM 2748 C C . VAL A 1 347 ? -0.143 -6.796 42.803 1.00 95.00 347 VAL A C 1
ATOM 2750 O O . VAL A 1 347 ? 0.109 -6.107 41.815 1.00 95.00 347 VAL A O 1
ATOM 2753 N N . ASN A 1 348 ? 0.794 -7.533 43.398 1.00 96.56 348 ASN A N 1
ATOM 2754 C CA . ASN A 1 348 ? 2.177 -7.572 42.923 1.00 96.56 348 ASN A CA 1
ATOM 2755 C C . ASN A 1 348 ? 2.313 -8.276 41.564 1.00 96.56 348 ASN A C 1
ATOM 2757 O O . ASN A 1 348 ? 3.029 -7.774 40.697 1.00 96.56 348 ASN A O 1
ATOM 2761 N N . ASP A 1 349 ? 1.581 -9.367 41.335 1.00 96.50 349 ASP A N 1
ATOM 2762 C CA . ASP A 1 349 ? 1.554 -10.052 40.037 1.00 96.50 349 ASP A CA 1
ATOM 2763 C C . ASP A 1 349 ? 0.976 -9.153 38.933 1.00 96.50 349 ASP A C 1
ATOM 2765 O O . ASP A 1 349 ? 1.501 -9.109 37.817 1.00 96.50 349 ASP A O 1
ATOM 2769 N N . LEU A 1 350 ? -0.086 -8.399 39.239 1.00 96.38 350 LEU A N 1
ATOM 2770 C CA . LEU A 1 350 ? -0.667 -7.422 38.318 1.00 96.38 350 LEU A CA 1
ATOM 2771 C C . LEU A 1 350 ? 0.285 -6.255 38.048 1.00 96.38 350 LEU A C 1
ATOM 2773 O O . LEU A 1 350 ? 0.429 -5.859 36.896 1.00 96.38 350 LEU A O 1
ATOM 2777 N N . ARG A 1 351 ? 0.992 -5.749 39.064 1.00 95.94 351 ARG A N 1
ATOM 2778 C CA . ARG A 1 351 ? 2.030 -4.719 38.884 1.00 95.94 351 ARG A CA 1
ATOM 2779 C C . ARG A 1 351 ? 3.163 -5.202 37.987 1.00 95.94 351 ARG A C 1
ATOM 2781 O O . ARG A 1 351 ? 3.595 -4.463 37.112 1.00 95.94 351 ARG A O 1
ATOM 2788 N N . PHE A 1 352 ? 3.622 -6.440 38.161 1.00 97.94 352 PHE A N 1
ATOM 2789 C CA . PHE A 1 352 ? 4.662 -7.003 37.301 1.00 97.94 352 PHE A CA 1
ATOM 2790 C C . PHE A 1 352 ? 4.189 -7.136 35.848 1.00 97.94 352 PHE A C 1
ATOM 2792 O O . PHE A 1 352 ? 4.909 -6.764 34.922 1.00 97.94 352 PHE A O 1
ATOM 2799 N N . LYS A 1 353 ? 2.958 -7.623 35.639 1.00 97.44 353 LYS A N 1
ATOM 2800 C CA . LYS A 1 353 ? 2.347 -7.694 34.304 1.00 97.44 353 LYS A CA 1
ATOM 2801 C C . LYS A 1 353 ? 2.178 -6.311 33.680 1.00 97.44 353 LYS A C 1
ATOM 2803 O O . LYS A 1 353 ? 2.466 -6.170 32.497 1.00 97.44 353 LYS A O 1
ATOM 2808 N N . LEU A 1 354 ? 1.776 -5.311 34.467 1.00 96.19 354 LEU A N 1
ATO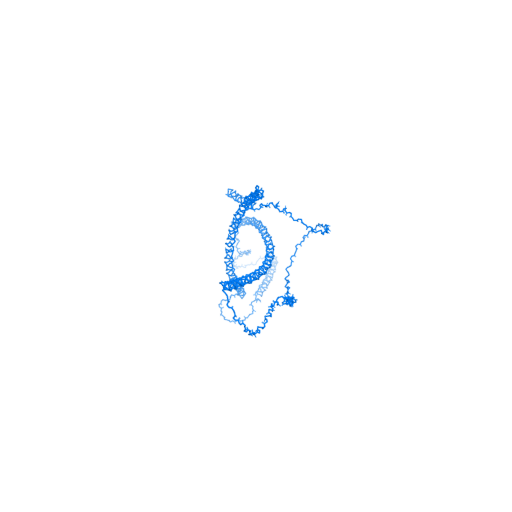M 2809 C CA . LEU A 1 354 ? 1.656 -3.925 34.022 1.00 96.19 354 LEU A CA 1
ATOM 2810 C C . LEU A 1 354 ? 3.007 -3.398 33.531 1.00 96.19 354 LEU A C 1
ATOM 2812 O O . LEU A 1 354 ? 3.106 -3.012 32.373 1.00 96.19 354 LEU A O 1
ATOM 2816 N N . VAL A 1 355 ? 4.061 -3.499 34.345 1.00 98.12 355 VAL A N 1
ATOM 2817 C CA . VAL A 1 355 ? 5.416 -3.059 33.965 1.00 98.12 355 VAL A CA 1
ATOM 2818 C C . VAL A 1 355 ? 5.902 -3.769 32.700 1.00 98.12 355 VAL A C 1
ATOM 2820 O O . VAL A 1 355 ? 6.500 -3.150 31.822 1.00 98.12 355 VAL A O 1
ATOM 2823 N N . LYS A 1 356 ? 5.628 -5.070 32.567 1.00 97.69 356 LYS A N 1
ATOM 2824 C CA . LYS A 1 356 ? 5.979 -5.816 31.356 1.00 97.69 356 LYS A CA 1
ATOM 2825 C C . LYS A 1 356 ? 5.211 -5.306 30.131 1.00 97.69 356 LYS A C 1
ATOM 2827 O O . LYS A 1 356 ? 5.816 -5.104 29.083 1.00 97.69 356 LYS A O 1
ATOM 2832 N N . SER A 1 357 ? 3.908 -5.064 30.268 1.00 90.75 357 SER A N 1
ATOM 2833 C CA . SER A 1 357 ? 3.097 -4.502 29.183 1.00 90.75 357 SER A CA 1
ATOM 2834 C C . SER A 1 357 ? 3.523 -3.077 28.816 1.00 90.75 357 SER A C 1
ATOM 2836 O O . SER A 1 357 ? 3.566 -2.747 27.639 1.00 90.75 357 SER A O 1
ATOM 2838 N N . GLU A 1 358 ? 3.933 -2.257 29.788 1.00 93.00 358 GLU A N 1
ATOM 2839 C CA . GLU A 1 358 ? 4.480 -0.916 29.548 1.00 93.00 358 GLU A CA 1
ATOM 2840 C C . GLU A 1 358 ? 5.784 -0.986 28.740 1.00 93.00 358 GLU A C 1
ATOM 2842 O O . GLU A 1 358 ? 5.966 -0.232 27.785 1.00 93.00 358 GLU A O 1
ATOM 2847 N N . GLN A 1 359 ? 6.673 -1.938 29.048 1.00 96.62 359 GLN A N 1
ATOM 2848 C CA . GLN A 1 359 ? 7.877 -2.175 28.243 1.00 96.62 359 GLN A CA 1
ATOM 2849 C C . GLN A 1 359 ? 7.532 -2.603 26.809 1.00 96.62 359 GLN A C 1
ATOM 2851 O O . GLN A 1 359 ? 8.131 -2.099 25.857 1.00 96.62 359 GLN A O 1
ATOM 2856 N N . GLU A 1 360 ? 6.552 -3.491 26.631 1.00 93.06 360 GLU A N 1
ATOM 2857 C CA . GLU A 1 360 ? 6.086 -3.915 25.304 1.00 93.06 360 GLU A CA 1
ATOM 2858 C C . GLU A 1 360 ? 5.494 -2.740 24.506 1.00 93.06 360 GLU A C 1
ATOM 2860 O O . GLU A 1 360 ? 5.816 -2.584 23.326 1.00 93.06 360 GLU A O 1
ATOM 2865 N N . VAL A 1 361 ? 4.724 -1.853 25.149 1.00 93.94 361 VAL A N 1
ATOM 2866 C CA . VAL A 1 361 ? 4.208 -0.618 24.533 1.00 93.94 361 VAL A CA 1
ATOM 2867 C C . VAL A 1 361 ? 5.351 0.253 24.014 1.00 93.94 361 VAL A C 1
ATOM 2869 O O . VAL A 1 361 ? 5.346 0.603 22.835 1.00 93.94 361 VAL A O 1
ATOM 2872 N N . THR A 1 362 ? 6.383 0.518 24.822 1.00 96.00 362 THR A N 1
ATOM 2873 C CA . THR A 1 362 ? 7.522 1.342 24.365 1.00 96.00 362 THR A CA 1
ATOM 2874 C C . THR A 1 362 ? 8.264 0.725 23.172 1.00 96.00 362 THR A C 1
ATOM 2876 O O . THR A 1 362 ? 8.701 1.435 22.264 1.00 96.00 362 THR A O 1
ATOM 2879 N N . ALA A 1 363 ? 8.377 -0.606 23.118 1.00 93.00 363 ALA A N 1
ATOM 2880 C CA . ALA A 1 363 ? 8.985 -1.299 21.984 1.00 93.00 363 ALA A CA 1
ATOM 2881 C C . ALA A 1 363 ? 8.120 -1.190 20.715 1.00 93.00 363 ALA A C 1
ATOM 2883 O O . ALA A 1 363 ? 8.642 -1.021 19.607 1.00 93.00 363 ALA A O 1
ATOM 2884 N N . HIS A 1 364 ? 6.796 -1.267 20.854 1.00 93.06 364 HIS A N 1
ATOM 2885 C CA . HIS A 1 364 ? 5.872 -1.066 19.740 1.00 93.06 364 HIS A CA 1
ATOM 2886 C C . HIS A 1 364 ? 5.884 0.379 19.231 1.00 93.06 364 HIS A C 1
ATOM 2888 O O . HIS A 1 364 ? 5.941 0.578 18.019 1.00 93.06 364 HIS A O 1
ATOM 2894 N N . GLU A 1 365 ? 5.943 1.377 20.110 1.00 92.81 365 GLU A N 1
ATOM 2895 C CA . GLU A 1 365 ? 6.052 2.795 19.733 1.00 92.81 365 GLU A CA 1
ATOM 2896 C C . GLU A 1 365 ? 7.319 3.089 18.912 1.00 92.81 365 GLU A C 1
ATOM 2898 O O . GLU A 1 365 ? 7.274 3.781 17.888 1.00 92.81 365 GLU A O 1
ATOM 2903 N N . GLN A 1 366 ? 8.457 2.501 19.294 1.00 94.56 366 GLN A N 1
ATOM 2904 C CA . GLN A 1 366 ? 9.701 2.613 18.522 1.00 94.56 366 GLN A CA 1
ATOM 2905 C C . GLN A 1 366 ? 9.577 1.971 17.134 1.00 94.56 366 GLN A C 1
ATOM 2907 O O . GLN A 1 366 ? 10.063 2.518 16.138 1.00 94.56 366 GLN A O 1
ATOM 2912 N N . ASN A 1 367 ? 8.905 0.818 17.045 1.00 93.25 367 ASN A N 1
ATOM 2913 C CA . ASN A 1 367 ? 8.640 0.159 15.769 1.00 93.25 367 ASN A CA 1
ATOM 2914 C C . ASN A 1 367 ? 7.734 1.001 14.865 1.00 93.25 367 ASN A C 1
ATOM 2916 O O . ASN A 1 367 ? 8.043 1.130 13.679 1.00 93.25 367 ASN A O 1
ATOM 2920 N N . VAL A 1 368 ? 6.674 1.599 15.417 1.00 93.06 368 VAL A N 1
ATOM 2921 C CA . VAL A 1 368 ? 5.784 2.522 14.697 1.00 93.06 368 VAL A CA 1
ATOM 2922 C C . VAL A 1 368 ? 6.587 3.693 14.139 1.00 93.06 368 VAL A C 1
ATOM 2924 O O . VAL A 1 368 ? 6.587 3.889 12.929 1.00 93.06 368 VAL A O 1
ATOM 2927 N N . THR A 1 369 ? 7.395 4.361 14.966 1.00 93.62 369 THR A N 1
ATOM 2928 C CA . THR A 1 369 ? 8.250 5.483 14.530 1.00 93.62 369 THR A CA 1
ATOM 2929 C C . THR A 1 369 ? 9.167 5.091 13.360 1.00 93.62 369 THR A C 1
ATOM 2931 O O . THR A 1 369 ? 9.328 5.822 12.378 1.00 93.62 369 THR A O 1
ATOM 2934 N N . ARG A 1 370 ? 9.778 3.899 13.424 1.00 97.38 370 ARG A N 1
ATOM 2935 C CA . ARG A 1 370 ? 10.643 3.391 12.347 1.00 97.38 370 ARG A CA 1
ATOM 2936 C C . ARG A 1 370 ? 9.857 3.129 11.058 1.00 97.38 370 ARG A C 1
ATOM 2938 O O . ARG A 1 370 ? 10.355 3.450 9.974 1.00 97.38 370 ARG A O 1
ATOM 2945 N N . LEU A 1 371 ? 8.678 2.518 11.169 1.00 93.06 371 LEU A N 1
ATOM 2946 C CA . LEU A 1 371 ? 7.806 2.197 10.037 1.00 93.06 371 LEU A CA 1
ATOM 2947 C C . LEU A 1 371 ? 7.241 3.465 9.388 1.00 93.06 371 LEU A C 1
ATOM 2949 O O . LEU A 1 371 ? 7.308 3.596 8.170 1.00 93.06 371 LEU A O 1
ATOM 2953 N N . GLU A 1 372 ? 6.798 4.444 10.173 1.00 89.25 372 GLU A N 1
ATOM 2954 C CA . GLU A 1 372 ? 6.364 5.761 9.688 1.00 89.25 372 GLU A CA 1
ATOM 2955 C C . GLU A 1 372 ? 7.470 6.462 8.886 1.00 89.25 372 GLU A C 1
ATOM 2957 O O . GLU A 1 372 ? 7.234 7.006 7.800 1.00 89.25 372 GLU A O 1
ATOM 2962 N N . GLY A 1 373 ? 8.716 6.372 9.362 1.00 95.56 373 GLY A N 1
ATOM 2963 C CA . GLY A 1 373 ? 9.879 6.861 8.626 1.00 95.56 373 GLY A CA 1
ATOM 2964 C C . GLY A 1 373 ? 10.108 6.133 7.294 1.00 95.56 373 GLY A C 1
ATOM 2965 O O . GLY A 1 373 ? 10.510 6.761 6.313 1.00 95.56 373 GLY A O 1
ATOM 2966 N N . GLN A 1 374 ? 9.856 4.821 7.226 1.00 95.44 374 GLN A N 1
ATOM 2967 C CA . GLN A 1 374 ? 9.925 4.059 5.970 1.00 95.44 374 GLN A CA 1
ATOM 2968 C C . GLN A 1 374 ? 8.819 4.475 4.998 1.00 95.44 374 GLN A C 1
ATOM 2970 O O . GLN A 1 374 ? 9.121 4.768 3.843 1.00 95.44 374 GLN A O 1
ATOM 2975 N N . VAL A 1 375 ? 7.575 4.579 5.472 1.00 94.69 375 VAL A N 1
ATOM 2976 C CA . VAL A 1 375 ? 6.424 5.019 4.668 1.00 94.69 375 VAL A CA 1
ATOM 2977 C C . VAL A 1 375 ? 6.679 6.398 4.067 1.00 94.69 375 VAL A C 1
ATOM 2979 O O . VAL A 1 375 ? 6.483 6.590 2.869 1.00 94.69 375 VAL A O 1
ATOM 2982 N N . THR A 1 376 ? 7.198 7.336 4.861 1.00 94.62 376 THR A N 1
ATOM 2983 C CA . THR A 1 376 ? 7.527 8.688 4.386 1.00 94.62 376 THR A CA 1
ATOM 2984 C C . THR A 1 376 ? 8.551 8.658 3.247 1.00 94.62 376 THR A C 1
ATOM 2986 O O . THR A 1 376 ? 8.372 9.334 2.234 1.00 94.62 376 THR A O 1
ATOM 2989 N N . ARG A 1 377 ? 9.606 7.837 3.367 1.00 95.62 377 ARG A N 1
ATOM 2990 C CA . ARG A 1 377 ? 10.630 7.695 2.318 1.00 95.62 377 ARG A CA 1
ATOM 2991 C C . ARG A 1 377 ? 10.085 7.046 1.051 1.00 95.62 377 ARG A C 1
ATOM 2993 O O . ARG A 1 377 ? 10.362 7.541 -0.037 1.00 95.62 377 ARG A O 1
ATOM 3000 N N . TYR A 1 378 ? 9.316 5.966 1.177 1.00 95.75 378 TYR A N 1
ATOM 3001 C CA . TYR A 1 378 ? 8.743 5.288 0.013 1.00 95.75 378 TYR A CA 1
ATOM 3002 C C . TYR A 1 378 ? 7.724 6.156 -0.713 1.00 95.75 378 TYR A C 1
ATOM 3004 O O . TYR A 1 378 ? 7.725 6.191 -1.939 1.00 95.75 378 TYR A O 1
ATOM 3012 N N . LYS A 1 379 ? 6.922 6.923 0.028 1.00 93.50 379 LYS A N 1
ATOM 3013 C CA . LYS A 1 379 ? 5.999 7.889 -0.559 1.00 93.50 379 LYS A CA 1
ATOM 3014 C C . LYS A 1 379 ? 6.741 8.944 -1.386 1.00 93.50 379 LYS A C 1
ATOM 3016 O O . LYS A 1 379 ? 6.419 9.127 -2.553 1.00 93.50 379 LYS A O 1
ATOM 3021 N N . ALA A 1 380 ? 7.785 9.559 -0.826 1.00 91.81 380 ALA A N 1
ATOM 3022 C CA . ALA A 1 380 ? 8.596 10.538 -1.553 1.00 91.81 380 ALA A CA 1
ATOM 3023 C C . ALA A 1 380 ? 9.291 9.931 -2.788 1.00 91.81 380 ALA A C 1
ATOM 3025 O O . ALA A 1 380 ? 9.356 10.565 -3.839 1.00 91.81 380 ALA A O 1
ATOM 3026 N N . ALA A 1 381 ? 9.788 8.693 -2.682 1.00 90.56 381 ALA A N 1
ATOM 3027 C CA . ALA A 1 381 ? 10.391 7.985 -3.810 1.00 90.56 381 ALA A CA 1
ATOM 3028 C C . ALA A 1 381 ? 9.372 7.702 -4.926 1.00 90.56 381 ALA A C 1
ATOM 3030 O O . ALA A 1 381 ? 9.687 7.908 -6.096 1.00 90.56 381 ALA A O 1
ATOM 3031 N N . SER A 1 382 ? 8.152 7.288 -4.568 1.00 91.44 382 SER A N 1
ATOM 3032 C CA . SER A 1 382 ? 7.054 7.060 -5.514 1.00 91.44 382 SER A CA 1
ATOM 3033 C C . SER A 1 382 ? 6.648 8.348 -6.230 1.00 91.44 382 SER A C 1
ATOM 3035 O O . SER A 1 382 ? 6.564 8.361 -7.453 1.00 91.44 382 SER A O 1
ATOM 3037 N N . GLU A 1 383 ? 6.456 9.442 -5.489 1.00 91.94 383 GLU A N 1
ATOM 3038 C CA . GLU A 1 383 ? 6.116 10.753 -6.061 1.00 91.94 383 GLU A CA 1
ATOM 3039 C C . GLU A 1 383 ? 7.215 11.267 -7.006 1.00 91.94 383 GLU A C 1
ATOM 3041 O O . GLU A 1 383 ? 6.932 11.911 -8.015 1.00 91.94 383 GLU A O 1
ATOM 3046 N N . ASN A 1 384 ? 8.487 10.994 -6.700 1.00 91.38 384 ASN A N 1
ATOM 3047 C CA . ASN A 1 384 ? 9.596 11.346 -7.583 1.00 91.38 384 ASN A CA 1
ATOM 3048 C C . ASN A 1 384 ? 9.633 10.473 -8.848 1.00 91.38 384 ASN A C 1
ATOM 3050 O O . ASN A 1 384 ? 9.900 10.986 -9.931 1.00 91.38 384 ASN A O 1
ATOM 3054 N N . ALA A 1 385 ? 9.359 9.172 -8.724 1.00 90.12 385 ALA A N 1
ATOM 3055 C CA . ALA A 1 385 ? 9.308 8.259 -9.863 1.00 90.12 385 ALA A CA 1
ATOM 3056 C C . ALA A 1 385 ? 8.186 8.629 -10.846 1.00 90.12 385 ALA A C 1
ATOM 3058 O O . ALA A 1 385 ? 8.425 8.646 -12.050 1.00 90.12 385 ALA A O 1
ATOM 3059 N N . GLU A 1 386 ? 7.008 9.002 -10.338 1.00 88.75 386 GLU A N 1
ATOM 3060 C CA . GLU A 1 386 ? 5.878 9.468 -11.153 1.00 88.75 386 GLU A CA 1
ATOM 3061 C C . GLU A 1 386 ? 6.250 10.714 -11.972 1.00 88.75 386 GLU A C 1
ATOM 3063 O O . GLU A 1 386 ? 6.035 10.756 -13.183 1.00 88.75 386 GLU A O 1
ATOM 3068 N N . LYS A 1 387 ? 6.916 11.695 -11.346 1.00 94.00 387 LYS A N 1
ATOM 3069 C CA . LYS A 1 387 ? 7.405 12.896 -12.047 1.00 94.00 387 LYS A CA 1
ATOM 3070 C C . LYS A 1 387 ? 8.380 12.555 -13.175 1.00 94.00 387 LYS A C 1
ATOM 3072 O O . LYS A 1 387 ? 8.246 13.080 -14.277 1.00 94.00 387 LYS A O 1
ATOM 3077 N N . VAL A 1 388 ? 9.340 11.665 -12.913 1.00 93.31 388 VAL A N 1
ATOM 3078 C CA . VAL A 1 388 ? 10.314 11.222 -13.927 1.00 93.31 388 VAL A CA 1
ATOM 3079 C C . VAL A 1 388 ? 9.618 10.480 -15.072 1.00 93.31 388 VAL A C 1
ATOM 3081 O O . VAL A 1 388 ? 9.970 10.670 -16.236 1.00 93.31 388 VAL A O 1
ATOM 3084 N N . GLU A 1 389 ? 8.612 9.656 -14.779 1.00 88.88 389 GLU A N 1
ATOM 3085 C CA . GLU A 1 389 ? 7.836 8.962 -15.809 1.00 88.88 389 GLU A CA 1
ATOM 3086 C C . GLU A 1 389 ? 7.100 9.948 -16.730 1.00 88.88 389 GLU A C 1
ATOM 3088 O O . GLU A 1 389 ? 7.115 9.787 -17.956 1.00 88.88 389 GLU A O 1
ATOM 3093 N N . ASP A 1 390 ? 6.493 10.990 -16.164 1.00 90.94 390 ASP A N 1
ATOM 3094 C CA . ASP A 1 390 ? 5.806 12.028 -16.932 1.00 90.94 390 ASP A CA 1
ATOM 3095 C C . ASP A 1 390 ? 6.764 12.828 -17.825 1.00 90.94 390 ASP A C 1
ATOM 3097 O O . ASP A 1 390 ? 6.448 13.094 -18.994 1.00 90.94 390 ASP A O 1
ATOM 3101 N N . GLU A 1 391 ? 7.960 13.149 -17.326 1.00 95.75 391 GLU A N 1
ATOM 3102 C CA . GLU A 1 391 ? 9.028 13.784 -18.107 1.00 95.75 391 GLU A CA 1
ATOM 3103 C C . GLU A 1 391 ? 9.465 12.899 -19.283 1.00 95.75 391 GLU A C 1
ATOM 3105 O O . GLU A 1 391 ? 9.492 13.359 -20.430 1.00 95.75 391 GLU A O 1
ATOM 3110 N N . LEU A 1 392 ? 9.704 11.607 -19.042 1.00 96.06 392 LEU A N 1
ATOM 3111 C CA . LEU A 1 392 ? 10.070 10.649 -20.091 1.00 96.06 392 LEU A CA 1
ATOM 3112 C C . LEU A 1 392 ? 8.947 10.461 -21.119 1.00 96.06 392 LEU A C 1
ATOM 3114 O O . LEU A 1 392 ? 9.208 10.361 -22.322 1.00 96.06 392 LEU A O 1
ATOM 3118 N N . LYS A 1 393 ? 7.676 10.458 -20.696 1.00 96.25 393 LYS A N 1
ATOM 3119 C CA . LYS A 1 393 ? 6.527 10.448 -21.619 1.00 96.25 393 LYS A CA 1
ATOM 3120 C C . LYS A 1 393 ? 6.499 11.707 -22.484 1.00 96.25 393 LYS A C 1
ATOM 3122 O O . LYS A 1 393 ? 6.195 11.618 -23.679 1.00 96.25 393 LYS A O 1
ATOM 3127 N N . ALA A 1 394 ? 6.794 12.874 -21.916 1.00 95.88 394 ALA A N 1
ATOM 3128 C CA . ALA A 1 394 ? 6.870 14.123 -22.667 1.00 95.88 394 ALA A CA 1
ATOM 3129 C C . ALA A 1 394 ? 8.029 14.108 -23.680 1.00 95.88 394 ALA A C 1
ATOM 3131 O O . ALA A 1 394 ? 7.824 14.455 -24.850 1.00 95.88 394 ALA A O 1
ATOM 3132 N N . GLU A 1 395 ? 9.209 13.637 -23.272 1.00 97.06 395 GLU A N 1
ATOM 3133 C CA . GLU A 1 395 ? 10.388 13.513 -24.131 1.00 97.06 395 GLU A CA 1
ATOM 3134 C C . GLU A 1 395 ? 10.161 12.506 -25.265 1.00 97.06 395 GLU A C 1
ATOM 3136 O O . GLU A 1 395 ? 10.388 12.830 -26.432 1.00 97.06 395 GLU A O 1
ATOM 3141 N N . LYS A 1 396 ? 9.572 11.340 -24.973 1.00 95.69 396 LYS A N 1
ATOM 3142 C CA . LYS A 1 396 ? 9.170 10.356 -25.989 1.00 95.69 396 LYS A CA 1
ATOM 3143 C C . LYS A 1 396 ? 8.267 10.980 -27.052 1.00 95.69 396 LYS A C 1
ATOM 3145 O O . LYS A 1 396 ? 8.502 10.798 -28.245 1.00 95.69 396 LYS A O 1
ATOM 3150 N N . ARG A 1 397 ? 7.247 11.748 -26.648 1.00 96.94 397 ARG A N 1
ATOM 3151 C CA . ARG A 1 397 ? 6.349 12.441 -27.594 1.00 96.94 397 ARG A CA 1
ATOM 3152 C C . ARG A 1 397 ? 7.069 13.520 -28.401 1.00 96.94 397 ARG A C 1
ATOM 3154 O O . ARG A 1 397 ? 6.656 13.812 -29.522 1.00 96.94 397 ARG A O 1
ATOM 3161 N N . LYS A 1 398 ? 8.089 14.171 -27.837 1.00 98.06 398 LYS A N 1
ATOM 3162 C CA . LYS A 1 398 ? 8.922 15.152 -28.546 1.00 98.06 398 LYS A CA 1
ATOM 3163 C C . LYS A 1 398 ? 9.782 14.462 -29.605 1.00 98.06 398 LYS A C 1
ATOM 3165 O O . LYS A 1 398 ? 9.654 14.798 -30.778 1.00 98.06 398 LYS A O 1
ATOM 3170 N N . LEU A 1 399 ? 10.536 13.437 -29.217 1.00 97.69 399 LEU A N 1
ATOM 3171 C CA . LEU A 1 399 ? 11.384 12.658 -30.122 1.00 97.69 399 LEU A CA 1
ATOM 3172 C C . LEU A 1 399 ? 10.578 11.981 -31.235 1.00 97.69 399 LEU A C 1
ATOM 3174 O O . LEU A 1 399 ? 10.999 11.975 -32.384 1.00 97.69 399 LEU A O 1
ATOM 3178 N N . GLN A 1 400 ? 9.376 11.478 -30.942 1.00 97.12 400 GLN A N 1
ATOM 3179 C CA . GLN A 1 400 ? 8.488 10.929 -31.974 1.00 97.12 400 GLN A CA 1
ATOM 3180 C C . GLN A 1 400 ? 8.059 11.972 -33.015 1.00 97.12 400 GLN A C 1
ATOM 3182 O O . GLN A 1 400 ? 7.920 11.638 -34.191 1.00 97.12 400 GLN A O 1
ATOM 3187 N N . ARG A 1 401 ? 7.836 13.229 -32.609 1.00 97.62 401 ARG A N 1
ATOM 3188 C CA . ARG A 1 401 ? 7.524 14.322 -33.545 1.00 97.62 401 ARG A CA 1
ATOM 3189 C C . ARG A 1 401 ? 8.740 14.696 -34.387 1.00 97.62 401 ARG A C 1
ATOM 3191 O O . ARG A 1 401 ? 8.598 14.880 -35.590 1.00 97.62 401 ARG A O 1
ATOM 3198 N N . GLU A 1 402 ? 9.915 14.772 -33.769 1.00 97.50 402 GLU A N 1
ATOM 3199 C CA . GLU A 1 402 ? 11.176 15.043 -34.468 1.00 97.50 402 GLU A CA 1
ATOM 3200 C C . GLU A 1 402 ? 11.508 13.942 -35.481 1.00 97.50 402 GLU A C 1
ATOM 3202 O O . GLU A 1 402 ? 11.851 14.252 -36.618 1.00 97.50 402 GLU A O 1
ATOM 3207 N N . LEU A 1 403 ? 11.306 12.671 -35.116 1.00 97.56 403 LEU A N 1
ATOM 3208 C CA . LEU A 1 403 ? 11.480 11.532 -36.017 1.00 97.56 403 LEU A CA 1
ATOM 3209 C C . LEU A 1 403 ? 10.564 11.628 -37.241 1.00 97.56 403 LEU A C 1
ATOM 3211 O O . LEU A 1 403 ? 11.038 11.454 -38.357 1.00 97.56 403 LEU A O 1
ATOM 3215 N N . ARG A 1 404 ? 9.271 11.930 -37.050 1.00 98.00 404 ARG A N 1
ATOM 3216 C CA . ARG A 1 404 ? 8.334 12.119 -38.175 1.00 98.00 404 ARG A CA 1
ATOM 3217 C C . ARG A 1 404 ? 8.789 13.247 -39.099 1.00 98.00 404 ARG A C 1
ATOM 3219 O O . ARG A 1 404 ? 8.908 13.028 -40.292 1.00 98.00 404 ARG A O 1
ATOM 3226 N N . SER A 1 405 ? 9.142 14.401 -38.533 1.00 98.00 405 SER A N 1
ATOM 3227 C CA . SER A 1 405 ? 9.651 15.546 -39.301 1.00 98.00 405 SER A CA 1
ATOM 3228 C C . SER A 1 405 ? 10.922 15.206 -40.098 1.00 98.00 405 SER A C 1
ATOM 3230 O O . SER A 1 405 ? 11.078 15.611 -41.248 1.00 98.00 405 SER A O 1
ATOM 3232 N N . ALA A 1 406 ? 11.835 14.424 -39.512 1.00 97.88 406 ALA A N 1
ATOM 3233 C CA . ALA A 1 406 ? 13.041 13.969 -40.198 1.00 97.88 406 ALA A CA 1
ATOM 3234 C C . ALA A 1 406 ? 12.734 12.984 -41.338 1.00 97.88 406 ALA A C 1
ATOM 3236 O O . ALA A 1 406 ? 13.358 13.079 -42.393 1.00 97.88 406 ALA A O 1
ATOM 3237 N N . LEU A 1 407 ? 11.774 12.070 -41.148 1.00 97.81 407 LEU A N 1
ATOM 3238 C CA . LEU A 1 407 ? 11.319 11.149 -42.194 1.00 97.81 407 LEU A CA 1
ATOM 3239 C C . LEU A 1 407 ? 10.675 11.902 -43.361 1.00 97.81 407 LEU A C 1
ATOM 3241 O O . LEU A 1 407 ? 11.086 11.689 -44.499 1.00 97.81 407 LEU A O 1
ATOM 3245 N N . ASP A 1 408 ? 9.778 12.851 -43.080 1.00 98.38 408 ASP A N 1
ATOM 3246 C CA . ASP A 1 408 ? 9.179 13.716 -44.106 1.00 98.38 408 ASP A CA 1
ATOM 3247 C C . ASP A 1 408 ? 10.280 14.442 -44.903 1.00 98.38 408 ASP A C 1
ATOM 3249 O O . ASP A 1 408 ? 10.237 14.539 -46.132 1.00 98.38 408 ASP A O 1
ATOM 3253 N N . LYS A 1 409 ? 11.340 14.897 -44.215 1.00 98.31 409 LYS A N 1
ATOM 3254 C CA . LYS A 1 409 ? 12.467 15.557 -44.877 1.00 98.31 409 LYS A CA 1
ATOM 3255 C C . LYS A 1 409 ? 13.282 14.621 -45.770 1.00 98.31 409 LYS A C 1
ATOM 3257 O O . LYS A 1 409 ? 13.783 15.057 -46.810 1.00 98.31 409 LYS A O 1
ATOM 3262 N N . ILE A 1 410 ? 13.444 13.363 -45.368 1.00 98.06 410 ILE A N 1
ATOM 3263 C CA . ILE A 1 410 ? 14.108 12.341 -46.181 1.00 98.06 410 ILE A CA 1
ATOM 3264 C C . ILE A 1 410 ? 13.292 12.086 -47.449 1.00 98.06 410 ILE A C 1
ATOM 3266 O O . ILE A 1 410 ? 13.867 12.154 -48.532 1.00 98.06 410 ILE A O 1
ATOM 3270 N N . GLU A 1 411 ? 11.974 11.904 -47.344 1.00 98.06 411 GLU A N 1
ATOM 3271 C CA . GLU A 1 411 ? 11.100 11.687 -48.507 1.00 98.06 411 GLU A CA 1
ATOM 3272 C C . GLU A 1 411 ? 11.176 12.853 -49.513 1.00 98.06 411 GLU A C 1
ATOM 3274 O O . GLU A 1 411 ? 11.318 12.644 -50.725 1.00 98.06 411 GLU A O 1
ATOM 3279 N N . GLU A 1 412 ? 11.176 14.102 -49.029 1.00 97.88 412 GLU A N 1
ATOM 3280 C CA . GLU A 1 412 ? 11.391 15.282 -49.876 1.00 97.88 412 GLU A CA 1
ATOM 3281 C C . GLU A 1 412 ? 12.734 15.220 -50.621 1.00 97.88 412 GLU A C 1
ATOM 3283 O O . GLU A 1 412 ? 12.801 15.465 -51.832 1.00 97.88 412 GLU A O 1
ATOM 3288 N N . LEU A 1 413 ? 13.818 14.898 -49.911 1.00 97.88 413 LEU A N 1
ATOM 3289 C CA . LEU A 1 413 ? 15.158 14.829 -50.490 1.00 97.88 413 LEU A CA 1
ATOM 3290 C C . LEU A 1 413 ? 15.295 13.669 -51.479 1.00 97.88 413 LEU A C 1
ATOM 3292 O O . LEU A 1 413 ? 15.904 13.849 -52.534 1.00 97.88 413 LEU A O 1
ATOM 3296 N N . GLU A 1 414 ? 14.706 12.512 -51.189 1.00 97.69 414 GLU A N 1
ATOM 3297 C CA . GLU A 1 414 ? 14.668 11.358 -52.088 1.00 97.69 414 GLU A CA 1
ATOM 3298 C C . GLU A 1 414 ? 13.921 11.684 -53.383 1.00 97.69 414 GLU A C 1
ATOM 3300 O O . GLU A 1 414 ? 14.417 11.387 -54.476 1.00 97.69 414 GLU A O 1
ATOM 3305 N N . SER A 1 415 ? 12.777 12.372 -53.291 1.00 97.88 415 SER A N 1
ATOM 3306 C CA . SER A 1 415 ? 12.031 12.820 -54.470 1.00 97.88 415 SER A CA 1
ATOM 3307 C C . SER A 1 415 ? 12.860 13.791 -55.327 1.00 97.88 415 SER A C 1
ATOM 3309 O O . SER A 1 415 ? 13.005 13.593 -56.539 1.00 97.88 415 SER A O 1
ATOM 3311 N N . SER A 1 416 ? 13.504 14.782 -54.699 1.00 98.00 416 SER A N 1
ATOM 3312 C CA . SER A 1 416 ? 14.390 15.744 -55.364 1.00 98.00 416 SER A CA 1
ATOM 3313 C C . SER A 1 416 ? 15.579 15.051 -56.035 1.00 98.00 416 SER A C 1
ATOM 3315 O O . SER A 1 416 ? 15.875 15.294 -57.210 1.00 98.00 416 SER A O 1
ATOM 3317 N N . ASN A 1 417 ? 16.220 14.114 -55.334 1.00 97.75 417 ASN A N 1
ATOM 3318 C CA . ASN A 1 417 ? 17.347 13.355 -55.857 1.00 97.75 417 ASN A CA 1
ATOM 3319 C C . ASN A 1 417 ? 16.932 12.450 -57.030 1.00 97.75 417 ASN A C 1
ATOM 3321 O O . ASN A 1 417 ? 17.638 12.375 -58.037 1.00 97.75 417 ASN A O 1
ATOM 3325 N N . SER A 1 418 ? 15.748 11.834 -56.965 1.00 98.06 418 SER A N 1
ATOM 3326 C CA . SER A 1 418 ? 15.162 11.078 -58.079 1.00 98.06 418 SER A CA 1
ATOM 3327 C C . SER A 1 418 ? 14.961 11.963 -59.314 1.00 98.06 418 SER A C 1
ATOM 3329 O O . SER A 1 418 ? 15.339 11.588 -60.429 1.00 98.06 418 SER A O 1
ATOM 3331 N N . HIS A 1 419 ? 14.435 13.181 -59.140 1.00 97.00 419 HIS A N 1
ATOM 3332 C CA . HIS A 1 419 ? 14.284 14.146 -60.233 1.00 97.00 419 HIS A CA 1
ATOM 3333 C C . HIS A 1 419 ? 15.628 14.577 -60.834 1.00 97.00 419 HIS A C 1
ATOM 3335 O O . HIS A 1 419 ? 15.767 14.623 -62.062 1.00 97.00 419 HIS A O 1
ATOM 3341 N N . LEU A 1 420 ? 16.622 14.876 -59.996 1.00 97.31 420 LEU A N 1
ATOM 3342 C CA . LEU A 1 420 ? 17.968 15.248 -60.438 1.00 97.31 420 LEU A CA 1
ATOM 3343 C C . LEU A 1 420 ? 18.661 14.099 -61.173 1.00 97.31 420 LEU A C 1
ATOM 3345 O O . LEU A 1 420 ? 19.212 14.315 -62.253 1.00 97.31 420 LEU A O 1
ATOM 3349 N N . SER A 1 421 ? 18.559 12.878 -60.651 1.00 96.62 421 SER A N 1
ATOM 3350 C CA . SER A 1 421 ? 19.095 11.667 -61.276 1.00 96.62 421 SER A CA 1
ATOM 3351 C C . SER A 1 421 ? 18.501 11.450 -62.670 1.00 96.62 421 SER A C 1
ATOM 3353 O O . SER A 1 421 ? 19.248 11.293 -63.635 1.00 96.62 421 SER A O 1
ATOM 3355 N N . LYS A 1 422 ? 17.174 11.584 -62.821 1.00 96.62 422 LYS A N 1
ATOM 3356 C CA . LYS A 1 422 ? 16.500 11.522 -64.133 1.00 96.62 422 LYS A CA 1
ATOM 3357 C C . LYS A 1 422 ? 16.983 12.615 -65.095 1.00 96.62 422 LYS A C 1
ATOM 3359 O O . LYS A 1 422 ? 17.135 12.367 -66.290 1.00 96.62 422 LYS A O 1
ATOM 3364 N N . ARG A 1 423 ? 17.225 13.843 -64.617 1.00 95.88 423 ARG A N 1
ATOM 3365 C CA . ARG A 1 423 ? 17.773 14.936 -65.452 1.00 95.88 423 ARG A CA 1
ATOM 3366 C C . ARG A 1 423 ? 19.206 14.648 -65.896 1.00 95.88 423 ARG A C 1
ATOM 3368 O O . ARG A 1 423 ? 19.530 14.876 -67.059 1.00 95.88 423 ARG A O 1
ATOM 3375 N N . LEU A 1 424 ? 20.045 14.145 -64.993 1.00 93.50 424 LEU A N 1
ATOM 3376 C CA . LEU A 1 424 ? 21.415 13.736 -65.304 1.00 93.50 424 LEU A CA 1
ATOM 3377 C C . LEU A 1 424 ? 21.439 12.631 -66.362 1.00 93.50 424 LEU A C 1
ATOM 3379 O O . LEU A 1 424 ? 22.215 12.716 -67.311 1.00 93.50 424 LEU A O 1
ATOM 3383 N N . GLU A 1 425 ? 20.568 11.633 -66.242 1.00 93.50 425 GLU A N 1
ATOM 3384 C CA . GLU A 1 425 ? 20.447 10.542 -67.212 1.00 93.50 425 GLU A CA 1
ATOM 3385 C C . GLU A 1 425 ? 20.026 11.041 -68.605 1.00 93.50 425 GLU A C 1
ATOM 3387 O O . GLU A 1 425 ? 20.620 10.657 -69.617 1.00 93.50 425 GLU A O 1
ATOM 3392 N N . LYS A 1 426 ? 19.078 11.986 -68.673 1.00 92.94 426 LYS A N 1
ATOM 3393 C CA . LYS A 1 426 ? 18.697 12.660 -69.928 1.00 92.94 426 LYS A CA 1
ATOM 3394 C C . LYS A 1 426 ? 19.856 13.433 -70.562 1.00 92.94 426 LYS A C 1
ATOM 3396 O O . LYS A 1 426 ? 20.036 13.386 -71.772 1.00 92.94 426 LYS A O 1
ATOM 3401 N N . MET A 1 427 ? 20.664 14.133 -69.765 1.00 90.88 427 MET A N 1
ATOM 3402 C CA . MET A 1 427 ? 21.840 14.840 -70.290 1.00 90.88 427 MET A CA 1
ATOM 3403 C C . MET A 1 427 ? 22.930 13.873 -70.764 1.00 90.88 427 MET A C 1
ATOM 3405 O O . MET A 1 427 ? 23.559 14.123 -71.789 1.00 90.88 427 MET A O 1
ATOM 3409 N N . LYS A 1 428 ? 23.140 12.755 -70.056 1.00 89.06 428 LYS A N 1
ATOM 3410 C CA . LYS A 1 428 ? 24.084 11.704 -70.470 1.00 89.06 428 LYS A CA 1
ATOM 3411 C C . LYS A 1 428 ? 23.668 11.066 -71.799 1.00 89.06 428 LYS A C 1
ATOM 3413 O O . LYS A 1 428 ? 24.500 10.951 -72.695 1.00 89.06 428 LYS A O 1
ATOM 3418 N N . SER A 1 429 ? 22.392 10.711 -71.948 1.00 85.06 429 SER A N 1
ATOM 3419 C CA . SER A 1 429 ? 21.856 10.132 -73.189 1.00 85.06 429 SER A CA 1
ATOM 3420 C C . SER A 1 429 ? 21.831 11.132 -74.352 1.00 85.06 429 SER A C 1
ATOM 3422 O O . SER A 1 429 ? 22.238 10.777 -75.453 1.00 85.06 429 SER A O 1
ATOM 3424 N N . GLY A 1 430 ? 21.470 12.398 -74.112 1.00 74.75 430 GLY A N 1
ATOM 3425 C CA . GLY A 1 430 ? 21.508 13.451 -75.138 1.00 74.75 430 GLY A CA 1
ATOM 3426 C C . GLY A 1 430 ? 22.921 13.811 -75.619 1.00 74.75 430 GLY A C 1
ATOM 3427 O O . GLY A 1 430 ? 23.102 14.207 -76.769 1.00 74.75 430 GLY A O 1
ATOM 3428 N N . ARG A 1 431 ? 23.944 13.637 -74.769 1.00 65.56 431 ARG A N 1
ATOM 3429 C CA . ARG A 1 431 ? 25.354 13.830 -75.146 1.00 65.56 431 ARG A CA 1
ATOM 3430 C C . ARG A 1 431 ? 25.907 12.653 -75.956 1.00 65.56 431 ARG A C 1
ATOM 3432 O O . ARG A 1 431 ? 26.730 12.878 -76.833 1.00 65.56 431 ARG A O 1
ATOM 3439 N N . ALA A 1 432 ? 25.426 11.432 -75.714 1.00 58.78 432 ALA A N 1
ATOM 3440 C CA . ALA A 1 432 ? 25.798 10.249 -76.497 1.00 58.78 432 ALA A CA 1
ATOM 3441 C C . ALA A 1 432 ? 25.258 10.288 -77.940 1.00 58.78 432 ALA A C 1
ATOM 3443 O O . ALA A 1 432 ? 25.861 9.708 -78.836 1.00 58.78 432 ALA A O 1
ATOM 3444 N N . THR A 1 433 ? 24.158 11.008 -78.187 1.00 58.72 433 THR A N 1
ATOM 3445 C CA . THR A 1 433 ? 23.624 11.249 -79.540 1.00 58.72 433 THR A CA 1
ATOM 3446 C C . THR A 1 433 ? 24.238 12.469 -80.240 1.00 58.72 433 THR A C 1
ATOM 3448 O O . THR A 1 433 ? 23.923 12.723 -81.398 1.00 58.72 433 THR A O 1
ATOM 3451 N N . ALA A 1 434 ? 25.094 13.239 -79.556 1.00 59.62 434 ALA A N 1
ATOM 3452 C CA . ALA A 1 434 ? 25.683 14.488 -80.045 1.00 59.62 434 ALA A CA 1
ATOM 3453 C C . ALA A 1 434 ? 27.223 14.415 -80.097 1.00 59.62 434 ALA A C 1
ATOM 3455 O O . ALA A 1 434 ? 27.932 15.221 -79.502 1.00 59.62 434 ALA A O 1
ATOM 3456 N N . THR A 1 435 ? 27.727 13.437 -80.840 1.00 48.59 435 THR A N 1
ATOM 3457 C CA . THR A 1 435 ? 29.084 13.374 -81.410 1.00 48.59 435 THR A CA 1
ATOM 3458 C C . THR A 1 435 ? 28.918 12.682 -82.757 1.00 48.59 435 THR A C 1
ATOM 3460 O O . THR A 1 435 ? 28.453 11.548 -82.760 1.00 48.59 435 THR A O 1
ATOM 3463 N N . THR A 1 436 ? 29.218 13.218 -83.937 1.00 49.03 436 THR A N 1
ATOM 3464 C CA . THR A 1 436 ? 29.669 14.519 -84.490 1.00 49.03 436 THR A CA 1
ATOM 3465 C C . THR A 1 436 ? 29.369 14.398 -86.022 1.00 49.03 436 THR A C 1
ATOM 3467 O O . THR A 1 436 ? 29.054 13.282 -86.442 1.00 49.03 436 THR A O 1
ATOM 3470 N N . PRO A 1 437 ? 29.375 15.467 -86.849 1.00 55.69 437 PRO A N 1
ATOM 3471 C CA . PRO A 1 437 ? 28.944 15.423 -88.260 1.00 55.69 437 PRO A CA 1
ATOM 3472 C C . PRO A 1 437 ? 29.800 14.546 -89.182 1.00 55.69 437 PRO A C 1
ATOM 3474 O O . PRO A 1 437 ? 30.983 14.304 -88.843 1.00 55.69 437 PRO A O 1
#